Protein AF-0000000086413219 (afdb_homodimer)

Sequence (486 aa):
MPGDGTKALAKGSCAPGPVPEGLIRIYSMRFCPYSHRTRLVLRAKGIRHEIININLKNKPEWFFSKHPFGQIPVLETSQCQLIYESVIACEYLDDAYPGRKLYPCDPYERARQKMLLELFCKVPQLTKECLVALRCRRECADLKIALRQEFCNLEKILDYENTTFFGGDCISMIDYLLWPWFERLDVYGIADCVSHTPGLRLWIAAMKQDATVRALLTDKCVFQGYLSLYFRNSPSAFDYGLCMPGDGTKALAKGSCAPGPVPEGLIRIYSMRFCPYSHRTRLVLRAKGIRHEIININLKNKPEWFFSKHPFGQIPVLETSQCQLIYESVIACEYLDDAYPGRKLYPCDPYERARQKMLLELFCKVPQLTKECLVALRCRRECADLKIALRQEFCNLEKILDYENTTFFGGDCISMIDYLLWPWFERLDVYGIADCVSHTPGLRLWIAAMKQDATVRALLTDKCVFQGYLSLYFRNSPSAFDYGLC

Organism: Microcebus murinus (NCBI:txid30608)

Radius of gyration: 23.64 Å; Cα contacts (8 Å, |Δi|>4): 752; chains: 2; bounding box: 48×70×52 Å

pLDDT: mean 94.94, std 6.88, range [41.91, 98.88]

Structure (mmCIF, N/CA/C/O backbone):
data_AF-0000000086413219-model_v1
#
loop_
_entity.id
_entity.type
_entity.pdbx_description
1 polymer 'Glutathione S-transferase omega'
#
loop_
_atom_site.group_PDB
_atom_site.id
_atom_site.type_symbol
_atom_site.label_atom_id
_atom_site.label_alt_id
_atom_site.label_comp_id
_atom_site.label_asym_id
_atom_site.label_entity_id
_atom_site.label_seq_id
_atom_site.pdbx_PDB_ins_code
_atom_site.Cartn_x
_atom_site.Cartn_y
_atom_site.Cartn_z
_atom_site.occupancy
_atom_site.B_iso_or_equiv
_atom_site.auth_seq_id
_atom_site.auth_comp_id
_atom_site.auth_asym_id
_atom_site.auth_atom_id
_atom_site.pdbx_PDB_model_num
ATOM 1 N N . MET A 1 1 ? 7.273 32.312 -10 1 41.97 1 MET A N 1
ATOM 2 C CA . MET A 1 1 ? 6.781 30.969 -10.305 1 41.97 1 MET A CA 1
ATOM 3 C C . MET A 1 1 ? 5.406 30.734 -9.688 1 41.97 1 MET A C 1
ATOM 5 O O . MET A 1 1 ? 5.098 31.281 -8.625 1 41.97 1 MET A O 1
ATOM 9 N N . PRO A 1 2 ? 4.434 30.344 -10.539 1 48.28 2 PRO A N 1
ATOM 10 C CA . PRO A 1 2 ? 3.143 30.25 -9.852 1 48.28 2 PRO A CA 1
ATOM 11 C C . PRO A 1 2 ? 3.234 29.5 -8.523 1 48.28 2 PRO A C 1
ATOM 13 O O . PRO A 1 2 ? 3.945 28.5 -8.422 1 48.28 2 PRO A O 1
ATOM 16 N N . GLY A 1 3 ? 3.209 30.094 -7.434 1 58.34 3 GLY A N 1
ATOM 17 C CA . GLY A 1 3 ? 3.268 29.625 -6.059 1 58.34 3 GLY A CA 1
ATOM 18 C C . GLY A 1 3 ? 1.904 29.297 -5.48 1 58.34 3 GLY A C 1
ATOM 19 O O . GLY A 1 3 ? 0.904 29.297 -6.199 1 58.34 3 GLY A O 1
ATOM 20 N N . ASP A 1 4 ? 1.814 28.781 -4.188 1 63.59 4 ASP A N 1
ATOM 21 C CA . ASP A 1 4 ? 0.628 28.391 -3.43 1 63.59 4 ASP A CA 1
ATOM 22 C C . ASP A 1 4 ? -0.405 29.516 -3.412 1 63.59 4 ASP A C 1
ATOM 24 O O . ASP A 1 4 ? -1.555 29.297 -3.021 1 63.59 4 ASP A O 1
ATOM 28 N N . GLY A 1 5 ? -0.021 30.641 -4.043 1 73.75 5 GLY A N 1
ATOM 29 C CA . GLY A 1 5 ? -0.919 31.766 -3.8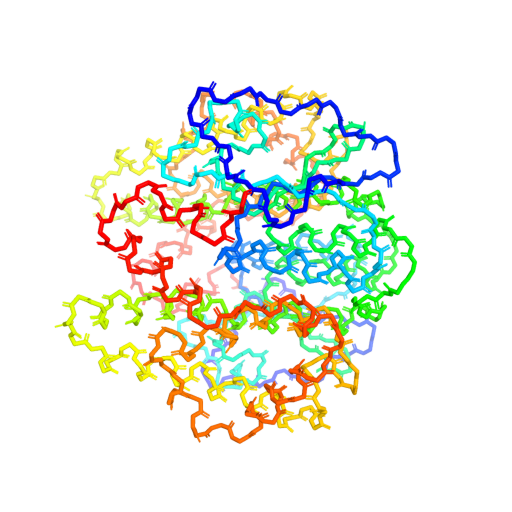91 1 73.75 5 GLY A CA 1
ATOM 30 C C . GLY A 1 5 ? -1.734 32.062 -5.137 1 73.75 5 GLY A C 1
ATOM 31 O O . GLY A 1 5 ? -2.512 33 -5.172 1 73.75 5 GLY A O 1
ATOM 32 N N . THR A 1 6 ? -1.609 31.219 -6.141 1 82.06 6 THR A N 1
ATOM 33 C CA . THR A 1 6 ? -2.34 31.438 -7.383 1 82.06 6 THR A CA 1
ATOM 34 C C . THR A 1 6 ? -3.727 30.797 -7.312 1 82.06 6 THR A C 1
ATOM 36 O O . THR A 1 6 ? -3.91 29.766 -6.676 1 82.06 6 THR A O 1
ATOM 39 N N . LYS A 1 7 ? -4.625 31.578 -8 1 89.94 7 LYS A N 1
ATOM 40 C CA . LYS A 1 7 ? -6 31.078 -8.047 1 89.94 7 LYS A CA 1
ATOM 41 C C . LYS A 1 7 ? -6.062 29.703 -8.695 1 89.94 7 LYS A C 1
ATOM 43 O O . LYS A 1 7 ? -5.238 29.359 -9.547 1 89.94 7 LYS A O 1
ATOM 48 N N . ALA A 1 8 ? -7.035 29.016 -8.32 1 93.75 8 ALA A N 1
ATOM 49 C CA . ALA A 1 8 ? -7.223 27.656 -8.812 1 93.75 8 ALA A CA 1
ATOM 50 C C . ALA A 1 8 ? -7.73 27.656 -10.258 1 93.75 8 ALA A C 1
ATOM 52 O O . ALA A 1 8 ? -8.547 28.516 -10.633 1 93.75 8 ALA A O 1
ATOM 53 N N . LEU A 1 9 ? -7.203 26.781 -11.062 1 94.94 9 LEU A N 1
ATOM 54 C CA . LEU A 1 9 ? -7.734 26.594 -12.406 1 94.94 9 LEU A CA 1
ATOM 55 C C . LEU A 1 9 ? -9.047 25.812 -12.359 1 94.94 9 LEU A C 1
ATOM 57 O O . LEU A 1 9 ? -9.18 24.859 -11.586 1 94.94 9 LEU A O 1
ATOM 61 N N . ALA A 1 10 ? -10 26.297 -13.133 1 94.81 10 ALA A N 1
ATOM 62 C CA . ALA A 1 10 ? -11.344 25.719 -13.148 1 94.81 10 ALA A CA 1
ATOM 63 C C . ALA A 1 10 ? -11.773 25.375 -14.57 1 94.81 10 ALA A C 1
ATOM 65 O O . ALA A 1 10 ? -10.984 25.469 -15.508 1 94.81 10 ALA A O 1
ATOM 66 N N . LYS A 1 11 ? -13.023 24.812 -14.617 1 95.19 11 LYS A N 1
ATOM 67 C CA . LYS A 1 11 ? -13.586 24.5 -15.922 1 95.19 11 LYS A CA 1
ATOM 68 C C . LYS A 1 11 ? -13.422 25.672 -16.891 1 95.19 11 LYS A C 1
ATOM 70 O O . LYS A 1 11 ? -13.68 26.812 -16.531 1 95.19 11 LYS A O 1
ATOM 75 N N . GLY A 1 12 ? -12.961 25.359 -18.094 1 94.94 12 GLY A N 1
ATOM 76 C CA . GLY A 1 12 ? -12.781 26.391 -19.078 1 94.94 12 GLY A CA 1
ATOM 77 C C . GLY A 1 1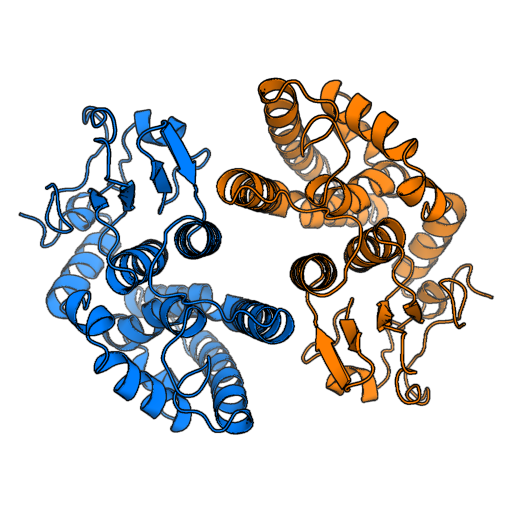2 ? -11.383 26.984 -19.078 1 94.94 12 GLY A C 1
ATOM 78 O O . GLY A 1 12 ? -10.992 27.656 -20.031 1 94.94 12 GLY A O 1
ATOM 79 N N . SER A 1 13 ? -10.578 26.797 -17.969 1 95.31 13 SER A N 1
ATOM 80 C CA . SER A 1 13 ? -9.203 27.297 -17.906 1 95.31 13 SER A CA 1
ATOM 81 C C . SER A 1 13 ? -8.32 26.594 -18.938 1 95.31 13 SER A C 1
ATOM 83 O O . SER A 1 13 ? -8.562 25.422 -19.266 1 95.31 13 SER A O 1
ATOM 85 N N . CYS A 1 14 ? -7.367 27.297 -19.391 1 95.88 14 CYS A N 1
ATOM 86 C CA . CYS A 1 14 ? -6.391 26.688 -20.281 1 95.88 14 CYS A CA 1
ATOM 87 C C . CYS A 1 14 ? -5.418 25.797 -19.516 1 95.88 14 CYS A C 1
ATOM 89 O O . CYS A 1 14 ? -5.051 26.109 -18.375 1 95.88 14 CYS A O 1
ATOM 91 N N . ALA A 1 15 ? -5.008 24.75 -20.141 1 96.38 15 ALA A N 1
ATOM 92 C CA . ALA A 1 15 ? -3.994 23.891 -19.547 1 96.38 15 ALA A CA 1
ATOM 93 C C . ALA A 1 15 ? -2.654 24.609 -19.422 1 96.38 15 ALA A C 1
ATOM 95 O O . ALA A 1 15 ? -2.287 25.391 -20.297 1 96.38 15 ALA A O 1
ATOM 96 N N . PRO A 1 16 ? -1.93 24.359 -18.328 1 95.44 16 PRO A N 1
ATOM 97 C CA . PRO A 1 16 ? -0.59 24.938 -18.234 1 95.44 16 PRO A CA 1
ATOM 98 C C . PRO A 1 16 ? 0.363 24.422 -19.312 1 95.44 16 PRO A C 1
ATOM 100 O O . PRO A 1 16 ? 0.185 23.297 -19.797 1 95.44 16 PRO A O 1
ATOM 103 N N . GLY A 1 17 ? 1.318 25.219 -19.719 1 95.62 17 GLY A N 1
ATOM 104 C CA . GLY A 1 17 ? 2.34 24.797 -20.656 1 95.62 17 GLY A CA 1
ATOM 105 C C . GLY A 1 17 ? 3.24 23.703 -20.109 1 95.62 17 GLY A C 1
ATOM 106 O O . GLY A 1 17 ? 3.031 23.219 -19 1 95.62 17 GLY A O 1
ATOM 107 N N . PRO A 1 18 ? 4.215 23.281 -20.875 1 96.56 18 PRO A N 1
ATOM 108 C CA . PRO A 1 18 ? 5.133 22.219 -20.422 1 96.56 18 PRO A CA 1
ATOM 109 C C . PRO A 1 18 ? 5.898 22.609 -19.156 1 96.56 18 PRO A C 1
ATOM 111 O O . PRO A 1 18 ? 6.148 23.797 -18.922 1 96.56 18 PRO A O 1
ATOM 114 N N . VAL A 1 19 ? 6.164 21.609 -18.328 1 97.62 19 VAL A N 1
ATOM 115 C CA . VAL A 1 19 ? 6.965 21.828 -17.125 1 97.62 19 VAL A CA 1
ATOM 116 C C . VAL A 1 19 ? 8.383 22.25 -17.516 1 97.62 19 VAL A C 1
ATOM 118 O O . VAL A 1 19 ? 9.047 21.547 -18.281 1 97.62 19 VAL A O 1
ATOM 121 N N . PRO A 1 20 ? 8.812 23.406 -17.078 1 96.12 20 PRO A N 1
ATOM 122 C CA . PRO A 1 20 ? 10.172 23.844 -17.422 1 96.12 20 PRO A CA 1
ATOM 123 C C . PRO A 1 20 ? 11.242 22.859 -16.938 1 96.12 20 PRO A C 1
ATOM 125 O O . PRO A 1 20 ? 11.047 22.188 -15.914 1 96.12 20 PRO A O 1
ATOM 128 N N . GLU A 1 21 ? 12.352 22.812 -17.672 1 95.62 21 GLU A N 1
ATOM 129 C CA . GLU A 1 21 ? 13.477 21.984 -17.25 1 95.62 21 GLU A CA 1
ATOM 130 C C . GLU A 1 21 ? 13.977 22.375 -15.875 1 95.62 21 GLU A C 1
ATOM 132 O O . GLU A 1 21 ? 14.062 23.562 -15.555 1 95.62 21 GLU A O 1
ATOM 137 N N . GLY A 1 22 ? 14.266 21.406 -15.055 1 94.5 22 GLY A N 1
ATOM 138 C CA . GLY A 1 22 ? 14.812 21.688 -13.734 1 94.5 22 GLY A CA 1
ATOM 139 C C . GLY A 1 22 ? 13.75 21.875 -12.672 1 94.5 22 GLY A C 1
ATOM 140 O O . GLY A 1 22 ? 14.055 21.984 -11.484 1 94.5 22 GLY A O 1
ATOM 141 N N . LEU A 1 23 ? 12.477 21.906 -13.094 1 96.62 23 LEU A N 1
ATOM 142 C CA . LEU A 1 23 ? 11.367 22.078 -12.164 1 96.62 23 LEU A CA 1
ATOM 143 C C . LEU A 1 23 ? 10.477 20.828 -12.164 1 96.62 23 LEU A C 1
ATOM 145 O O . LEU A 1 23 ? 10.508 20.047 -13.102 1 96.62 23 LEU A O 1
ATOM 149 N N . ILE A 1 24 ? 9.867 20.672 -11.078 1 98.25 24 ILE A N 1
ATOM 150 C CA . ILE A 1 24 ? 8.734 19.75 -11.047 1 98.25 24 ILE A CA 1
ATOM 151 C C . ILE A 1 24 ? 7.453 20.516 -10.734 1 98.25 24 ILE A C 1
ATOM 153 O O . ILE A 1 24 ? 7.484 21.531 -10.031 1 98.25 24 ILE A O 1
ATOM 157 N N . ARG A 1 25 ? 6.379 20.109 -11.398 1 98.38 25 ARG A N 1
ATOM 158 C CA . ARG A 1 25 ? 5.082 20.734 -11.156 1 98.38 25 ARG A CA 1
ATOM 159 C C . ARG A 1 25 ? 4.223 19.875 -10.234 1 98.38 25 ARG A C 1
ATOM 161 O O . ARG A 1 25 ? 4.211 18.656 -10.352 1 98.38 25 ARG A O 1
ATOM 168 N N . ILE A 1 26 ? 3.549 20.484 -9.297 1 98.56 26 ILE A N 1
ATOM 169 C CA . ILE A 1 26 ? 2.562 19.781 -8.477 1 98.56 26 ILE A CA 1
ATOM 170 C C . ILE A 1 26 ? 1.182 20.406 -8.703 1 98.56 26 ILE A C 1
ATOM 172 O O . ILE A 1 26 ? 0.995 21.609 -8.523 1 98.56 26 ILE A O 1
ATOM 176 N N . TYR A 1 27 ? 0.223 19.562 -9.273 1 98.25 27 TYR A N 1
ATOM 177 C CA . TYR A 1 27 ? -1.191 19.922 -9.203 1 98.25 27 TYR A CA 1
ATOM 178 C C . TYR A 1 27 ? -1.74 19.703 -7.801 1 98.25 27 TYR A C 1
ATOM 180 O O . TYR A 1 27 ? -1.677 18.609 -7.262 1 98.25 27 TYR A O 1
ATOM 188 N N . SER A 1 28 ? -2.258 20.734 -7.27 1 96.81 28 SER A N 1
ATOM 189 C CA . SER A 1 28 ? -2.498 20.812 -5.832 1 96.81 28 SER A CA 1
ATOM 190 C C . SER A 1 28 ? -3.787 21.562 -5.523 1 96.81 28 SER A C 1
ATOM 192 O O . SER A 1 28 ? -4.605 21.797 -6.418 1 96.81 28 SER A O 1
ATOM 194 N N . MET A 1 29 ? -4.113 21.672 -4.371 1 94.88 29 MET A N 1
ATOM 195 C CA . MET A 1 29 ? -5.117 22.516 -3.744 1 94.88 29 MET A CA 1
ATOM 196 C C . MET A 1 29 ? -4.699 22.906 -2.33 1 94.88 29 MET A C 1
ATOM 198 O O . MET A 1 29 ? -4.348 22.047 -1.524 1 94.88 29 MET A O 1
ATOM 202 N N . ARG A 1 30 ? -4.707 24.125 -2.006 1 92.25 30 ARG A N 1
ATOM 203 C CA . ARG A 1 30 ? -4.074 24.734 -0.843 1 92.25 30 ARG A CA 1
ATOM 204 C C . ARG A 1 30 ? -4.504 24.031 0.444 1 92.25 30 ARG A C 1
ATOM 206 O O . ARG A 1 30 ? -3.699 23.859 1.359 1 92.25 30 ARG A O 1
ATOM 213 N N . PHE A 1 31 ? -5.734 23.562 0.504 1 94.5 31 PHE A N 1
ATOM 214 C CA . PHE A 1 31 ? -6.285 23.109 1.775 1 94.5 31 PHE A CA 1
ATOM 215 C C . PHE A 1 31 ? -6.387 21.578 1.807 1 94.5 31 PHE A C 1
ATOM 217 O O . PHE A 1 31 ? -6.836 21 2.799 1 94.5 31 PHE A O 1
ATOM 224 N N . CYS A 1 32 ? -6.027 20.969 0.76 1 96.12 32 CYS A N 1
ATOM 225 C CA . CYS A 1 32 ? -6.078 19.516 0.69 1 96.12 32 CYS A CA 1
ATOM 226 C C . CYS A 1 32 ? -4.957 18.891 1.514 1 96.12 32 CYS A C 1
ATOM 228 O O . CYS A 1 32 ? -3.779 19.141 1.265 1 96.12 32 CYS A O 1
ATOM 230 N N . PRO A 1 33 ? -5.332 18.047 2.463 1 97.69 33 PRO A N 1
ATOM 231 C CA . PRO A 1 33 ? -4.289 17.469 3.316 1 97.69 33 PRO A CA 1
ATOM 232 C C . PRO A 1 33 ? -3.365 16.516 2.559 1 97.69 33 PRO A C 1
ATOM 234 O O . PRO A 1 33 ? -2.186 16.406 2.898 1 97.69 33 PRO A O 1
ATOM 237 N N . TYR A 1 34 ? -3.818 15.875 1.575 1 98.25 34 TYR A N 1
ATOM 238 C CA . TYR A 1 34 ? -2.996 14.961 0.791 1 98.25 34 TYR A CA 1
ATOM 239 C C . TYR A 1 34 ? -1.969 15.727 -0.037 1 98.25 34 TYR A C 1
ATOM 241 O O . TYR A 1 34 ? -0.817 15.297 -0.154 1 98.25 34 TYR A O 1
ATOM 249 N N . SER A 1 35 ? -2.373 16.844 -0.657 1 97.94 35 SER A N 1
ATOM 250 C CA . SER A 1 35 ? -1.422 17.703 -1.356 1 97.94 35 SER A CA 1
ATOM 251 C C . SER A 1 35 ? -0.413 18.312 -0.39 1 97.94 35 SER A C 1
ATOM 253 O O . SER A 1 35 ? 0.746 18.531 -0.751 1 97.94 35 SER A O 1
ATOM 255 N N . HIS A 1 36 ? -0.909 18.609 0.844 1 98.25 36 HIS A N 1
ATOM 256 C CA . HIS A 1 36 ? -0.04 19.141 1.884 1 98.25 36 HIS A CA 1
ATOM 257 C C . HIS A 1 36 ? 1.136 18.219 2.158 1 98.25 36 HIS A C 1
ATOM 259 O O . HIS A 1 36 ? 2.271 18.672 2.311 1 98.25 36 HIS A O 1
ATOM 265 N N . ARG A 1 37 ? 0.959 16.875 2.15 1 98.62 37 ARG A N 1
ATOM 266 C CA . ARG A 1 37 ? 2.033 15.898 2.262 1 98.62 37 ARG A CA 1
ATOM 267 C C . ARG A 1 37 ? 3.145 16.188 1.259 1 98.62 37 ARG A C 1
ATOM 269 O O . ARG A 1 37 ? 4.312 16.297 1.634 1 98.62 37 ARG A O 1
ATOM 276 N N . THR A 1 38 ? 2.725 16.297 0.045 1 98.75 38 THR A N 1
ATOM 277 C CA . THR A 1 38 ? 3.666 16.391 -1.063 1 98.75 38 THR A CA 1
ATOM 278 C C . THR A 1 38 ? 4.395 17.734 -1.037 1 98.75 38 THR A C 1
ATOM 280 O O . THR A 1 38 ? 5.594 17.797 -1.302 1 98.75 38 THR A O 1
ATOM 283 N N . ARG A 1 39 ? 3.691 18.797 -0.674 1 98.25 39 ARG A N 1
ATOM 284 C CA . ARG A 1 39 ? 4.324 20.109 -0.567 1 98.25 39 ARG A CA 1
ATOM 285 C C . ARG A 1 39 ? 5.355 20.141 0.555 1 98.25 39 ARG A C 1
ATOM 287 O O . ARG A 1 39 ? 6.418 20.75 0.418 1 98.25 39 ARG A O 1
ATOM 294 N N . LEU A 1 40 ? 5.027 19.438 1.659 1 98.62 40 LEU A N 1
ATOM 295 C CA . LEU A 1 40 ? 5.992 19.328 2.746 1 98.62 40 LEU A CA 1
ATOM 296 C C . LEU A 1 40 ? 7.273 18.656 2.27 1 98.62 40 LEU A C 1
ATOM 298 O O . LEU A 1 40 ? 8.375 19.141 2.525 1 98.62 40 LEU A O 1
ATOM 302 N N . VAL A 1 41 ? 7.168 17.578 1.554 1 98.75 41 VAL A N 1
ATOM 303 C CA . VAL A 1 41 ? 8.32 16.797 1.106 1 98.75 41 VAL A CA 1
ATOM 304 C C . VAL A 1 41 ? 9.125 17.594 0.085 1 98.75 41 VAL A C 1
ATOM 306 O O . VAL A 1 41 ? 10.352 17.641 0.142 1 98.75 41 VAL A O 1
ATOM 309 N N . LEU A 1 42 ? 8.422 18.297 -0.875 1 98.5 42 LEU A N 1
ATOM 310 C CA . LEU A 1 42 ? 9.094 19.141 -1.853 1 98.5 42 LEU A CA 1
ATOM 311 C C . LEU A 1 42 ? 9.945 20.203 -1.159 1 98.5 42 LEU A C 1
ATOM 313 O O . LEU A 1 42 ? 11.117 20.391 -1.507 1 98.5 42 LEU A O 1
ATOM 317 N N . ARG A 1 43 ? 9.406 20.828 -0.154 1 97.62 43 ARG A N 1
ATOM 318 C CA . ARG A 1 43 ? 10.109 21.891 0.559 1 97.62 43 ARG A CA 1
ATOM 319 C C . ARG A 1 43 ? 11.242 21.328 1.406 1 97.62 43 ARG A C 1
ATOM 321 O O . ARG A 1 43 ? 12.352 21.859 1.407 1 97.62 43 ARG A O 1
ATOM 328 N N . ALA A 1 44 ? 10.945 20.266 2.098 1 98.19 44 ALA A N 1
ATOM 329 C CA . ALA A 1 44 ? 11.945 19.656 2.973 1 98.19 44 ALA A CA 1
ATOM 330 C C . ALA A 1 44 ? 13.18 19.219 2.184 1 98.19 44 ALA A C 1
ATOM 332 O O . ALA A 1 44 ? 14.305 19.281 2.689 1 98.19 44 ALA A O 1
ATOM 333 N N . LYS A 1 45 ? 13.031 18.828 0.987 1 98.31 45 LYS A N 1
ATOM 334 C CA . LYS A 1 45 ? 14.133 18.328 0.17 1 98.31 45 LYS A CA 1
ATOM 335 C C . LYS A 1 45 ? 14.742 19.438 -0.687 1 98.31 45 LYS A C 1
ATOM 337 O O . LYS A 1 45 ? 15.742 19.219 -1.367 1 98.31 45 LYS A O 1
ATOM 342 N N . GLY A 1 46 ? 14.125 20.578 -0.663 1 97.44 46 GLY A N 1
ATOM 343 C CA . GLY A 1 46 ? 14.641 21.703 -1.428 1 97.44 46 GLY A CA 1
ATOM 344 C C . GLY A 1 46 ? 14.5 21.516 -2.928 1 97.44 46 GLY A C 1
ATOM 345 O O . GLY A 1 46 ? 15.359 21.953 -3.695 1 97.44 46 GLY A O 1
ATOM 346 N N . ILE A 1 47 ? 13.484 20.859 -3.346 1 97.94 47 ILE A N 1
ATOM 347 C CA . ILE A 1 47 ? 13.258 20.625 -4.766 1 97.94 47 ILE A CA 1
ATOM 348 C C . ILE A 1 47 ? 12.539 21.812 -5.391 1 97.94 47 ILE A C 1
ATOM 350 O O . ILE A 1 47 ? 11.477 22.219 -4.91 1 97.94 47 ILE A O 1
ATOM 354 N N . ARG A 1 48 ? 13.07 22.391 -6.414 1 96.81 48 ARG A N 1
ATOM 355 C CA . ARG A 1 48 ? 12.406 23.484 -7.121 1 96.81 48 ARG A CA 1
ATOM 356 C C . ARG A 1 48 ? 11.125 23.016 -7.797 1 96.81 48 ARG A C 1
ATOM 358 O O . ARG A 1 48 ? 11.125 22 -8.5 1 96.81 48 ARG A O 1
ATOM 365 N N . HIS A 1 49 ? 10.07 23.734 -7.523 1 97.75 49 HIS A N 1
ATOM 366 C CA . HIS A 1 49 ? 8.781 23.266 -8.031 1 97.75 49 HIS A CA 1
ATOM 367 C C . HIS A 1 49 ? 7.824 24.422 -8.273 1 97.75 49 HIS A C 1
ATOM 369 O O . HIS A 1 49 ? 8.039 25.531 -7.77 1 97.75 49 HIS A O 1
ATOM 375 N N . GLU A 1 50 ? 6.895 24.188 -9.086 1 96.62 50 GLU A N 1
ATOM 376 C CA . GLU A 1 50 ? 5.766 25.109 -9.266 1 96.62 50 GLU A CA 1
ATOM 377 C C . GLU A 1 50 ? 4.457 24.453 -8.836 1 96.62 50 GLU A C 1
ATOM 379 O O . GLU A 1 50 ? 4.293 23.234 -8.953 1 96.62 50 GLU A O 1
ATOM 384 N N . ILE A 1 51 ? 3.596 25.25 -8.328 1 96.56 51 ILE A N 1
ATOM 385 C CA . ILE A 1 51 ? 2.314 24.781 -7.812 1 96.56 51 ILE A CA 1
ATOM 386 C C . ILE A 1 51 ? 1.182 25.297 -8.703 1 96.56 51 ILE A C 1
ATOM 388 O O . ILE A 1 51 ? 1.115 26.484 -9.008 1 96.56 51 ILE A O 1
ATOM 392 N N . ILE A 1 52 ? 0.345 24.422 -9.148 1 96.38 52 ILE A N 1
ATOM 393 C CA . ILE A 1 52 ? -0.885 24.75 -9.859 1 96.38 52 ILE A CA 1
ATOM 394 C C . ILE A 1 52 ? -2.092 24.281 -9.047 1 96.38 52 ILE A C 1
ATOM 396 O O . ILE A 1 52 ? -2.289 23.078 -8.852 1 96.38 52 ILE A O 1
ATOM 400 N N . ASN A 1 53 ? -2.895 25.203 -8.625 1 95.5 53 ASN A N 1
ATOM 401 C CA . ASN A 1 53 ? -4.098 24.875 -7.871 1 95.5 53 ASN A CA 1
ATOM 402 C C . ASN A 1 53 ? -5.246 24.484 -8.789 1 95.5 53 ASN A C 1
ATOM 404 O O . ASN A 1 53 ? -5.465 25.125 -9.82 1 95.5 53 ASN A O 1
ATOM 408 N N . ILE A 1 54 ? -5.945 23.406 -8.422 1 95.75 54 ILE A N 1
ATOM 409 C CA . ILE A 1 54 ? -7.082 22.906 -9.18 1 95.75 54 ILE A CA 1
ATOM 410 C C . ILE A 1 54 ? -8.367 23.109 -8.383 1 95.75 54 ILE A C 1
ATOM 412 O O . ILE A 1 54 ? -8.406 22.828 -7.18 1 95.75 54 ILE A O 1
ATOM 416 N N . ASN A 1 55 ? -9.383 23.75 -9.016 1 94.44 55 ASN A N 1
ATOM 417 C CA . ASN A 1 55 ? -10.703 23.812 -8.406 1 94.44 55 ASN A CA 1
ATOM 418 C C . ASN A 1 55 ? -11.367 22.438 -8.359 1 94.44 55 ASN A C 1
ATOM 420 O O . ASN A 1 55 ? -11.719 21.875 -9.398 1 94.44 55 ASN A O 1
ATOM 424 N N . LEU A 1 56 ? -11.609 21.891 -7.211 1 93.56 56 LEU A N 1
ATOM 425 C CA . LEU A 1 56 ? -12.023 20.5 -7.047 1 93.56 56 LEU A CA 1
ATOM 426 C C . LEU A 1 56 ? -13.523 20.359 -7.289 1 93.56 56 LEU A C 1
ATOM 428 O O . LEU A 1 56 ? -14.023 19.25 -7.457 1 93.56 56 LEU A O 1
ATOM 432 N N . LYS A 1 57 ? -14.234 21.453 -7.242 1 92 57 LYS A N 1
ATOM 433 C CA . LYS A 1 57 ? -15.664 21.422 -7.531 1 92 57 LYS A CA 1
ATOM 434 C C . LYS A 1 57 ? -15.93 21.562 -9.031 1 92 57 LYS A C 1
ATOM 436 O O . LYS A 1 57 ? -16.844 20.938 -9.57 1 92 57 LYS A O 1
ATOM 441 N N . ASN A 1 58 ? -15.211 22.406 -9.625 1 93.19 58 ASN A N 1
ATOM 442 C CA . ASN A 1 58 ? -15.297 22.672 -11.055 1 93.19 58 ASN A CA 1
ATOM 443 C C . ASN A 1 58 ? -13.961 22.453 -11.758 1 93.19 58 ASN A C 1
ATOM 445 O O . ASN A 1 58 ? -13.383 23.391 -12.312 1 93.19 58 ASN A O 1
ATOM 449 N N . LYS A 1 59 ? -13.523 21.234 -11.82 1 95.5 59 LYS A N 1
ATOM 450 C CA . LYS A 1 59 ? -12.203 20.875 -12.32 1 95.5 59 LYS A CA 1
ATOM 451 C C . LYS A 1 59 ? -12.094 21.156 -13.812 1 95.5 59 LYS A C 1
ATOM 453 O O . LYS A 1 59 ? -13.039 20.938 -14.57 1 95.5 59 LYS A O 1
ATOM 458 N N . PRO A 1 60 ? -10.914 21.609 -14.258 1 97 60 PRO A N 1
ATOM 459 C CA . PRO A 1 60 ? -10.688 21.719 -15.703 1 97 60 PRO A CA 1
ATOM 460 C C . PRO A 1 60 ? -10.766 20.375 -16.422 1 97 60 PRO A C 1
ATOM 462 O O . PRO A 1 60 ? -10.32 19.359 -15.875 1 97 60 PRO A O 1
ATOM 465 N N . GLU A 1 61 ? -11.281 20.359 -17.641 1 96.75 61 GLU A N 1
ATOM 466 C CA . GLU A 1 61 ? -11.484 19.125 -18.406 1 96.75 61 GLU A CA 1
ATOM 467 C C . GLU A 1 61 ? -10.156 18.438 -18.672 1 96.75 61 GLU A C 1
ATOM 469 O O . GLU A 1 61 ? -10.07 17.203 -18.641 1 96.75 61 GLU A O 1
ATOM 474 N N . TRP A 1 62 ? -9.148 19.234 -18.906 1 97.12 62 TRP A N 1
ATOM 475 C CA . TRP A 1 62 ? -7.844 18.688 -19.266 1 97.12 62 TRP A CA 1
ATOM 476 C C . TRP A 1 62 ? -7.199 17.984 -18.078 1 97.12 62 TRP A C 1
ATOM 478 O O . TRP A 1 62 ? -6.262 17.203 -18.25 1 97.12 62 TRP A O 1
ATOM 488 N N . PHE A 1 63 ? -7.68 18.234 -16.859 1 97.88 63 PHE A N 1
ATOM 489 C CA . PHE A 1 63 ? -7.035 17.688 -15.672 1 97.88 63 PHE A CA 1
ATOM 490 C C . PHE A 1 63 ? -7.227 16.172 -15.602 1 97.88 63 PHE A C 1
ATOM 492 O O . PHE A 1 63 ? -6.41 15.469 -15.016 1 97.88 63 PHE A O 1
ATOM 499 N N . PHE A 1 64 ? -8.227 15.664 -16.266 1 95.69 64 PHE A N 1
ATOM 500 C CA . PHE A 1 64 ? -8.523 14.242 -16.25 1 95.69 64 PHE A CA 1
ATOM 501 C C . PHE A 1 64 ? -7.508 13.469 -17.094 1 95.69 64 PHE A C 1
ATOM 503 O O . PHE A 1 64 ? -7.422 12.242 -17 1 95.69 64 PHE A O 1
ATOM 510 N N . SER A 1 65 ? -6.727 14.141 -17.891 1 94.62 65 SER A N 1
ATOM 511 C CA . SER A 1 65 ? -5.605 13.516 -18.594 1 94.62 65 SER A CA 1
ATOM 512 C C . SER A 1 65 ? -4.391 13.398 -17.688 1 94.62 65 SER A C 1
ATOM 514 O O . SER A 1 65 ? -3.451 12.656 -17.984 1 94.62 65 SER A O 1
ATOM 516 N N . LYS A 1 66 ? -4.355 14.164 -16.531 1 96.44 66 LYS A N 1
ATOM 517 C CA . LYS A 1 66 ? -3.256 14.133 -15.578 1 96.44 66 LYS A CA 1
ATOM 518 C C . LYS A 1 66 ? -3.484 13.055 -14.516 1 96.44 66 LYS A C 1
ATOM 520 O O . LYS A 1 66 ? -2.529 12.469 -14.008 1 96.44 66 LYS A O 1
ATOM 525 N N . HIS A 1 67 ? -4.758 12.781 -14.289 1 94.38 67 HIS A N 1
ATOM 526 C CA . HIS A 1 67 ? -5.188 11.766 -13.336 1 94.38 67 HIS A CA 1
ATOM 527 C C . HIS A 1 67 ? -6.496 11.117 -13.773 1 94.38 67 HIS A C 1
ATOM 529 O O . HIS A 1 67 ? -7.469 11.812 -14.07 1 94.38 67 HIS A O 1
ATOM 535 N N . PRO A 1 68 ? -6.574 9.867 -13.719 1 88.31 68 PRO A N 1
ATOM 536 C CA . PRO A 1 68 ? -7.75 9.18 -14.258 1 88.31 68 PRO A CA 1
ATOM 537 C C . PRO A 1 68 ? -9.031 9.531 -13.508 1 88.31 68 PRO A C 1
ATOM 539 O O . PRO A 1 68 ? -10.117 9.523 -14.094 1 88.31 68 PRO A O 1
ATOM 542 N N . PHE A 1 69 ? -8.945 9.836 -12.234 1 91.06 69 PHE A N 1
ATOM 543 C CA . PHE A 1 69 ? -10.133 10.141 -11.445 1 91.06 69 PHE A CA 1
ATOM 544 C C . PHE A 1 69 ? -10.164 11.617 -11.047 1 91.06 69 PHE A C 1
ATOM 546 O O . PHE A 1 69 ? -10.992 12.031 -10.234 1 91.06 69 PHE A O 1
ATOM 553 N N . GLY A 1 70 ? -9.242 12.367 -11.5 1 95.12 70 GLY A N 1
ATOM 554 C CA . GLY A 1 70 ? -9.211 13.797 -11.242 1 95.12 70 GLY A CA 1
ATOM 555 C C . GLY A 1 70 ? -8.844 14.133 -9.805 1 95.12 70 GLY A C 1
ATOM 556 O O . GLY A 1 70 ? -9.281 15.156 -9.273 1 95.12 70 GLY A O 1
ATOM 557 N N . GLN A 1 71 ? -8.078 13.266 -9.148 1 96.75 71 GLN A N 1
ATOM 558 C CA . GLN A 1 71 ? -7.676 13.531 -7.773 1 96.75 71 GLN A CA 1
ATOM 559 C C . GLN A 1 71 ? -6.344 14.273 -7.723 1 96.75 71 GLN A C 1
ATOM 561 O O . GLN A 1 71 ? -5.617 14.32 -8.719 1 96.75 71 GLN A O 1
ATOM 566 N N . ILE A 1 72 ? -6.105 14.984 -6.621 1 97.69 72 ILE A N 1
ATOM 567 C CA . ILE A 1 72 ? -4.836 15.648 -6.336 1 97.69 72 ILE A CA 1
ATOM 568 C C . ILE A 1 72 ? -4.191 15.023 -5.102 1 97.69 72 ILE A C 1
ATOM 570 O O . ILE A 1 72 ? -4.875 14.391 -4.293 1 97.69 72 ILE A O 1
ATOM 574 N N . PRO A 1 73 ? -2.906 15.062 -4.91 1 98.44 73 PRO A N 1
ATOM 575 C CA . PRO A 1 73 ? -1.929 15.75 -5.754 1 98.44 73 PRO A CA 1
ATOM 576 C C . PRO A 1 73 ? -1.478 14.914 -6.945 1 98.44 73 PRO A C 1
ATOM 578 O O . PRO A 1 73 ? -1.61 13.688 -6.926 1 98.44 73 PRO A O 1
ATOM 581 N N . VAL A 1 74 ? -1.037 15.586 -8 1 98.75 74 VAL A N 1
ATOM 582 C CA . VAL A 1 74 ? -0.35 14.969 -9.125 1 98.75 74 VAL A CA 1
ATOM 583 C C . VAL A 1 74 ? 0.961 15.703 -9.398 1 98.75 74 VAL A C 1
ATOM 585 O O . VAL A 1 74 ? 0.986 16.938 -9.484 1 98.75 74 VAL A O 1
ATOM 588 N N . LEU A 1 75 ? 2.033 14.961 -9.43 1 98.88 75 LEU A N 1
ATOM 589 C CA . LEU A 1 75 ? 3.312 15.5 -9.875 1 98.88 75 LEU A CA 1
ATOM 590 C C . LEU A 1 75 ? 3.479 15.32 -11.383 1 98.88 75 LEU A C 1
ATOM 592 O O . LEU A 1 75 ? 3.09 14.297 -11.938 1 98.88 75 LEU A O 1
ATOM 596 N N . GLU A 1 76 ? 3.998 16.297 -11.977 1 98.75 76 GLU A N 1
ATOM 597 C CA . GLU A 1 76 ? 4.359 16.234 -13.391 1 98.75 76 GLU A CA 1
ATOM 598 C C . GLU A 1 76 ? 5.797 16.703 -13.609 1 98.75 76 GLU A C 1
ATOM 600 O O . GLU A 1 76 ? 6.168 17.812 -13.203 1 98.75 76 GLU A O 1
ATOM 605 N N . THR A 1 77 ? 6.656 15.875 -14.234 1 98.5 77 THR A N 1
ATOM 606 C CA . THR A 1 77 ? 8.047 16.219 -14.5 1 98.5 77 THR A CA 1
ATOM 607 C C . THR A 1 77 ? 8.18 16.922 -15.852 1 98.5 77 THR A C 1
ATOM 609 O O . THR A 1 77 ? 7.207 17.016 -16.609 1 98.5 77 THR A O 1
ATOM 612 N N . SER A 1 78 ? 9.422 17.422 -16.172 1 97.56 78 SER A N 1
ATOM 613 C CA . SER A 1 78 ? 9.703 18.062 -17.438 1 97.56 78 SER A CA 1
ATOM 614 C C . SER A 1 78 ? 9.641 17.078 -18.594 1 97.56 78 SER A C 1
ATOM 616 O O . SER A 1 78 ? 9.539 17.484 -19.766 1 97.56 78 SER A O 1
ATOM 618 N N . GLN A 1 79 ? 9.68 15.797 -18.328 1 96.31 79 GLN A N 1
ATOM 619 C CA . GLN A 1 79 ? 9.555 14.75 -19.344 1 96.31 79 GLN A CA 1
ATOM 620 C C . GLN A 1 79 ? 8.117 14.25 -19.453 1 96.31 79 GLN A C 1
ATOM 622 O O . GLN A 1 79 ? 7.871 13.164 -19.969 1 96.31 79 GLN A O 1
ATOM 627 N N . CYS A 1 80 ? 7.195 14.961 -18.781 1 96.12 80 CYS A N 1
ATOM 628 C CA . CYS A 1 80 ? 5.762 14.703 -18.859 1 96.12 80 CYS A CA 1
ATOM 629 C C . CYS A 1 80 ? 5.395 13.43 -18.109 1 96.12 80 CYS A C 1
ATOM 631 O O . CYS A 1 80 ? 4.41 12.766 -18.438 1 96.12 80 CYS A O 1
ATOM 633 N N . GLN A 1 81 ? 6.258 13.07 -17.203 1 97.44 81 GLN A N 1
ATOM 634 C CA . GLN A 1 81 ? 5.91 11.969 -16.312 1 97.44 81 GLN A CA 1
ATOM 635 C C . GLN A 1 81 ? 4.938 12.414 -15.234 1 97.44 81 GLN A C 1
ATOM 637 O O . GLN A 1 81 ? 5.09 13.492 -14.656 1 97.44 81 GLN A O 1
ATOM 642 N N . LEU A 1 82 ? 3.887 11.578 -15.039 1 98.31 82 LEU A N 1
ATOM 643 C CA . LEU A 1 82 ? 2.865 11.875 -14.039 1 98.31 82 LEU A CA 1
ATOM 644 C C . LEU A 1 82 ? 2.955 10.898 -12.867 1 98.31 82 LEU A C 1
ATOM 646 O O . LEU A 1 82 ? 3.059 9.688 -13.062 1 98.31 82 LEU A O 1
ATOM 650 N N . ILE A 1 83 ? 3.01 11.422 -11.633 1 98.75 83 ILE A N 1
ATOM 651 C CA . ILE A 1 83 ? 3.01 10.617 -10.414 1 98.75 83 ILE A CA 1
ATOM 652 C C . ILE A 1 83 ? 1.885 11.086 -9.492 1 98.75 83 ILE A C 1
ATOM 654 O O . ILE A 1 83 ? 1.859 12.242 -9.07 1 98.75 83 ILE A O 1
ATOM 658 N N . TYR A 1 84 ? 0.979 10.148 -9.258 1 97.62 84 TYR A N 1
ATOM 659 C CA . TYR A 1 84 ? -0.125 10.547 -8.391 1 97.62 84 TYR A CA 1
ATOM 660 C C . TYR A 1 84 ? -0.272 9.578 -7.223 1 97.62 84 TYR A C 1
ATOM 662 O O . TYR A 1 84 ? 0.429 8.57 -7.152 1 97.62 84 TYR A O 1
ATOM 670 N N . GLU A 1 85 ? -1.199 9.898 -6.277 1 96.88 85 GLU A N 1
ATOM 671 C CA . GLU A 1 85 ? -1.277 9.375 -4.918 1 96.88 85 GLU A CA 1
ATOM 672 C C . GLU A 1 85 ? -0.202 9.984 -4.023 1 96.88 85 GLU A C 1
ATOM 674 O O . GLU A 1 85 ? 0.992 9.852 -4.301 1 96.88 85 GLU A O 1
ATOM 679 N N . SER A 1 86 ? -0.587 10.672 -2.979 1 98.25 86 SER A N 1
ATOM 680 C CA . SER A 1 86 ? 0.289 11.547 -2.211 1 98.25 86 SER A CA 1
ATOM 681 C C . SER A 1 86 ? 1.474 10.781 -1.634 1 98.25 86 SER A C 1
ATOM 683 O O . SER A 1 86 ? 2.609 11.258 -1.676 1 98.25 86 SER A O 1
ATOM 685 N N . VAL A 1 87 ? 1.242 9.531 -1.148 1 98.69 87 VAL A N 1
ATOM 686 C CA . VAL A 1 87 ? 2.314 8.758 -0.533 1 98.69 87 VAL A CA 1
ATOM 687 C C . VAL A 1 87 ? 3.301 8.297 -1.604 1 98.69 87 VAL A C 1
ATOM 689 O O . VAL A 1 87 ? 4.516 8.352 -1.4 1 98.69 87 VAL A O 1
ATOM 692 N N . ILE A 1 88 ? 2.811 7.867 -2.779 1 98.69 88 ILE A N 1
ATOM 693 C CA . ILE A 1 88 ? 3.648 7.438 -3.893 1 98.69 88 ILE A CA 1
ATOM 694 C C . ILE A 1 88 ? 4.473 8.617 -4.402 1 98.69 88 ILE A C 1
ATOM 696 O O . ILE A 1 88 ? 5.672 8.484 -4.656 1 98.69 88 ILE A O 1
ATOM 700 N N . ALA A 1 89 ? 3.814 9.781 -4.527 1 98.81 89 ALA A N 1
ATOM 701 C CA . ALA A 1 89 ? 4.496 11 -4.973 1 98.81 89 ALA A CA 1
ATOM 702 C C . ALA A 1 89 ? 5.645 11.352 -4.035 1 98.81 89 ALA A C 1
ATOM 704 O O . ALA A 1 89 ? 6.746 11.68 -4.488 1 98.81 89 ALA A O 1
ATOM 705 N N . CYS A 1 90 ? 5.418 11.25 -2.734 1 98.88 90 CYS A N 1
ATOM 706 C CA . CYS A 1 90 ? 6.441 11.586 -1.751 1 98.88 90 CYS A CA 1
ATOM 707 C C . CYS A 1 90 ? 7.605 10.609 -1.813 1 98.88 90 CYS A C 1
ATOM 709 O O . CYS A 1 90 ? 8.766 11.008 -1.73 1 98.88 90 CYS A O 1
ATOM 711 N N . GLU A 1 91 ? 7.27 9.367 -1.955 1 98.5 91 GLU A N 1
ATOM 712 C CA . GLU A 1 91 ? 8.32 8.359 -2.08 1 98.5 91 GLU A CA 1
ATOM 713 C C . GLU A 1 91 ? 9.141 8.578 -3.35 1 98.5 91 GLU A C 1
ATOM 715 O O . GLU A 1 91 ? 10.367 8.484 -3.322 1 98.5 91 GLU A O 1
ATOM 720 N N . TYR A 1 92 ? 8.516 8.898 -4.496 1 98.75 92 TYR A N 1
ATOM 721 C CA . TYR A 1 92 ? 9.195 9.195 -5.754 1 98.75 92 TYR A CA 1
ATOM 722 C C . TYR A 1 92 ? 10.156 10.359 -5.59 1 98.75 92 TYR A C 1
ATOM 724 O O . TYR A 1 92 ? 11.312 10.281 -6.02 1 98.75 92 TYR A O 1
ATOM 732 N N . LEU A 1 93 ? 9.695 11.406 -4.949 1 98.81 93 LEU A N 1
ATOM 733 C CA . LEU A 1 93 ? 10.531 12.586 -4.738 1 98.81 93 LEU A CA 1
ATOM 734 C C . LEU A 1 93 ? 11.781 12.234 -3.941 1 98.81 93 LEU A C 1
ATOM 736 O O . LEU A 1 93 ? 12.875 12.68 -4.27 1 98.81 93 LEU A O 1
ATOM 740 N N . ASP A 1 94 ? 11.539 11.43 -2.902 1 98.5 94 ASP A N 1
ATOM 741 C CA . ASP A 1 94 ? 12.656 11.055 -2.043 1 98.5 94 ASP A CA 1
ATOM 742 C C . ASP A 1 94 ? 13.656 10.188 -2.797 1 98.5 94 ASP A C 1
ATOM 744 O O . ASP A 1 94 ? 14.867 10.336 -2.625 1 98.5 94 ASP A O 1
ATOM 748 N N . ASP A 1 95 ? 13.195 9.305 -3.633 1 97.19 95 ASP A N 1
ATOM 749 C CA . ASP A 1 95 ? 14.039 8.344 -4.34 1 97.19 95 ASP A CA 1
ATOM 750 C C . ASP A 1 95 ? 14.703 8.992 -5.551 1 97.19 95 ASP A C 1
ATOM 752 O O . ASP A 1 95 ? 15.875 8.719 -5.844 1 97.19 95 ASP A O 1
ATOM 756 N N . ALA A 1 96 ? 14.062 9.875 -6.258 1 97.56 96 ALA A N 1
ATOM 757 C CA . ALA A 1 96 ? 14.492 10.344 -7.57 1 97.56 96 ALA A CA 1
ATOM 758 C C . ALA A 1 96 ? 15.375 11.586 -7.449 1 97.56 96 ALA A C 1
ATOM 760 O O . ALA A 1 96 ? 16.203 11.852 -8.32 1 97.56 96 ALA A O 1
ATOM 761 N N . TYR A 1 97 ? 15.195 12.328 -6.438 1 97.75 97 TYR A N 1
ATOM 762 C CA . TYR A 1 97 ? 15.922 13.586 -6.332 1 97.75 97 TYR A CA 1
ATOM 763 C C . TYR A 1 97 ? 17.016 13.492 -5.285 1 97.75 97 TYR A C 1
ATOM 765 O O . TYR A 1 97 ? 16.844 12.852 -4.246 1 97.75 97 TYR A O 1
ATOM 773 N N . PRO A 1 98 ? 18.094 14.086 -5.531 1 95.75 98 PRO A N 1
ATOM 774 C CA . PRO A 1 98 ? 19.219 14.07 -4.586 1 95.75 98 PRO A CA 1
ATOM 775 C C . PRO A 1 98 ? 18.969 14.93 -3.354 1 95.75 98 PRO A C 1
ATOM 777 O O . PRO A 1 98 ? 17.875 15.484 -3.193 1 95.75 98 PRO A O 1
ATOM 780 N N . GLY A 1 99 ? 19.891 14.961 -2.488 1 94.5 99 GLY A N 1
ATOM 781 C CA . GLY A 1 99 ? 19.766 15.75 -1.275 1 94.5 99 GLY A CA 1
ATOM 782 C C . GLY A 1 99 ? 19.359 14.938 -0.065 1 94.5 99 GLY A C 1
ATOM 783 O O . GLY A 1 99 ? 19.656 13.742 0.019 1 94.5 99 GLY A O 1
ATOM 784 N N . ARG A 1 100 ? 18.75 15.617 0.798 1 94 100 ARG A N 1
ATOM 785 C CA . ARG A 1 100 ? 18.328 15.031 2.066 1 94 100 ARG A CA 1
ATOM 786 C C . ARG A 1 100 ? 17.406 13.836 1.84 1 94 100 ARG A C 1
ATOM 788 O O . ARG A 1 100 ? 16.422 13.938 1.108 1 94 100 ARG A O 1
ATOM 795 N N . LYS A 1 101 ? 17.75 12.695 2.404 1 96.69 101 LYS A N 1
ATOM 796 C CA . LYS A 1 101 ? 16.875 11.531 2.371 1 96.69 101 LYS A CA 1
ATOM 797 C C . LYS A 1 101 ? 15.922 11.531 3.562 1 96.69 101 LYS A C 1
ATOM 799 O O . LYS A 1 101 ? 16.359 11.625 4.711 1 96.69 101 LYS A O 1
ATOM 804 N N . LEU A 1 102 ? 14.672 11.438 3.258 1 98.31 102 LEU A N 1
ATOM 805 C CA . LEU A 1 102 ? 13.664 11.469 4.309 1 98.31 102 LEU A CA 1
ATOM 806 C C . LEU A 1 102 ? 13.312 10.062 4.766 1 98.31 102 LEU A C 1
ATOM 808 O O . LEU A 1 102 ? 13.016 9.836 5.945 1 98.31 102 LEU A O 1
ATOM 812 N N . TYR A 1 103 ? 13.258 9.109 3.863 1 97.69 103 TYR A N 1
ATOM 813 C CA . TYR A 1 103 ? 13.133 7.711 4.266 1 97.69 103 TYR A CA 1
ATOM 814 C C . TYR A 1 103 ? 14.461 7.164 4.777 1 97.69 103 TYR A C 1
ATOM 816 O O . TYR A 1 103 ? 15.523 7.5 4.246 1 97.69 103 TYR A O 1
ATOM 824 N N . PRO A 1 104 ? 14.367 6.312 5.816 1 95.81 104 PRO A N 1
ATOM 825 C CA . PRO A 1 104 ? 15.594 5.648 6.25 1 95.81 104 PRO A CA 1
ATOM 826 C C . PRO A 1 104 ? 16.156 4.707 5.191 1 95.81 104 PRO A C 1
ATOM 828 O O . PRO A 1 104 ? 15.406 4.148 4.387 1 95.81 104 PRO A O 1
ATOM 831 N N . CYS A 1 105 ? 17.469 4.516 5.195 1 93.12 105 CYS A N 1
ATOM 832 C CA . CYS A 1 105 ? 18.141 3.617 4.266 1 93.12 105 CYS A CA 1
ATOM 833 C C . CYS A 1 105 ? 17.922 2.16 4.652 1 93.12 105 CYS A C 1
ATOM 835 O O . CYS A 1 105 ? 17.891 1.282 3.789 1 93.12 105 CYS A O 1
ATOM 837 N N . ASP A 1 106 ? 17.781 1.93 5.965 1 96.25 106 ASP A N 1
ATOM 838 C CA . ASP A 1 106 ? 17.531 0.574 6.445 1 96.25 106 ASP A CA 1
ATOM 839 C C . ASP A 1 106 ? 16.172 0.073 6.004 1 96.25 106 ASP A C 1
ATOM 841 O O . ASP A 1 106 ? 15.141 0.689 6.312 1 96.25 106 ASP A O 1
ATOM 845 N N . PRO A 1 107 ? 16.172 -1.048 5.27 1 97.31 107 PRO A N 1
ATOM 846 C CA . PRO A 1 107 ? 14.898 -1.549 4.738 1 97.31 107 PRO A CA 1
ATOM 847 C C . PRO A 1 107 ? 13.867 -1.816 5.832 1 97.31 107 PRO A C 1
ATOM 849 O O . PRO A 1 107 ? 12.664 -1.614 5.613 1 97.31 107 PRO A O 1
ATOM 852 N N . TYR A 1 108 ? 14.336 -2.291 6.938 1 97.81 108 TYR A N 1
ATOM 853 C CA . TYR A 1 108 ? 13.391 -2.576 8.008 1 97.81 108 TYR A CA 1
ATOM 854 C C . TYR A 1 108 ? 12.797 -1.29 8.57 1 97.81 108 TYR A C 1
ATOM 856 O O . TYR A 1 108 ? 11.594 -1.215 8.82 1 97.81 108 TYR A O 1
ATOM 864 N N . GLU A 1 109 ? 13.633 -0.295 8.82 1 96.62 109 GLU A N 1
ATOM 865 C CA . GLU A 1 109 ? 13.141 0.982 9.32 1 96.62 109 GLU A CA 1
ATOM 866 C C . GLU A 1 109 ? 12.18 1.631 8.336 1 96.62 109 GLU A C 1
ATOM 868 O O . GLU A 1 109 ? 11.195 2.258 8.734 1 96.62 109 GLU A O 1
ATOM 873 N N . ARG A 1 110 ? 12.477 1.494 7.059 1 97.62 110 ARG A N 1
ATOM 874 C CA . ARG A 1 110 ? 11.57 1.982 6.023 1 97.62 110 ARG A CA 1
ATOM 875 C C . ARG A 1 110 ? 10.227 1.258 6.078 1 97.62 110 ARG A C 1
ATOM 877 O O . ARG A 1 110 ? 9.172 1.889 6.012 1 97.62 110 ARG A O 1
ATOM 884 N N . ALA A 1 111 ? 10.211 -0.043 6.25 1 98.19 111 ALA A N 1
ATOM 885 C CA . ALA A 1 111 ? 9 -0.844 6.375 1 98.19 111 ALA A CA 1
ATOM 886 C C . ALA A 1 111 ? 8.203 -0.444 7.617 1 98.19 111 ALA A C 1
ATOM 888 O O . ALA A 1 111 ? 6.973 -0.385 7.578 1 98.19 111 ALA A O 1
ATOM 889 N N . ARG A 1 112 ? 8.93 -0.172 8.672 1 96.81 112 ARG A N 1
ATOM 890 C CA . ARG A 1 112 ? 8.281 0.23 9.914 1 96.81 112 ARG A CA 1
ATOM 891 C C . ARG A 1 112 ? 7.492 1.524 9.727 1 96.81 112 ARG A C 1
ATOM 893 O O . ARG A 1 112 ? 6.371 1.653 10.227 1 96.81 112 ARG A O 1
ATOM 900 N N . GLN A 1 113 ? 8.055 2.436 9.016 1 97.75 113 GLN A N 1
ATOM 901 C CA . GLN A 1 113 ? 7.355 3.688 8.758 1 97.75 113 GLN A CA 1
ATOM 902 C C . GLN A 1 113 ? 6.117 3.457 7.891 1 97.75 113 GLN A C 1
ATOM 904 O O . GLN A 1 113 ? 5.066 4.051 8.133 1 97.75 113 GLN A O 1
ATOM 909 N N . LYS A 1 114 ? 6.234 2.609 6.938 1 98.12 114 LYS A N 1
ATOM 910 C CA . LYS A 1 114 ? 5.094 2.311 6.074 1 98.12 114 LYS A CA 1
ATOM 911 C C . LYS A 1 114 ? 3.994 1.588 6.848 1 98.12 114 LYS A C 1
ATOM 913 O O . LYS A 1 114 ? 2.807 1.836 6.625 1 98.12 114 LYS A O 1
ATOM 918 N N . MET A 1 115 ? 4.371 0.675 7.773 1 97.62 115 MET A N 1
ATOM 919 C CA . MET A 1 115 ? 3.396 0.005 8.625 1 97.62 115 MET A CA 1
ATOM 920 C C . MET A 1 115 ? 2.688 1.006 9.531 1 97.62 115 MET A C 1
ATOM 922 O O . MET A 1 115 ? 1.479 0.907 9.75 1 97.62 115 MET A O 1
ATOM 926 N N . LEU A 1 116 ? 3.434 1.939 10.055 1 97.19 116 LEU A N 1
ATOM 927 C CA . LEU A 1 116 ? 2.842 2.988 10.883 1 97.19 116 LEU A CA 1
ATOM 928 C C . LEU A 1 116 ? 1.821 3.795 10.086 1 97.19 116 LEU A C 1
ATOM 930 O O . LEU A 1 116 ? 0.747 4.121 10.594 1 97.19 116 LEU A O 1
ATOM 934 N N . LEU A 1 117 ? 2.156 4.094 8.82 1 98.12 117 LEU A N 1
ATOM 935 C CA . LEU A 1 117 ? 1.226 4.812 7.953 1 98.12 117 LEU A CA 1
ATOM 936 C C . LEU A 1 117 ? -0.056 4.012 7.75 1 98.12 117 LEU A C 1
ATOM 938 O O . LEU A 1 117 ? -1.15 4.578 7.727 1 98.12 117 LEU A O 1
ATOM 942 N N . GLU A 1 118 ? 0.072 2.725 7.602 1 96.31 118 GLU A N 1
ATOM 943 C CA . GLU A 1 118 ? -1.098 1.861 7.469 1 96.31 118 GLU A CA 1
ATOM 944 C C . GLU A 1 118 ? -1.974 1.922 8.719 1 96.31 118 GLU A C 1
ATOM 946 O O . GLU A 1 118 ? -3.203 1.911 8.617 1 96.31 118 GLU A O 1
ATOM 951 N N . LEU A 1 119 ? -1.352 1.92 9.906 1 94.25 119 LEU A N 1
ATOM 952 C CA . LEU A 1 119 ? -2.092 2.029 11.156 1 94.25 119 LEU A CA 1
ATOM 953 C C . LEU A 1 119 ? -2.838 3.357 11.234 1 94.25 119 LEU A C 1
ATOM 955 O O . LEU A 1 119 ? -3.9 3.441 11.852 1 94.25 119 LEU A O 1
ATOM 959 N N . PHE A 1 120 ? -2.318 4.348 10.57 1 97.31 120 PHE A N 1
ATOM 960 C CA . PHE A 1 120 ? -2.852 5.703 10.57 1 97.31 120 PHE A CA 1
ATOM 961 C C . PHE A 1 120 ? -4.02 5.824 9.602 1 97.31 120 PHE A C 1
ATOM 963 O O . PHE A 1 120 ? -4.707 6.848 9.57 1 97.31 120 PHE A O 1
ATOM 970 N N . CYS A 1 121 ? -4.418 4.832 8.883 1 96.06 121 CYS A N 1
ATOM 971 C CA . CYS A 1 121 ? -5.246 4.91 7.684 1 96.06 121 CYS A CA 1
ATOM 972 C C . CYS A 1 121 ? -6.664 5.352 8.023 1 96.06 121 CYS A C 1
ATOM 974 O O . CYS A 1 121 ? -7.359 5.922 7.184 1 96.06 121 CYS A O 1
ATOM 976 N N . LYS A 1 122 ? -7.156 5.223 9.273 1 96.69 122 LYS A N 1
ATOM 977 C CA . LYS A 1 122 ? -8.531 5.562 9.648 1 96.69 122 LYS A CA 1
ATOM 978 C C . LYS A 1 122 ? -8.648 7.035 10.023 1 96.69 122 LYS A C 1
ATOM 980 O O . LYS A 1 122 ? -9.742 7.598 10.008 1 96.69 122 LYS A O 1
ATOM 985 N N . VAL A 1 123 ? -7.539 7.625 10.344 1 98.25 123 VAL A N 1
ATOM 986 C CA . VAL A 1 123 ? -7.539 8.961 10.922 1 98.25 123 VAL A CA 1
ATOM 987 C C . VAL A 1 123 ? -8.062 9.969 9.898 1 98.25 123 VAL A C 1
ATOM 989 O O . VAL A 1 123 ? -8.914 10.805 10.219 1 98.25 123 VAL A O 1
ATOM 992 N N . PRO A 1 124 ? -7.645 9.883 8.656 1 98.44 124 PRO A N 1
ATOM 993 C CA . PRO A 1 124 ? -8.141 10.852 7.676 1 98.44 124 PRO A CA 1
ATOM 994 C C . PRO A 1 124 ? -9.664 10.82 7.539 1 98.44 124 PRO A C 1
ATOM 996 O O . PRO A 1 124 ? -10.305 11.875 7.582 1 98.44 124 PRO A O 1
ATOM 999 N N . GLN A 1 125 ? -10.25 9.703 7.453 1 98 125 GLN A N 1
ATOM 1000 C CA . GLN A 1 125 ? -11.695 9.594 7.312 1 98 125 GLN A CA 1
ATOM 1001 C C . GLN A 1 125 ? -12.406 10.031 8.586 1 98 125 GLN A C 1
ATOM 1003 O O . GLN A 1 125 ? -13.414 10.742 8.531 1 98 125 GLN A O 1
ATOM 1008 N N . LEU A 1 126 ? -11.883 9.586 9.742 1 98.44 126 LEU A N 1
ATOM 1009 C CA . LEU A 1 126 ? -12.492 9.914 11.023 1 98.44 126 LEU A CA 1
ATOM 1010 C C . LEU A 1 126 ? -12.484 11.422 11.258 1 98.44 126 LEU A C 1
ATOM 1012 O O . LEU A 1 126 ? -13.484 11.992 11.719 1 98.44 126 LEU A O 1
ATOM 1016 N N . THR A 1 127 ? -11.375 12.086 10.945 1 98.38 127 THR A N 1
ATOM 1017 C CA . THR A 1 127 ? -11.289 13.531 11.133 1 98.38 127 THR A CA 1
ATOM 1018 C C . THR A 1 127 ? -12.273 14.25 10.211 1 98.38 127 THR A C 1
ATOM 1020 O O . THR A 1 127 ? -12.938 15.203 10.625 1 98.38 127 THR A O 1
ATOM 1023 N N . LYS A 1 128 ? -12.383 13.805 8.992 1 97.31 128 LYS A N 1
ATOM 1024 C CA . LYS A 1 128 ? -13.312 14.398 8.039 1 97.31 128 LYS A CA 1
ATOM 1025 C C . LYS A 1 128 ? -14.758 14.219 8.5 1 97.31 128 LYS A C 1
ATOM 1027 O O . LYS A 1 128 ? -15.555 15.164 8.445 1 97.31 128 LYS A O 1
ATOM 1032 N N . GLU A 1 129 ? -15.062 13.039 8.969 1 97.94 129 GLU A N 1
ATOM 1033 C CA . GLU A 1 129 ? -16.422 12.75 9.43 1 97.94 129 GLU A CA 1
ATOM 1034 C C . GLU A 1 129 ? -16.766 13.594 10.656 1 97.94 129 GLU A C 1
ATOM 1036 O O . GLU A 1 129 ? -17.906 14.062 10.789 1 97.94 129 GLU A O 1
ATOM 1041 N N . CYS A 1 130 ? -15.82 13.75 11.539 1 98 130 CYS A N 1
ATOM 1042 C CA . CYS A 1 130 ? -16.031 14.617 12.695 1 98 130 CYS A CA 1
ATOM 1043 C C . CYS A 1 130 ? -16.312 16.047 12.258 1 98 130 CYS A C 1
ATOM 1045 O O . CYS A 1 130 ? -17.25 16.688 12.75 1 98 130 CYS A O 1
ATOM 1047 N N . LEU A 1 131 ? -15.508 16.516 11.305 1 97.5 131 LEU A N 1
ATOM 1048 C CA . LEU A 1 131 ? -15.688 17.875 10.773 1 97.5 131 LEU A CA 1
ATOM 1049 C C . LEU A 1 131 ? -17.078 18.047 10.195 1 97.5 131 LEU A C 1
ATOM 1051 O O . LEU A 1 131 ? -17.781 19.016 10.531 1 97.5 131 LEU A O 1
ATOM 1055 N N . VAL A 1 132 ? -17.484 17.125 9.367 1 97.19 132 VAL A N 1
ATOM 1056 C CA . VAL A 1 132 ? -18.797 17.188 8.719 1 97.19 132 VAL A CA 1
ATOM 1057 C C . VAL A 1 132 ? -19.906 17.125 9.773 1 97.19 132 VAL A C 1
ATOM 1059 O O . VAL A 1 132 ? -20.859 17.906 9.719 1 97.19 132 VAL A O 1
ATOM 1062 N N . ALA A 1 133 ? -19.703 16.203 10.711 1 97.38 133 ALA A N 1
ATOM 1063 C CA . ALA A 1 133 ? -20.703 16.062 11.773 1 97.38 133 ALA A CA 1
ATOM 1064 C C . ALA A 1 133 ? -20.844 17.359 12.57 1 97.38 133 ALA A C 1
ATOM 1066 O O . ALA A 1 133 ? -21.953 17.828 12.828 1 97.38 133 ALA A O 1
ATOM 1067 N N . LEU A 1 134 ? -19.766 17.969 12.922 1 95.56 134 LEU A N 1
ATOM 1068 C CA . LEU A 1 134 ? -19.766 19.188 13.711 1 95.56 134 LEU A CA 1
ATOM 1069 C C . LEU A 1 134 ? -20.375 20.344 12.922 1 95.56 134 LEU A C 1
ATOM 1071 O O . LEU A 1 134 ? -21.172 21.125 13.461 1 95.56 134 LEU A O 1
ATOM 1075 N N . ARG A 1 135 ? -20.062 20.438 11.695 1 93.81 135 ARG A N 1
ATOM 1076 C CA . ARG A 1 135 ? -20.562 21.516 10.852 1 93.81 135 ARG A CA 1
ATOM 1077 C C . ARG A 1 135 ? -22.062 21.375 10.609 1 93.81 135 ARG A C 1
ATOM 1079 O O . ARG A 1 135 ? -22.781 22.359 10.516 1 93.81 135 ARG A O 1
ATOM 1086 N N . CYS A 1 136 ? -22.438 20.172 10.531 1 93.75 136 CYS A N 1
ATOM 1087 C CA . CYS A 1 136 ? -23.859 19.922 10.297 1 93.75 136 CYS A CA 1
ATOM 1088 C C . CYS A 1 136 ? -24.609 19.766 11.609 1 93.75 136 CYS A C 1
ATOM 1090 O O . CYS A 1 136 ? -25.781 19.344 11.617 1 93.75 136 CYS A O 1
ATOM 1092 N N . ARG A 1 137 ? -24.031 19.953 12.711 1 92.75 137 ARG A N 1
ATOM 1093 C CA . ARG A 1 137 ? -24.625 19.891 14.047 1 92.75 137 ARG A CA 1
ATOM 1094 C C . ARG A 1 137 ? -25.203 18.516 14.32 1 92.75 137 ARG A C 1
ATOM 1096 O O . ARG A 1 137 ? -26.312 18.391 14.844 1 92.75 137 ARG A O 1
ATOM 1103 N N . ARG A 1 138 ? -24.484 17.547 13.922 1 93.38 138 ARG A N 1
ATOM 1104 C CA . ARG A 1 138 ? -24.844 16.156 14.188 1 93.38 138 ARG A CA 1
ATOM 1105 C C . ARG A 1 138 ? -24.016 15.586 15.336 1 93.38 138 ARG A C 1
ATOM 1107 O O . ARG A 1 138 ? -23 16.156 15.727 1 93.38 138 ARG A O 1
ATOM 1114 N N . GLU A 1 139 ? -24.578 14.547 15.898 1 92.81 139 GLU A N 1
ATOM 1115 C CA . GLU A 1 139 ? -23.859 13.867 16.969 1 92.81 139 GLU A CA 1
ATOM 1116 C C . GLU A 1 139 ? -22.531 13.289 16.469 1 92.81 139 GLU A C 1
ATOM 1118 O O . GLU A 1 139 ? -22.484 12.648 15.422 1 92.81 139 GLU A O 1
ATOM 1123 N N . CYS A 1 140 ? -21.453 13.617 17.281 1 94.56 140 CYS A N 1
ATOM 1124 C CA . CYS A 1 140 ? -20.141 13.172 16.844 1 94.56 140 CYS A CA 1
ATOM 1125 C C . CYS A 1 140 ? -19.391 12.445 17.953 1 94.56 140 CYS A C 1
ATOM 1127 O O . CYS A 1 140 ? -18.203 12.188 17.844 1 94.56 140 CYS A O 1
ATOM 1129 N N . ALA A 1 141 ? -20.094 12.078 18.938 1 95.75 141 ALA A N 1
ATOM 1130 C CA . ALA A 1 141 ? -19.469 11.453 20.109 1 95.75 141 ALA A CA 1
ATOM 1131 C C .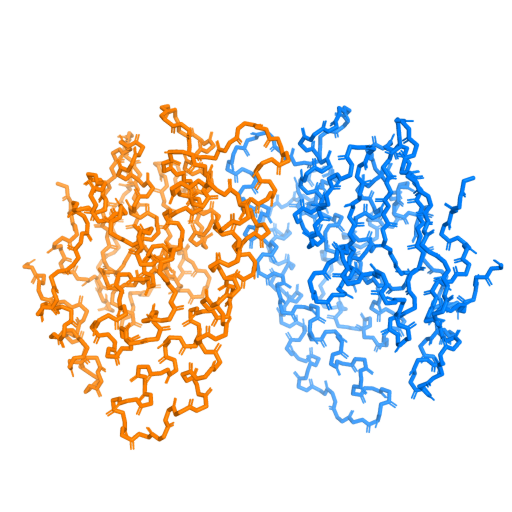 ALA A 1 141 ? -18.797 10.133 19.734 1 95.75 141 ALA A C 1
ATOM 1133 O O . ALA A 1 141 ? -17.656 9.883 20.109 1 95.75 141 ALA A O 1
ATOM 1134 N N . ASP A 1 142 ? -19.484 9.266 19.031 1 97.5 142 ASP A N 1
ATOM 1135 C CA . ASP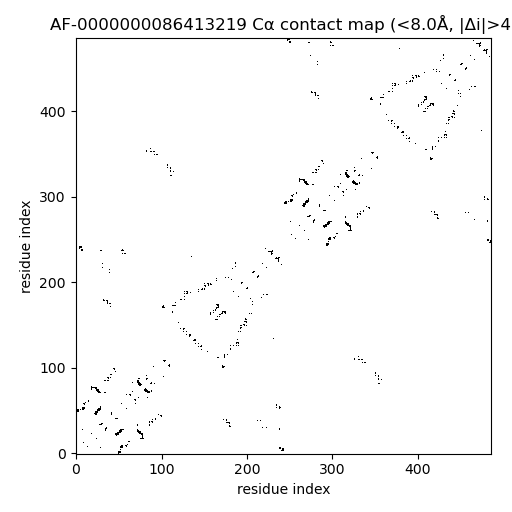 A 1 142 ? -18.938 7.977 18.625 1 97.5 142 ASP A CA 1
ATOM 1136 C C . ASP A 1 142 ? -17.734 8.148 17.719 1 97.5 142 ASP A C 1
ATOM 1138 O O . ASP A 1 142 ? -16.766 7.391 17.797 1 97.5 142 ASP A O 1
ATOM 1142 N N . LEU A 1 143 ? -17.797 9.109 16.844 1 97.88 143 LEU A N 1
ATOM 1143 C CA . LEU A 1 143 ? -16.688 9.414 15.945 1 97.88 143 LEU A CA 1
ATOM 1144 C C . LEU A 1 143 ? -15.461 9.875 16.734 1 97.88 143 LEU A C 1
ATOM 1146 O O . LEU A 1 143 ? -14.344 9.43 16.469 1 97.88 143 LEU A O 1
ATOM 1150 N N . LYS A 1 144 ? -15.711 10.695 17.688 1 97.62 144 LYS A N 1
ATOM 1151 C CA . LYS A 1 144 ? -14.617 11.195 18.5 1 97.62 144 LYS A CA 1
ATOM 1152 C C . LYS A 1 144 ? -13.992 10.078 19.344 1 97.62 144 LYS A C 1
ATOM 1154 O O . LYS A 1 144 ? -12.781 10.047 19.531 1 97.62 144 LYS A O 1
ATOM 1159 N N . ILE A 1 145 ? -14.836 9.234 19.828 1 98 145 ILE A N 1
ATOM 1160 C CA . ILE A 1 145 ? -14.344 8.094 20.594 1 98 145 ILE A CA 1
ATOM 1161 C C . ILE A 1 145 ? -13.43 7.242 19.719 1 98 145 ILE A C 1
ATOM 1163 O O . ILE A 1 145 ? -12.328 6.867 20.141 1 98 145 ILE A O 1
ATOM 1167 N N . ALA A 1 146 ? -13.859 6.988 18.516 1 98 146 ALA A N 1
ATOM 1168 C CA . ALA A 1 146 ? -13.055 6.215 17.578 1 98 146 ALA A CA 1
ATOM 1169 C C . ALA A 1 146 ? -11.75 6.93 17.25 1 98 146 ALA A C 1
ATOM 1171 O O . ALA A 1 146 ? -10.688 6.305 17.203 1 98 146 ALA A O 1
ATOM 1172 N N . LEU A 1 147 ? -11.82 8.195 17.078 1 98.44 147 LEU A N 1
ATOM 1173 C CA . LEU A 1 147 ? -10.641 9 16.766 1 98.44 147 LEU A CA 1
ATOM 1174 C C . LEU A 1 147 ? -9.656 9.008 17.922 1 98.44 147 LEU A C 1
ATOM 1176 O O . LEU A 1 147 ? -8.453 8.852 17.734 1 98.44 147 LEU A O 1
ATOM 1180 N N . ARG A 1 148 ? -10.109 9.156 19.141 1 98.31 148 ARG A N 1
ATOM 1181 C CA . ARG A 1 148 ? -9.273 9.133 20.328 1 98.31 148 ARG A CA 1
ATOM 1182 C C . ARG A 1 148 ? -8.547 7.801 20.469 1 98.31 148 ARG A C 1
ATOM 1184 O O . ARG A 1 148 ? -7.391 7.758 20.891 1 98.31 148 ARG A O 1
ATOM 1191 N N . GLN A 1 149 ? -9.266 6.766 20.125 1 97.44 149 GLN A N 1
ATOM 1192 C CA . GLN A 1 149 ? -8.641 5.449 20.172 1 97.44 149 GLN A CA 1
ATOM 1193 C C . GLN A 1 149 ? -7.469 5.359 19.188 1 97.44 149 GLN A C 1
ATOM 1195 O O . GLN A 1 149 ? -6.418 4.812 19.531 1 97.44 149 GLN A O 1
ATOM 1200 N N . GLU A 1 150 ? -7.668 5.883 17.984 1 97.62 150 GLU A N 1
ATOM 1201 C CA . GLU A 1 150 ? -6.586 5.906 17 1 97.62 150 GLU A CA 1
ATOM 1202 C C . GLU A 1 150 ? -5.395 6.715 17.5 1 97.62 150 GLU A C 1
ATOM 1204 O O . GLU A 1 150 ? -4.246 6.312 17.328 1 97.62 150 GLU A O 1
ATOM 1209 N N . PHE A 1 151 ? -5.617 7.82 18.109 1 98.19 151 PHE A N 1
ATOM 1210 C CA . PHE A 1 151 ? -4.547 8.656 18.641 1 98.19 151 PHE A CA 1
ATOM 1211 C C . PHE A 1 151 ? -3.84 7.957 19.797 1 98.19 151 PHE A C 1
ATOM 1213 O O . PHE A 1 151 ? -2.623 8.078 19.953 1 98.19 151 PHE A O 1
ATOM 1220 N N . CYS A 1 152 ? -4.621 7.207 20.578 1 97.19 152 CYS A N 1
ATOM 1221 C CA . CYS A 1 152 ? -4.02 6.418 21.656 1 97.19 152 CYS A CA 1
ATOM 1222 C C . CYS A 1 152 ? -3.059 5.379 21.094 1 97.19 152 CYS A C 1
ATOM 1224 O O . CYS A 1 152 ? -1.993 5.137 21.656 1 97.19 152 CYS A O 1
ATOM 1226 N N . ASN A 1 153 ? -3.434 4.777 20.031 1 95.12 153 ASN A N 1
ATOM 1227 C CA . ASN A 1 153 ? -2.555 3.818 19.359 1 95.12 153 ASN A CA 1
ATOM 1228 C C . ASN A 1 153 ? -1.251 4.469 18.922 1 95.12 153 ASN A C 1
ATOM 1230 O O . ASN A 1 153 ? -0.175 3.891 19.078 1 95.12 153 ASN A O 1
ATOM 1234 N N . LEU A 1 154 ? -1.329 5.637 18.359 1 96.69 154 LEU A N 1
ATOM 1235 C CA . LEU A 1 154 ? -0.143 6.363 17.922 1 96.69 154 LEU A CA 1
ATOM 1236 C C . LEU A 1 154 ? 0.732 6.742 19.109 1 96.69 154 LEU A C 1
ATOM 1238 O O . LEU A 1 154 ? 1.961 6.68 19.016 1 96.69 154 LEU A O 1
ATOM 1242 N N . GLU A 1 155 ? 0.057 7.188 20.203 1 96.19 155 GLU A N 1
ATOM 1243 C CA . GLU A 1 155 ? 0.77 7.523 21.422 1 96.19 155 GLU A CA 1
ATOM 1244 C C . GLU A 1 155 ? 1.605 6.344 21.922 1 96.19 155 GLU A C 1
ATOM 1246 O O . GLU A 1 155 ? 2.756 6.52 22.328 1 96.19 155 GLU A O 1
ATOM 1251 N N . LYS A 1 156 ? 1.068 5.129 21.844 1 94.12 156 LYS A N 1
ATOM 1252 C CA . LYS A 1 156 ? 1.767 3.918 22.266 1 94.12 156 LYS A CA 1
ATOM 1253 C C . LYS A 1 156 ? 3.014 3.676 21.422 1 94.12 156 LYS A C 1
ATOM 1255 O O . LYS A 1 156 ? 4.047 3.248 21.938 1 94.12 156 LYS A O 1
ATOM 1260 N N . ILE A 1 157 ? 2.912 3.982 20.188 1 93.25 157 ILE A N 1
ATOM 1261 C CA . ILE A 1 157 ? 4.043 3.801 19.297 1 93.25 157 ILE A CA 1
ATOM 1262 C C . ILE A 1 157 ? 5.152 4.789 19.641 1 93.25 157 ILE A C 1
ATOM 1264 O O . ILE A 1 157 ? 6.324 4.41 19.719 1 93.25 157 ILE A O 1
ATOM 1268 N N . LEU A 1 158 ? 4.832 6.004 19.844 1 93.75 158 LEU A N 1
ATOM 1269 C CA . LEU A 1 158 ? 5.805 7.023 20.234 1 93.75 158 LEU A CA 1
ATOM 1270 C C . LEU A 1 158 ? 6.484 6.652 21.547 1 93.75 158 LEU A C 1
ATOM 1272 O O . LEU A 1 158 ? 7.703 6.801 21.672 1 93.75 158 LEU A O 1
ATOM 1276 N N . ASP A 1 159 ? 5.691 6.176 22.438 1 92.44 159 ASP A N 1
ATOM 1277 C CA . ASP A 1 159 ? 6.203 5.801 23.75 1 92.44 159 ASP A CA 1
ATOM 1278 C C . ASP A 1 159 ? 7.168 4.621 23.641 1 92.44 159 ASP A C 1
ATOM 1280 O O . ASP A 1 159 ? 8.211 4.609 24.297 1 92.44 159 ASP A O 1
ATOM 1284 N N . TYR A 1 160 ? 6.828 3.711 22.859 1 89.69 160 TYR A N 1
ATOM 1285 C CA . TYR A 1 160 ? 7.641 2.512 22.688 1 89.69 160 TYR A CA 1
ATOM 1286 C C . TYR A 1 160 ? 8.992 2.854 22.078 1 89.69 160 TYR A C 1
ATOM 1288 O O . TYR A 1 160 ? 10.023 2.32 22.5 1 89.69 160 TYR A O 1
ATOM 1296 N N . GLU A 1 161 ? 8.992 3.705 21.109 1 89.25 161 GLU A N 1
ATOM 1297 C CA . GLU A 1 161 ? 10.219 4.078 20.438 1 89.25 161 GLU A CA 1
ATOM 1298 C C . GLU A 1 161 ? 11.062 5.023 21.281 1 89.25 161 GLU A C 1
ATOM 1300 O O . GLU A 1 161 ? 12.281 5.102 21.109 1 89.25 161 GLU A O 1
ATOM 1305 N N . ASN A 1 162 ? 10.461 5.727 22.203 1 91.81 162 ASN A N 1
ATOM 1306 C CA . ASN A 1 162 ? 11.117 6.695 23.062 1 91.81 162 ASN A CA 1
ATOM 1307 C C . ASN A 1 162 ? 11.922 7.715 22.266 1 91.81 162 ASN A C 1
ATOM 1309 O O . ASN A 1 162 ? 13.109 7.922 22.531 1 91.81 162 ASN A O 1
ATOM 1313 N N . THR A 1 163 ? 11.383 8.211 21.188 1 91.5 163 THR A N 1
ATOM 1314 C CA . THR A 1 163 ? 11.969 9.227 20.328 1 91.5 163 THR A CA 1
ATOM 1315 C C . THR A 1 163 ? 11.023 10.422 20.172 1 91.5 163 THR A C 1
ATOM 1317 O O . THR A 1 163 ? 9.844 10.328 20.5 1 91.5 163 THR A O 1
ATOM 1320 N N . THR A 1 164 ? 11.57 11.516 19.766 1 92.81 164 THR A N 1
ATOM 1321 C CA . THR A 1 164 ? 10.789 12.734 19.609 1 92.81 164 THR A CA 1
ATOM 1322 C C . THR A 1 164 ? 9.828 12.617 18.422 1 92.81 164 THR A C 1
ATOM 1324 O O . THR A 1 164 ? 8.68 13.062 18.5 1 92.81 164 THR A O 1
ATOM 1327 N N . PHE A 1 165 ? 10.367 12.086 17.391 1 97.62 165 PHE A N 1
ATOM 1328 C CA . PHE A 1 165 ? 9.57 11.961 16.172 1 97.62 165 PHE A CA 1
ATOM 1329 C C . PHE A 1 165 ? 9.234 10.5 15.891 1 97.62 165 PHE A C 1
ATOM 1331 O O . PHE A 1 165 ? 9.859 9.594 16.453 1 97.62 165 PHE A O 1
ATOM 1338 N N . PHE A 1 166 ? 8.188 10.266 15.062 1 97.12 166 PHE A N 1
ATOM 1339 C CA . PHE A 1 166 ? 7.773 8.906 14.711 1 97.12 166 PHE A CA 1
ATOM 1340 C C . PHE A 1 166 ? 8.898 8.172 13.992 1 97.12 166 PHE A C 1
ATOM 1342 O O . PHE A 1 166 ? 9.023 6.949 14.117 1 97.12 166 PHE A O 1
ATOM 1349 N N . GLY A 1 167 ? 9.711 8.914 13.195 1 93.38 167 GLY A N 1
ATOM 1350 C CA . GLY A 1 167 ? 10.812 8.297 12.469 1 93.38 167 GLY A CA 1
ATOM 1351 C C . GLY A 1 167 ? 12.086 8.203 13.297 1 93.38 167 GLY A C 1
ATOM 1352 O O . GLY A 1 167 ? 13.117 7.746 12.797 1 93.38 167 GLY A O 1
ATOM 1353 N N . GLY A 1 168 ? 12.117 8.664 14.555 1 93.75 168 GLY A N 1
ATOM 1354 C CA . GLY A 1 168 ? 13.305 8.648 15.391 1 93.75 168 GLY A CA 1
ATOM 1355 C C . GLY A 1 168 ? 13.594 9.992 16.047 1 93.75 168 GLY A C 1
ATOM 1356 O O . GLY A 1 168 ? 12.672 10.68 16.484 1 93.75 168 GLY A O 1
ATOM 1357 N N . ASP A 1 169 ? 14.914 10.258 16.109 1 92.44 169 ASP A N 1
ATOM 1358 C CA . ASP A 1 169 ? 15.336 11.469 16.797 1 92.44 169 ASP A CA 1
ATOM 1359 C C . ASP A 1 169 ? 15.219 12.695 15.891 1 92.44 169 ASP A C 1
ATOM 1361 O O . ASP A 1 169 ? 15.211 13.828 16.375 1 92.44 169 ASP A O 1
ATOM 1365 N N . CYS A 1 170 ? 15.125 12.43 14.68 1 94.56 170 CYS A N 1
ATOM 1366 C CA . CYS A 1 170 ? 14.977 13.516 13.711 1 94.56 170 CYS A CA 1
ATOM 1367 C C . CYS A 1 170 ? 13.727 13.305 12.852 1 94.56 170 CYS A C 1
ATOM 1369 O O . CYS A 1 170 ? 13.266 12.18 12.688 1 94.56 170 CYS A O 1
ATOM 1371 N N . ILE A 1 171 ? 13.281 14.398 12.359 1 96.69 171 ILE A N 1
ATOM 1372 C CA . ILE A 1 171 ? 12.109 14.383 11.492 1 96.69 171 ILE A CA 1
ATOM 1373 C C . ILE A 1 171 ? 12.391 13.547 10.25 1 96.69 171 ILE A C 1
ATOM 1375 O O . ILE A 1 171 ? 13.492 13.609 9.68 1 96.69 171 ILE A O 1
ATOM 1379 N N . SER A 1 172 ? 11.438 12.773 9.875 1 97.31 172 SER A N 1
ATOM 1380 C CA . SER A 1 172 ? 11.57 11.906 8.711 1 97.31 172 SER A CA 1
ATOM 1381 C C . SER A 1 172 ? 10.305 11.914 7.867 1 97.31 172 SER A C 1
ATOM 1383 O O . SER A 1 172 ? 9.406 12.734 8.086 1 97.31 172 SER A O 1
ATOM 1385 N N . MET A 1 173 ? 10.188 11.047 6.844 1 98.69 173 MET A N 1
ATOM 1386 C CA . MET A 1 173 ? 9.078 10.984 5.895 1 98.69 173 MET A CA 1
ATOM 1387 C C . MET A 1 173 ? 7.758 10.781 6.621 1 98.69 173 MET A C 1
ATOM 1389 O O . MET A 1 173 ? 6.785 11.492 6.363 1 98.69 173 MET A O 1
ATOM 1393 N N . ILE A 1 174 ? 7.77 9.828 7.574 1 98.75 174 ILE A N 1
ATOM 1394 C CA . ILE A 1 174 ? 6.523 9.445 8.234 1 98.75 174 ILE A CA 1
ATOM 1395 C C . ILE A 1 174 ? 5.961 10.641 9 1 98.75 174 ILE A C 1
ATOM 1397 O O . ILE A 1 174 ? 4.742 10.828 9.062 1 98.75 174 ILE A O 1
ATOM 1401 N N . ASP A 1 175 ? 6.789 11.484 9.555 1 98.81 175 ASP A N 1
ATOM 1402 C CA . ASP A 1 175 ? 6.328 12.664 10.273 1 98.81 175 ASP A CA 1
ATOM 1403 C C . ASP A 1 175 ? 5.59 13.625 9.344 1 98.81 175 ASP A C 1
ATOM 1405 O O . ASP A 1 175 ? 4.527 14.141 9.695 1 98.81 175 ASP A O 1
ATOM 1409 N N . TYR A 1 176 ? 6.145 13.812 8.148 1 98.81 176 TYR A N 1
ATOM 1410 C CA . TYR A 1 176 ? 5.516 14.703 7.176 1 98.81 176 TYR A CA 1
ATOM 1411 C C . TYR A 1 176 ? 4.227 14.094 6.637 1 98.81 176 TYR A C 1
ATOM 1413 O O . TYR A 1 176 ? 3.271 14.812 6.336 1 98.81 176 TYR A O 1
ATOM 1421 N N . LEU A 1 177 ? 4.16 12.789 6.543 1 98.81 177 LEU A N 1
ATOM 1422 C CA . LEU A 1 177 ? 2.984 12.125 5.996 1 98.81 177 LEU A CA 1
ATOM 1423 C C . LEU A 1 177 ? 1.817 12.188 6.973 1 98.81 177 LEU A C 1
ATOM 1425 O O . LEU A 1 177 ? 0.655 12.18 6.562 1 98.81 177 LEU A O 1
ATOM 1429 N N . LEU A 1 178 ? 2.068 12.328 8.266 1 98.75 178 LEU A N 1
ATOM 1430 C CA . LEU A 1 178 ? 1.02 12.352 9.281 1 98.75 178 LEU A CA 1
ATOM 1431 C C . LEU A 1 178 ? 0.592 13.781 9.594 1 98.75 178 LEU A C 1
ATOM 1433 O O . LEU A 1 178 ? -0.573 14.031 9.914 1 98.75 178 LEU A O 1
ATOM 1437 N N . TRP A 1 179 ? 1.434 14.703 9.398 1 98.75 179 TRP A N 1
ATOM 1438 C CA . TRP A 1 179 ? 1.355 16.047 9.961 1 98.75 179 TRP A CA 1
ATOM 1439 C C . TRP A 1 179 ? 0.091 16.766 9.492 1 98.75 179 TRP A C 1
ATOM 1441 O O . TRP A 1 179 ? -0.604 17.391 10.289 1 98.75 179 TRP A O 1
ATOM 1451 N N . PRO A 1 180 ? -0.312 16.641 8.227 1 98.69 180 PRO A N 1
ATOM 1452 C CA . PRO A 1 180 ? -1.411 17.469 7.738 1 98.69 180 PRO A CA 1
ATOM 1453 C C . PRO A 1 180 ? -2.682 17.328 8.57 1 98.69 180 PRO A C 1
ATOM 1455 O O . PRO A 1 180 ? -3.398 18.297 8.789 1 98.69 180 PRO A O 1
ATOM 1458 N N . TRP A 1 181 ? -2.93 16.156 9.094 1 98.62 181 TRP A N 1
ATOM 1459 C CA . TRP A 1 181 ? -4.164 15.914 9.836 1 98.62 181 TRP A CA 1
ATOM 1460 C C . TRP A 1 181 ? -4.07 16.469 11.25 1 98.62 181 TRP A C 1
ATOM 1462 O O . TRP A 1 181 ? -5.082 16.875 11.836 1 98.62 181 TRP A O 1
ATOM 1472 N N . PHE A 1 182 ? -2.875 16.516 11.758 1 98.44 182 PHE A N 1
ATOM 1473 C CA . PHE A 1 182 ? -2.699 17.078 13.094 1 98.44 182 PHE A CA 1
ATOM 1474 C C . PHE A 1 182 ? -2.736 18.594 13.055 1 98.44 182 PHE A C 1
ATOM 1476 O O . PHE A 1 182 ? -3.217 19.234 13.992 1 98.44 182 PHE A O 1
ATOM 1483 N N . GLU A 1 183 ? -2.258 19.125 11.969 1 97.69 183 GLU A N 1
ATOM 1484 C CA . GLU A 1 183 ? -2.361 20.562 11.789 1 97.69 183 GLU A CA 1
ATOM 1485 C C . GLU A 1 183 ? -3.818 21.016 11.781 1 97.69 183 GLU A C 1
ATOM 1487 O O . GLU A 1 183 ? -4.133 22.125 12.227 1 97.69 183 GLU A O 1
ATOM 1492 N N . ARG A 1 184 ? -4.711 20.156 11.344 1 97.38 184 ARG A N 1
ATOM 1493 C CA . ARG A 1 184 ? -6.09 20.547 11.062 1 97.38 184 ARG A CA 1
ATOM 1494 C C . ARG A 1 184 ? -6.988 20.281 12.266 1 97.38 184 ARG A C 1
ATOM 1496 O O . ARG A 1 184 ? -8.172 20.641 12.25 1 97.38 184 ARG A O 1
ATOM 1503 N N . LEU A 1 185 ? -6.488 19.688 13.305 1 97.69 185 LEU A N 1
ATOM 1504 C CA . LEU A 1 185 ? -7.316 19.312 14.445 1 97.69 185 LEU A CA 1
ATOM 1505 C C . LEU A 1 185 ? -8.039 20.531 15.016 1 97.69 185 LEU A C 1
ATOM 1507 O O . LEU A 1 185 ? -9.242 20.469 15.297 1 97.69 185 LEU A O 1
ATOM 1511 N N . ASP A 1 186 ? -7.375 21.625 15.117 1 96.12 186 ASP A N 1
ATOM 1512 C CA . ASP A 1 186 ? -7.965 22.812 15.719 1 96.12 186 ASP A CA 1
ATOM 1513 C C . ASP A 1 186 ? -9.047 23.406 14.82 1 96.12 186 ASP A C 1
ATOM 1515 O O . ASP A 1 186 ? -10.172 23.641 15.266 1 96.12 186 ASP A O 1
ATOM 1519 N N . VAL A 1 187 ? -8.734 23.578 13.562 1 96.56 187 VAL A N 1
ATOM 1520 C CA . VAL A 1 187 ? -9.664 24.219 12.633 1 96.56 187 VAL A CA 1
ATOM 1521 C C . VAL A 1 187 ? -10.867 23.312 12.398 1 96.56 187 VAL A C 1
ATOM 1523 O O . VAL A 1 187 ? -11.977 23.797 12.133 1 96.56 187 VAL A O 1
ATOM 1526 N N . TYR A 1 188 ? -10.664 21.984 12.523 1 97.06 188 TYR A N 1
ATOM 1527 C CA . TYR A 1 188 ? -11.766 21.047 12.398 1 97.06 188 TYR A CA 1
ATOM 1528 C C . TYR A 1 188 ? -12.609 21.016 13.664 1 97.06 188 TYR A C 1
ATOM 1530 O O . TYR A 1 188 ? -13.695 20.422 13.688 1 97.06 188 TYR A O 1
ATOM 1538 N N . GLY A 1 189 ? -12.164 21.625 14.766 1 95.69 189 GLY A N 1
ATOM 1539 C CA . GLY A 1 189 ? -12.891 21.656 16.031 1 95.69 189 GLY A CA 1
ATOM 1540 C C . GLY A 1 189 ? -12.727 20.375 16.844 1 95.69 189 GLY A C 1
ATOM 1541 O O . GLY A 1 189 ? -13.594 20.031 17.641 1 95.69 189 GLY A O 1
ATOM 1542 N N . ILE A 1 190 ? -11.617 19.625 16.609 1 97.81 190 ILE A N 1
ATOM 1543 C CA . ILE A 1 190 ? -11.469 18.328 17.281 1 97.81 190 ILE A CA 1
ATOM 1544 C C . ILE A 1 190 ? -10.102 18.266 17.953 1 97.81 190 ILE A C 1
ATOM 1546 O O . ILE A 1 190 ? -9.531 17.172 18.094 1 97.81 190 ILE A O 1
ATOM 1550 N N . ALA A 1 191 ? -9.531 19.328 18.344 1 97.12 191 ALA A N 1
ATOM 1551 C CA . ALA A 1 191 ? -8.242 19.391 19.031 1 97.12 191 ALA A CA 1
ATOM 1552 C C . ALA A 1 191 ? -8.297 18.641 20.359 1 97.12 191 ALA A C 1
ATOM 1554 O O . ALA A 1 191 ? -7.277 18.125 20.828 1 97.12 191 ALA A O 1
ATOM 1555 N N . ASP A 1 192 ? -9.406 18.609 20.906 1 97.19 192 ASP A N 1
ATOM 1556 C CA . ASP A 1 192 ? -9.57 17.953 22.203 1 97.19 192 ASP A CA 1
ATOM 1557 C C . ASP A 1 192 ? -9.336 16.438 22.094 1 97.19 192 ASP A C 1
ATOM 1559 O O . ASP A 1 192 ? -9.133 15.766 23.094 1 97.19 192 ASP A O 1
ATOM 1563 N N . CYS A 1 193 ? -9.367 15.898 20.906 1 98.06 193 CYS A N 1
ATOM 1564 C CA . CYS A 1 193 ? -9.219 14.461 20.703 1 98.06 193 CYS A CA 1
ATOM 1565 C C . CYS A 1 193 ? -7.805 14.008 21.031 1 98.06 193 CYS A C 1
ATOM 1567 O O . CYS A 1 193 ? -7.562 12.812 21.203 1 98.06 193 CYS A O 1
ATOM 1569 N N . VAL A 1 194 ? -6.828 14.938 21.109 1 98 194 VAL A N 1
ATOM 1570 C CA . VAL A 1 194 ? -5.461 14.555 21.438 1 98 194 VAL A CA 1
ATOM 1571 C C . VAL A 1 194 ? -5.156 14.922 22.891 1 98 194 VAL A C 1
ATOM 1573 O O . VAL A 1 194 ? -4.031 14.727 23.359 1 98 194 VAL A O 1
ATOM 1576 N N . SER A 1 195 ? -6.094 15.406 23.641 1 96.81 195 SER A N 1
ATOM 1577 C CA . SER A 1 195 ? -5.863 15.922 24.984 1 96.81 195 SER A CA 1
ATOM 1578 C C . SER A 1 195 ? -5.336 14.836 25.906 1 96.81 195 SER A C 1
ATOM 1580 O O . SER A 1 195 ? -4.594 15.125 26.859 1 96.81 195 SER A O 1
ATOM 1582 N N . HIS A 1 196 ? -5.59 13.578 25.625 1 95.56 196 HIS A N 1
ATOM 1583 C CA . HIS A 1 196 ? -5.211 12.477 26.5 1 95.56 196 HIS A CA 1
ATOM 1584 C C . HIS A 1 196 ? -3.936 11.797 26.016 1 95.56 196 HIS A C 1
ATOM 1586 O O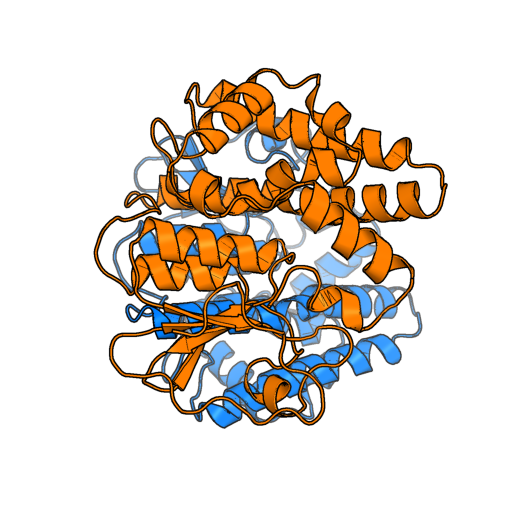 . HIS A 1 196 ? -3.588 10.711 26.484 1 95.56 196 HIS A O 1
ATOM 1592 N N . THR A 1 197 ? -3.299 12.391 25.078 1 97.81 197 THR A N 1
ATOM 1593 C CA . THR A 1 197 ? -2.088 11.82 24.5 1 97.81 197 THR A CA 1
ATOM 1594 C C . THR A 1 197 ? -0.92 12.797 24.609 1 97.81 197 THR A C 1
ATOM 1596 O O . THR A 1 197 ? -0.574 13.477 23.656 1 97.81 197 THR A O 1
ATOM 1599 N N . PRO A 1 198 ? -0.271 12.844 25.797 1 96.81 198 PRO A N 1
ATOM 1600 C CA . PRO A 1 198 ? 0.805 13.812 26.031 1 96.81 198 PRO A CA 1
ATOM 1601 C C . PRO A 1 198 ? 1.969 13.641 25.062 1 96.81 198 PRO A C 1
ATOM 1603 O O . PRO A 1 198 ? 2.576 14.625 24.625 1 96.81 198 PRO A O 1
ATOM 1606 N N . GLY A 1 199 ? 2.328 12.352 24.719 1 96.5 199 GLY A N 1
ATOM 1607 C CA . GLY A 1 199 ? 3.395 12.117 23.766 1 96.5 199 GLY A CA 1
ATOM 1608 C C . GLY A 1 199 ? 3.094 12.68 22.391 1 96.5 199 GLY A C 1
ATOM 1609 O O . GLY A 1 199 ? 3.961 13.289 21.75 1 96.5 199 GLY A O 1
ATOM 1610 N N . LEU A 1 200 ? 1.884 12.477 21.969 1 97.25 200 LEU A N 1
ATOM 1611 C CA . LEU A 1 200 ? 1.458 13.008 20.672 1 97.25 200 LEU A CA 1
ATOM 1612 C C . LEU A 1 200 ? 1.463 14.531 20.688 1 97.25 200 LEU A C 1
ATOM 1614 O O . LEU A 1 200 ? 1.84 15.164 19.688 1 97.25 200 LEU A O 1
ATOM 1618 N N . ARG A 1 201 ? 1.049 15.109 21.812 1 97.62 201 ARG A N 1
ATOM 1619 C CA . ARG A 1 201 ? 1.052 16.562 21.922 1 97.62 201 ARG A CA 1
ATOM 1620 C C . ARG A 1 201 ? 2.473 17.109 21.875 1 97.62 201 ARG A C 1
ATOM 1622 O O . ARG A 1 201 ? 2.713 18.172 21.297 1 97.62 201 ARG A O 1
ATOM 1629 N N . LEU A 1 202 ? 3.367 16.422 22.453 1 97.44 202 LEU A N 1
ATOM 1630 C CA . LEU A 1 202 ? 4.77 16.812 22.375 1 97.44 202 LEU A CA 1
ATOM 1631 C C . LEU A 1 202 ? 5.289 16.719 20.953 1 97.44 202 LEU A C 1
ATOM 1633 O O . LEU A 1 202 ? 6.035 17.578 20.484 1 97.44 202 LEU A O 1
ATOM 1637 N N . TRP A 1 203 ? 4.93 15.625 20.281 1 98.25 203 TRP A N 1
ATOM 1638 C CA . TRP A 1 203 ? 5.297 15.469 18.891 1 98.25 203 TRP A CA 1
ATOM 1639 C C . TRP A 1 203 ? 4.738 16.609 18.047 1 98.25 203 TRP A C 1
ATOM 1641 O O . TRP A 1 203 ? 5.453 17.188 17.219 1 98.25 203 TRP A O 1
ATOM 1651 N N . ILE A 1 204 ? 3.467 16.984 18.281 1 98.19 204 ILE A N 1
ATOM 1652 C CA . ILE A 1 204 ? 2.824 18.078 17.562 1 98.19 204 ILE A CA 1
ATOM 1653 C C . ILE A 1 204 ? 3.602 19.375 17.781 1 98.19 204 ILE A C 1
ATOM 1655 O O . ILE A 1 204 ? 3.877 20.109 16.844 1 98.19 204 ILE A O 1
ATOM 1659 N N . ALA A 1 205 ? 3.955 19.625 19.016 1 97.56 205 ALA A N 1
ATOM 1660 C CA . ALA A 1 205 ? 4.715 20.828 19.344 1 97.56 205 ALA A CA 1
ATOM 1661 C C . ALA A 1 205 ? 6.078 20.828 18.656 1 97.56 205 ALA A C 1
ATOM 1663 O O . ALA A 1 205 ? 6.527 21.859 18.156 1 97.56 205 ALA A O 1
ATOM 1664 N N . ALA A 1 206 ? 6.723 19.703 18.641 1 98.06 206 ALA A N 1
ATOM 1665 C CA . ALA A 1 206 ? 8.023 19.562 17.984 1 98.06 206 ALA A CA 1
ATOM 1666 C C . ALA A 1 206 ? 7.91 19.797 16.484 1 98.06 206 ALA A C 1
ATOM 1668 O O . ALA A 1 206 ? 8.758 20.453 15.883 1 98.06 206 ALA A O 1
ATOM 1669 N N . MET A 1 207 ? 6.891 19.203 15.891 1 98.44 207 MET A N 1
ATOM 1670 C CA . MET A 1 207 ? 6.66 19.375 14.461 1 98.44 207 MET A CA 1
ATOM 1671 C C . MET A 1 207 ? 6.473 20.844 14.109 1 98.44 207 MET A C 1
ATOM 1673 O O . MET A 1 207 ? 6.992 21.328 13.094 1 98.44 207 MET A O 1
ATOM 1677 N N . LYS A 1 208 ? 5.77 21.578 14.93 1 97.44 208 LYS A N 1
ATOM 1678 C CA . LYS A 1 208 ? 5.492 22.984 14.688 1 97.44 208 LYS A CA 1
ATOM 1679 C C . LYS A 1 208 ? 6.777 23.812 14.695 1 97.44 208 LYS A C 1
ATOM 1681 O O . LYS A 1 208 ? 6.805 24.938 14.195 1 97.44 208 LYS A O 1
ATOM 1686 N N . GLN A 1 209 ? 7.812 23.234 15.219 1 97.19 209 GLN A N 1
ATOM 1687 C CA . GLN A 1 209 ? 9.086 23.938 15.273 1 97.19 209 GLN A CA 1
ATOM 1688 C C . GLN A 1 209 ? 9.922 23.672 14.023 1 97.19 209 GLN A C 1
ATOM 1690 O O . GLN A 1 209 ? 10.93 24.359 13.789 1 97.19 209 GLN A O 1
ATOM 1695 N N . ASP A 1 210 ? 9.602 22.719 13.305 1 97.25 210 ASP A N 1
ATOM 1696 C CA . ASP A 1 210 ? 10.32 22.406 12.07 1 97.25 210 ASP A CA 1
ATOM 1697 C C . ASP A 1 210 ? 10.172 23.516 11.039 1 97.25 210 ASP A C 1
ATOM 1699 O O . ASP A 1 210 ? 9.07 24.031 10.82 1 97.25 210 ASP A O 1
ATOM 1703 N N . ALA A 1 211 ? 11.234 23.906 10.383 1 97.31 211 ALA A N 1
ATOM 1704 C CA . ALA A 1 211 ? 11.25 25.016 9.453 1 97.31 211 ALA A CA 1
ATOM 1705 C C . ALA A 1 211 ? 10.312 24.766 8.273 1 97.31 211 ALA A C 1
ATOM 1707 O O . ALA A 1 211 ? 9.625 25.688 7.812 1 97.31 211 ALA A O 1
ATOM 1708 N N . THR A 1 212 ? 10.273 23.562 7.762 1 97.88 212 THR A N 1
ATOM 1709 C CA . THR A 1 212 ? 9.406 23.219 6.645 1 97.88 212 THR A CA 1
ATOM 1710 C C . THR A 1 212 ? 7.938 23.312 7.043 1 97.88 212 THR A C 1
ATOM 1712 O O . THR A 1 212 ? 7.129 23.906 6.316 1 97.88 212 THR A O 1
ATOM 1715 N N . VAL A 1 213 ? 7.59 22.766 8.211 1 98.19 213 VAL A N 1
ATOM 1716 C CA . VAL A 1 213 ? 6.223 22.797 8.719 1 98.19 213 VAL A CA 1
ATOM 1717 C C . VAL A 1 213 ? 5.781 24.25 8.93 1 98.19 213 VAL A C 1
ATOM 1719 O O . VAL A 1 213 ? 4.703 24.641 8.484 1 98.19 213 VAL A O 1
ATOM 1722 N N . ARG A 1 214 ? 6.598 25.047 9.461 1 97.12 214 ARG A N 1
ATOM 1723 C CA . ARG A 1 214 ? 6.277 26.438 9.719 1 97.12 214 ARG A CA 1
ATOM 1724 C C . ARG A 1 214 ? 6.035 27.203 8.414 1 97.12 214 ARG A C 1
ATOM 1726 O O . ARG A 1 214 ? 5.105 28 8.32 1 97.12 214 ARG A O 1
ATOM 1733 N N . ALA A 1 215 ? 6.824 26.875 7.484 1 95.56 215 ALA A N 1
ATOM 1734 C CA . ALA A 1 215 ? 6.754 27.578 6.211 1 95.56 215 ALA A CA 1
ATOM 1735 C C . ALA A 1 215 ? 5.449 27.281 5.48 1 95.56 215 ALA A C 1
ATOM 1737 O O . ALA A 1 215 ? 4.977 28.078 4.672 1 95.56 215 ALA A O 1
ATOM 1738 N N . LEU A 1 216 ? 4.824 26.109 5.789 1 95.62 216 LEU A N 1
ATOM 1739 C CA . LEU A 1 216 ? 3.65 25.688 5.035 1 95.62 216 LEU A CA 1
ATOM 1740 C C . LEU A 1 216 ? 2.41 25.688 5.922 1 95.62 216 LEU A C 1
ATOM 1742 O O . LEU A 1 216 ? 1.368 25.141 5.539 1 95.62 216 LEU A O 1
ATOM 1746 N N . LEU A 1 217 ? 2.543 26.25 7.074 1 94.69 217 LEU A N 1
ATOM 1747 C CA . LEU A 1 217 ? 1.389 26.328 7.961 1 94.69 217 LEU A CA 1
ATOM 1748 C C . LEU A 1 217 ? 0.299 27.203 7.348 1 94.69 217 LEU A C 1
ATOM 1750 O O . LEU A 1 217 ? 0.585 28.281 6.812 1 94.69 217 LEU A O 1
ATOM 1754 N N . THR A 1 218 ? -0.881 26.703 7.332 1 91.5 218 THR A N 1
ATOM 1755 C CA . THR A 1 218 ? -2.014 27.5 6.871 1 91.5 218 THR A CA 1
ATOM 1756 C C . THR A 1 218 ? -2.598 28.328 8.016 1 91.5 218 THR A C 1
ATOM 1758 O O . THR A 1 218 ? -2.865 27.797 9.094 1 91.5 218 THR A O 1
ATOM 1761 N N . ASP A 1 219 ? -2.803 29.531 7.773 1 91.44 219 ASP A N 1
ATOM 1762 C CA . ASP A 1 219 ? -3.434 30.391 8.766 1 91.44 219 ASP A CA 1
ATOM 1763 C C . ASP A 1 219 ? -4.82 29.875 9.141 1 91.44 219 ASP A C 1
ATOM 1765 O O . ASP A 1 219 ? -5.613 29.516 8.266 1 91.44 219 ASP A O 1
ATOM 1769 N N . LYS A 1 220 ? -4.996 29.844 10.375 1 92 220 LYS A N 1
ATOM 1770 C CA . LYS A 1 220 ? -6.246 29.281 10.875 1 92 220 LYS A CA 1
ATOM 1771 C C . LYS A 1 220 ? -7.449 30.031 10.312 1 92 220 LYS A C 1
ATOM 1773 O O . LYS A 1 220 ? -8.445 29.422 9.922 1 92 220 LYS A O 1
ATOM 1778 N N . CYS A 1 221 ? -7.43 31.312 10.297 1 92.31 221 CYS A N 1
ATOM 1779 C CA . CYS A 1 221 ? -8.539 32.125 9.812 1 92.31 221 CYS A CA 1
ATOM 1780 C C . CYS A 1 221 ? -8.797 31.875 8.336 1 92.31 221 CYS A C 1
ATOM 1782 O O . CYS A 1 221 ? -9.945 31.797 7.902 1 92.31 221 CYS A O 1
ATOM 1784 N N . VAL A 1 222 ? -7.715 31.812 7.633 1 92.38 222 VAL A N 1
ATOM 1785 C CA . VAL A 1 222 ? -7.836 31.531 6.207 1 92.38 222 VAL A CA 1
ATOM 1786 C C . VAL A 1 222 ? -8.484 30.156 6.004 1 92.38 222 VAL A C 1
ATOM 1788 O O . VAL A 1 222 ? -9.375 30.016 5.168 1 92.38 222 VAL A O 1
ATOM 1791 N N . PHE A 1 223 ? -8.07 29.203 6.805 1 94.88 223 PHE A N 1
ATOM 1792 C CA . PHE A 1 223 ? -8.625 27.859 6.711 1 94.88 223 PHE A CA 1
ATOM 1793 C C . PHE A 1 223 ? -10.109 27.859 7.07 1 94.88 223 PHE A C 1
ATOM 1795 O O . PHE A 1 223 ? -10.914 27.219 6.395 1 94.88 223 PHE A O 1
ATOM 1802 N N . GLN A 1 224 ? -10.469 28.609 8.055 1 94.5 224 GLN A N 1
ATOM 1803 C CA . GLN A 1 224 ? -11.867 28.719 8.461 1 94.5 224 GLN A CA 1
ATOM 1804 C C . GLN A 1 224 ? -12.711 29.375 7.367 1 94.5 224 GLN A C 1
ATOM 1806 O O . GLN A 1 224 ? -13.859 28.984 7.152 1 94.5 224 GLN A O 1
ATOM 1811 N N . GLY A 1 225 ? -12.125 30.328 6.758 1 93.5 225 GLY A N 1
ATOM 1812 C CA . GLY A 1 225 ? -12.812 30.953 5.633 1 93.5 225 GLY A CA 1
ATOM 1813 C C . GLY A 1 225 ? -13.094 29.984 4.5 1 93.5 225 GLY A C 1
ATOM 1814 O O . GLY A 1 225 ? -14.211 29.953 3.973 1 93.5 225 GLY A O 1
ATOM 1815 N N . TYR A 1 226 ? -12.172 29.234 4.113 1 94.88 226 TYR A N 1
ATOM 1816 C CA . TYR A 1 226 ? -12.359 28.188 3.117 1 94.88 226 TYR A CA 1
ATOM 1817 C C . TYR A 1 226 ? -13.484 27.25 3.52 1 94.88 226 TYR A C 1
ATOM 1819 O O . TYR A 1 226 ? -14.391 26.984 2.725 1 94.88 226 TYR A O 1
ATOM 1827 N N . LEU A 1 227 ? -13.406 26.75 4.809 1 95.31 227 LEU A N 1
ATOM 1828 C CA . LEU A 1 227 ? -14.406 25.781 5.281 1 95.31 227 LEU A CA 1
ATOM 1829 C C . LEU A 1 227 ? -15.805 26.391 5.223 1 95.31 227 LEU A C 1
ATOM 1831 O O . LEU A 1 227 ? -16.766 25.703 4.863 1 95.31 227 LEU A O 1
ATOM 1835 N N . SER A 1 228 ? -15.906 27.656 5.57 1 94.56 228 SER A N 1
ATOM 1836 C CA . SER A 1 228 ? -17.203 28.328 5.539 1 94.56 228 SER A CA 1
ATOM 1837 C C . SER A 1 228 ? -17.781 28.344 4.129 1 94.56 228 SER A C 1
ATOM 1839 O O . SER A 1 228 ? -18.953 28.031 3.936 1 94.56 228 SER A O 1
ATOM 1841 N N . LEU A 1 229 ? -16.953 28.609 3.17 1 94.12 229 LEU A N 1
ATOM 1842 C CA . LEU A 1 229 ? -17.391 28.656 1.782 1 94.12 229 LEU A CA 1
ATOM 1843 C C . LEU A 1 229 ? -17.641 27.25 1.243 1 94.12 229 LEU A C 1
ATOM 1845 O O . LEU A 1 229 ? -18.594 27.031 0.495 1 94.12 229 LEU A O 1
ATOM 1849 N N . TYR A 1 230 ? -16.797 26.359 1.628 1 93.5 230 TYR A N 1
ATOM 1850 C CA . TYR A 1 230 ? -16.891 24.969 1.186 1 93.5 230 TYR A CA 1
ATOM 1851 C C . TYR A 1 230 ? -18.234 24.359 1.59 1 93.5 230 TYR A C 1
ATOM 1853 O O . TYR A 1 230 ? -18.906 23.734 0.77 1 93.5 230 TYR A O 1
ATOM 1861 N N . PHE A 1 231 ? -18.656 24.609 2.785 1 94 231 PHE A N 1
ATOM 1862 C CA . PHE A 1 231 ? -19.875 24 3.291 1 94 231 PHE A CA 1
ATOM 1863 C C . PHE A 1 231 ? -21.109 24.734 2.758 1 94 231 PHE A C 1
ATOM 1865 O O . PHE A 1 231 ? -22.234 24.234 2.852 1 94 231 PHE A O 1
ATOM 1872 N N . ARG A 1 232 ? -20.906 25.828 2.166 1 92.62 232 ARG A N 1
ATOM 1873 C CA . ARG A 1 232 ? -21.984 26.516 1.473 1 92.62 232 ARG A CA 1
ATOM 1874 C C . ARG A 1 232 ? -22 26.172 -0.011 1 92.62 232 ARG A C 1
ATOM 1876 O O . ARG A 1 232 ? -22.734 26.781 -0.794 1 92.62 232 ARG A O 1
ATOM 1883 N N . ASN A 1 233 ? -21.078 25.266 -0.31 1 90.56 233 ASN A N 1
ATOM 1884 C CA . ASN A 1 233 ? -20.953 24.766 -1.679 1 90.56 233 ASN A CA 1
ATOM 1885 C C . ASN A 1 233 ? -20.594 25.891 -2.646 1 90.56 233 ASN A C 1
ATOM 1887 O O . ASN A 1 233 ? -21.109 25.938 -3.768 1 90.56 233 ASN A O 1
ATOM 1891 N N . SER A 1 234 ? -19.812 26.781 -2.158 1 88.38 234 SER A N 1
ATOM 1892 C CA . SER A 1 234 ? -19.359 27.891 -2.992 1 88.38 234 SER A CA 1
ATOM 1893 C C . SER A 1 234 ? -18.141 27.484 -3.822 1 88.38 234 SER A C 1
ATOM 1895 O O . SER A 1 234 ? -17.141 27.016 -3.277 1 88.38 234 SER A O 1
ATOM 1897 N N . PRO A 1 235 ? -18.156 27.688 -5.109 1 81 235 PRO A N 1
ATOM 1898 C CA . PRO A 1 235 ? -16.984 27.391 -5.938 1 81 235 PRO A CA 1
ATOM 1899 C C . PRO A 1 235 ? -15.797 28.281 -5.609 1 81 235 PRO A C 1
ATOM 1901 O O . PRO A 1 235 ? -14.656 27.953 -5.961 1 81 235 PRO A O 1
ATOM 1904 N N . SER A 1 236 ? -16.094 29.359 -4.969 1 85.94 236 SER A N 1
ATOM 1905 C CA . SER A 1 236 ? -15.039 30.312 -4.637 1 85.94 236 SER A CA 1
ATOM 1906 C C . SER A 1 236 ? -14.227 29.844 -3.432 1 85.94 236 SER A C 1
ATOM 1908 O O . SER A 1 236 ? -13.211 30.453 -3.09 1 85.94 236 SER A O 1
ATOM 1910 N N . ALA A 1 237 ? -14.641 28.781 -2.869 1 90.5 237 ALA A N 1
ATOM 1911 C CA . ALA A 1 237 ? -13.953 28.266 -1.695 1 90.5 237 ALA A CA 1
ATOM 1912 C C . ALA A 1 237 ? -12.492 27.938 -2.016 1 90.5 237 ALA A C 1
ATOM 1914 O O . ALA A 1 237 ? -11.602 28.219 -1.213 1 90.5 237 ALA A O 1
ATOM 1915 N N . PHE A 1 238 ? -12.305 27.484 -3.188 1 88.62 238 PHE A N 1
ATOM 1916 C CA . PHE A 1 238 ? -10.992 26.969 -3.543 1 88.62 238 PHE A CA 1
ATOM 1917 C C . PHE A 1 238 ? -10.039 28.094 -3.916 1 88.62 238 PHE A C 1
ATOM 1919 O O . PHE A 1 238 ? -8.844 27.875 -4.109 1 88.62 238 PHE A O 1
ATOM 1926 N N . ASP A 1 239 ? -10.531 29.297 -3.963 1 86.31 239 ASP A N 1
ATOM 1927 C CA . ASP A 1 239 ? -9.703 30.484 -4.211 1 86.31 239 ASP A CA 1
ATOM 1928 C C . ASP A 1 239 ? -9.578 31.344 -2.953 1 86.31 239 ASP A C 1
ATOM 1930 O O . ASP A 1 239 ? -9 32.438 -2.992 1 86.31 239 ASP A O 1
ATOM 1934 N N . TYR A 1 240 ? -10.164 30.781 -1.908 1 86.56 240 TYR A N 1
ATOM 1935 C CA . TYR A 1 240 ? -10.164 31.578 -0.693 1 86.56 240 TYR A CA 1
ATOM 1936 C C . TYR A 1 240 ? -8.734 31.859 -0.233 1 86.56 240 TYR A C 1
ATOM 1938 O O . TYR A 1 240 ? -7.938 30.938 -0.064 1 86.56 240 TYR A O 1
ATOM 1946 N N . GLY A 1 241 ? -8.398 33.094 -0.1 1 79.81 241 GLY A N 1
ATOM 1947 C CA . GLY A 1 241 ? -7.09 33.5 0.371 1 79.81 241 GLY A CA 1
ATOM 1948 C C . GLY A 1 241 ? -6.055 33.562 -0.733 1 79.81 241 GLY A C 1
ATOM 1949 O O . GLY A 1 241 ? -4.887 33.875 -0.478 1 79.81 241 GLY A O 1
ATOM 1950 N N . LEU A 1 242 ? -6.512 33.156 -1.855 1 75.44 242 LEU A N 1
ATOM 1951 C CA . LEU A 1 242 ? -5.582 33.219 -2.979 1 75.44 242 LEU A CA 1
ATOM 1952 C C . LEU A 1 242 ? -5.742 34.531 -3.752 1 75.44 242 LEU A C 1
ATOM 1954 O O . LEU A 1 242 ? -6.836 35.094 -3.791 1 75.44 242 LEU A O 1
ATOM 1958 N N . CYS A 1 243 ? -4.555 35.25 -4.117 1 66.19 243 CYS A N 1
ATOM 1959 C CA . CYS A 1 243 ? -4.582 36.5 -4.844 1 66.19 243 CYS A CA 1
ATOM 1960 C C . CYS A 1 243 ? -4.465 36.281 -6.344 1 66.19 243 CYS A C 1
ATOM 1962 O O . CYS A 1 243 ? -3.848 35.312 -6.781 1 66.19 243 CYS A O 1
ATOM 1964 N N . MET B 1 1 ? 11.234 -28.328 6.918 1 41.91 1 MET B N 1
ATOM 1965 C CA . MET B 1 1 ? 10.828 -27 7.391 1 41.91 1 MET B CA 1
ATOM 1966 C C . MET B 1 1 ? 9.312 -26.828 7.285 1 41.91 1 MET B C 1
ATOM 1968 O O . MET B 1 1 ? 8.68 -27.406 6.391 1 41.91 1 MET B O 1
ATOM 1972 N N . PRO B 1 2 ? 8.688 -26.5 8.414 1 48.03 2 PRO B N 1
ATOM 1973 C CA . PRO B 1 2 ? 7.234 -26.484 8.211 1 48.03 2 PRO B CA 1
ATOM 1974 C C . PRO B 1 2 ? 6.832 -25.734 6.938 1 48.03 2 PRO B C 1
ATOM 1976 O O . PRO B 1 2 ? 7.422 -24.719 6.605 1 48.03 2 PRO B O 1
ATOM 1979 N N . GLY B 1 3 ? 6.41 -26.359 5.945 1 57.78 3 GLY B N 1
ATOM 1980 C CA . GLY B 1 3 ? 5.961 -25.891 4.641 1 57.78 3 GLY B CA 1
ATOM 1981 C C . GLY B 1 3 ? 4.469 -25.609 4.59 1 57.78 3 GLY B C 1
ATOM 1982 O O . GLY B 1 3 ? 3.795 -25.625 5.621 1 57.78 3 GLY B O 1
ATOM 1983 N N . ASP B 1 4 ? 3.936 -25.109 3.42 1 63.28 4 ASP B N 1
ATOM 1984 C CA . ASP B 1 4 ? 2.549 -24.766 3.141 1 63.28 4 ASP B CA 1
ATOM 1985 C C . ASP B 1 4 ? 1.607 -25.906 3.48 1 63.28 4 ASP B C 1
ATOM 1987 O O . ASP B 1 4 ? 0.389 -25.734 3.541 1 63.28 4 ASP B O 1
ATOM 1991 N N . GLY B 1 5 ? 2.236 -27.047 3.924 1 72.25 5 GLY B N 1
ATOM 1992 C CA . GLY B 1 5 ? 1.374 -28.203 4.09 1 72.25 5 GLY B CA 1
ATOM 1993 C C . GLY B 1 5 ? 1.056 -28.516 5.539 1 72.25 5 GLY B C 1
ATOM 1994 O O . GLY B 1 5 ? 0.386 -29.5 5.84 1 72.25 5 GLY B O 1
ATOM 1995 N N . THR B 1 6 ? 1.496 -27.641 6.453 1 81.88 6 THR B N 1
ATOM 1996 C CA . THR B 1 6 ? 1.254 -27.875 7.871 1 81.88 6 THR B CA 1
ATOM 1997 C C . THR B 1 6 ? -0.085 -27.281 8.297 1 81.88 6 THR B C 1
ATOM 1999 O O . THR B 1 6 ? -0.506 -26.234 7.777 1 81.88 6 THR B O 1
ATOM 2002 N N . LYS B 1 7 ? -0.676 -28.062 9.219 1 89.75 7 LYS B N 1
ATOM 2003 C CA . LYS B 1 7 ? -1.955 -27.609 9.758 1 89.75 7 LYS B CA 1
ATOM 2004 C C . LYS B 1 7 ? -1.825 -26.234 10.391 1 89.75 7 LYS B C 1
ATOM 2006 O O . LYS B 1 7 ? -0.76 -25.875 10.898 1 89.75 7 LYS B O 1
ATOM 2011 N N . ALA B 1 8 ? -2.869 -25.578 10.375 1 93.69 8 ALA B N 1
ATOM 2012 C CA . ALA B 1 8 ? -2.904 -24.234 10.922 1 93.69 8 ALA B CA 1
ATOM 2013 C C . ALA B 1 8 ? -2.867 -24.25 12.445 1 93.69 8 ALA B C 1
ATOM 2015 O O . ALA B 1 8 ? -3.473 -25.125 13.07 1 93.69 8 ALA B O 1
ATOM 2016 N N . LEU B 1 9 ? -2.094 -23.344 13.078 1 94.88 9 LEU B N 1
ATOM 2017 C CA . LEU B 1 9 ? -2.125 -23.156 14.523 1 94.88 9 LEU B CA 1
ATOM 2018 C C . LEU B 1 9 ? -3.393 -22.422 14.945 1 94.88 9 LEU B C 1
ATOM 2020 O O . LEU B 1 9 ? -3.836 -21.484 14.266 1 94.88 9 LEU B O 1
ATOM 2024 N N . ALA B 1 10 ? -4.012 -22.938 15.977 1 94.81 10 ALA B N 1
ATOM 2025 C CA . ALA B 1 10 ? -5.277 -22.406 16.469 1 94.81 10 ALA B CA 1
ATOM 2026 C C . ALA B 1 10 ? -5.195 -22.062 17.953 1 94.81 10 ALA B C 1
ATOM 2028 O O . ALA B 1 10 ? -4.117 -22.141 18.547 1 94.81 10 ALA B O 1
ATOM 2029 N N . LYS B 1 11 ? -6.383 -21.547 18.438 1 95.06 11 LYS B N 1
ATOM 2030 C CA . LYS B 1 11 ? -6.457 -21.25 19.875 1 95.06 11 LYS B CA 1
ATOM 2031 C C . LYS B 1 11 ? -5.926 -22.422 20.703 1 95.06 11 LYS B C 1
ATOM 2033 O O . LYS B 1 11 ? -6.254 -23.578 20.438 1 95.06 11 LYS B O 1
ATOM 2038 N N . GLY B 1 12 ? -5.062 -22.078 21.656 1 94.88 12 GLY B N 1
ATOM 2039 C CA . GLY B 1 12 ? -4.504 -23.109 22.516 1 94.88 12 GLY B CA 1
ATOM 2040 C C . GLY B 1 12 ? -3.186 -23.656 22 1 94.88 12 GLY B C 1
ATOM 2041 O O . GLY B 1 12 ? -2.453 -24.312 22.75 1 94.88 12 GLY B O 1
ATOM 2042 N N . SER B 1 13 ? -2.834 -23.469 20.672 1 95.31 13 SER B N 1
ATOM 2043 C CA . SER B 1 13 ? -1.555 -23.906 20.125 1 95.31 13 SER B CA 1
ATOM 2044 C C . SER B 1 13 ? -0.39 -23.188 20.781 1 95.31 13 SER B C 1
ATOM 2046 O O . SER B 1 13 ? -0.53 -22.031 21.203 1 95.31 13 SER B O 1
ATOM 2048 N N . CYS B 1 14 ? 0.707 -23.812 20.875 1 95.88 14 CYS B N 1
ATOM 2049 C CA . CYS B 1 14 ? 1.926 -23.188 21.375 1 95.88 14 CYS B CA 1
ATOM 2050 C C . CYS B 1 14 ? 2.535 -22.266 20.312 1 95.88 14 CYS B C 1
ATOM 2052 O O . CYS B 1 14 ? 2.482 -22.562 19.125 1 95.88 14 CYS B O 1
ATOM 2054 N N . ALA B 1 15 ? 3.072 -21.25 20.75 1 96.38 15 ALA B N 1
ATOM 2055 C CA . ALA B 1 15 ? 3.789 -20.344 19.844 1 96.38 15 ALA B CA 1
ATOM 2056 C C . ALA B 1 15 ? 5.02 -21.031 19.266 1 96.38 15 ALA B C 1
ATOM 2058 O O . ALA B 1 15 ? 5.699 -21.797 19.953 1 96.38 15 ALA B O 1
ATOM 2059 N N . PRO B 1 16 ? 5.352 -20.734 17.984 1 95.31 16 PRO B N 1
ATOM 2060 C CA . PRO B 1 16 ? 6.586 -21.281 17.422 1 95.31 16 PRO B CA 1
ATOM 2061 C C . PRO B 1 16 ? 7.84 -20.734 18.094 1 95.31 16 PRO B C 1
ATOM 2063 O O . PRO B 1 16 ? 7.82 -19.609 18.625 1 95.31 16 PRO B O 1
ATOM 2066 N N . GLY B 1 17 ? 8.898 -21.484 18.125 1 95.56 17 GLY B N 1
ATOM 2067 C CA . GLY B 1 17 ? 10.172 -21.031 18.641 1 95.56 17 GLY B CA 1
ATOM 2068 C C . GLY B 1 17 ? 10.789 -19.906 17.828 1 95.56 17 GLY B C 1
ATOM 2069 O O . GLY B 1 17 ? 10.18 -19.438 16.859 1 95.56 17 GLY B O 1
ATOM 2070 N N . PRO B 1 18 ? 11.969 -19.438 18.203 1 96.44 18 PRO B N 1
ATOM 2071 C CA . PRO B 1 18 ? 12.641 -18.359 17.469 1 96.44 18 PRO B CA 1
ATOM 2072 C C . PRO B 1 18 ? 12.914 -18.719 16.016 1 96.44 18 PRO B C 1
ATOM 2074 O O . PRO B 1 18 ? 13.102 -19.906 15.695 1 96.44 18 PRO B O 1
ATOM 2077 N N . VAL B 1 19 ? 12.828 -17.766 15.141 1 97.62 19 VAL B N 1
ATOM 2078 C CA . VAL B 1 19 ? 13.164 -17.969 13.734 1 97.62 19 VAL B CA 1
ATOM 2079 C C . VAL B 1 19 ? 14.641 -18.344 13.602 1 97.62 19 VAL B C 1
ATOM 2081 O O . VAL B 1 19 ? 15.516 -17.625 14.078 1 97.62 19 VAL B O 1
ATOM 2084 N N . PRO B 1 20 ? 14.938 -19.406 13.047 1 96 20 PRO B N 1
ATOM 2085 C CA . PRO B 1 20 ? 16.344 -19.797 12.883 1 96 20 PRO B CA 1
ATOM 2086 C C . PRO B 1 20 ? 17.141 -18.797 12.055 1 96 20 PRO B C 1
ATOM 2088 O O . PRO B 1 20 ? 16.578 -18.141 11.164 1 96 20 PRO B O 1
ATOM 2091 N N . GLU B 1 21 ? 18.406 -18.766 12.328 1 95.5 21 GLU B N 1
ATOM 2092 C CA . GLU B 1 21 ? 19.281 -17.906 11.555 1 95.5 21 GLU B CA 1
ATOM 2093 C C . GLU B 1 21 ? 19.281 -18.297 10.078 1 95.5 21 GLU B C 1
ATOM 2095 O O . GLU B 1 21 ? 19.281 -19.484 9.742 1 95.5 21 GLU B O 1
ATOM 2100 N N . GLY B 1 22 ? 19.234 -17.312 9.242 1 94.38 22 GLY B N 1
ATOM 2101 C CA . GLY B 1 22 ? 19.281 -17.578 7.816 1 94.38 22 GLY B CA 1
ATOM 2102 C C . GLY B 1 22 ? 17.922 -17.812 7.195 1 94.38 22 GLY B C 1
ATOM 2103 O O . GLY B 1 22 ? 17.797 -17.906 5.973 1 94.38 22 GLY B O 1
ATOM 2104 N N . LEU B 1 23 ? 16.891 -17.859 7.996 1 96.62 23 LEU B N 1
ATOM 2105 C CA . LEU B 1 23 ? 15.531 -18.062 7.516 1 96.62 23 LEU B CA 1
ATOM 2106 C C . LEU B 1 23 ? 14.656 -16.844 7.844 1 96.62 23 LEU B C 1
ATOM 2108 O O . LEU B 1 23 ? 15 -16.047 8.719 1 96.62 23 LEU B O 1
ATOM 2112 N N . ILE B 1 24 ? 13.703 -16.703 7.082 1 98.25 24 ILE B N 1
ATOM 2113 C CA . ILE B 1 24 ? 12.609 -15.828 7.461 1 98.25 24 ILE B CA 1
ATOM 2114 C C . ILE B 1 24 ? 11.32 -16.641 7.617 1 98.25 24 ILE B C 1
ATOM 2116 O O . ILE B 1 24 ? 11.133 -17.656 6.945 1 98.25 24 ILE B O 1
ATOM 2120 N N . ARG B 1 25 ? 10.531 -16.266 8.594 1 98.38 25 ARG B N 1
ATOM 2121 C CA . ARG B 1 25 ? 9.25 -16.922 8.82 1 98.38 25 ARG B CA 1
ATOM 2122 C C . ARG B 1 25 ? 8.102 -16.094 8.266 1 98.38 25 ARG B C 1
ATOM 2124 O O . ARG B 1 25 ? 8.102 -14.859 8.383 1 98.38 25 ARG B O 1
ATOM 2131 N N . ILE B 1 26 ? 7.148 -16.734 7.625 1 98.62 26 ILE B N 1
ATOM 2132 C CA . ILE B 1 26 ? 5.918 -16.062 7.219 1 98.62 26 ILE B CA 1
ATOM 2133 C C . ILE B 1 26 ? 4.723 -16.719 7.918 1 98.62 26 ILE B C 1
ATOM 2135 O O . ILE B 1 26 ? 4.516 -17.922 7.809 1 98.62 26 ILE B O 1
ATOM 2139 N N . TYR B 1 27 ? 4.008 -15.898 8.789 1 98.25 27 TYR B N 1
ATOM 2140 C CA . TYR B 1 27 ? 2.672 -16.297 9.227 1 98.25 27 TYR B CA 1
ATOM 2141 C C . TYR B 1 27 ? 1.655 -16.109 8.109 1 98.25 27 TYR B C 1
ATOM 2143 O O . TYR B 1 27 ? 1.494 -15 7.59 1 98.25 27 TYR B O 1
ATOM 2151 N N . SER B 1 28 ? 1.002 -17.156 7.801 1 96.88 28 SER B N 1
ATOM 2152 C CA . SER B 1 28 ? 0.268 -17.234 6.539 1 96.88 28 SER B CA 1
ATOM 2153 C C . SER B 1 28 ? -1.027 -18.016 6.703 1 96.88 28 SER B C 1
ATOM 2155 O O . SER B 1 28 ? -1.443 -18.312 7.828 1 96.88 28 SER B O 1
ATOM 2157 N N . MET B 1 29 ? -1.742 -18.141 5.734 1 94.88 29 MET B N 1
ATOM 2158 C CA . MET B 1 29 ? -2.879 -19.031 5.5 1 94.88 29 MET B CA 1
ATOM 2159 C C . MET B 1 29 ? -2.975 -19.406 4.031 1 94.88 29 MET B C 1
ATOM 2161 O O . MET B 1 29 ? -2.975 -18.547 3.154 1 94.88 29 MET B O 1
ATOM 2165 N N . ARG B 1 30 ? -3.068 -20.625 3.736 1 92.25 30 ARG B N 1
ATOM 2166 C CA . ARG B 1 30 ? -2.865 -21.234 2.424 1 92.25 30 ARG B CA 1
ATOM 2167 C C . ARG B 1 30 ? -3.742 -20.562 1.371 1 92.25 30 ARG B C 1
ATOM 2169 O O . ARG B 1 30 ? -3.318 -20.375 0.228 1 92.25 30 ARG B O 1
ATOM 2176 N N . PHE B 1 31 ? -4.93 -20.109 1.741 1 94.56 31 PHE B N 1
ATOM 2177 C CA . PHE B 1 31 ? -5.902 -19.688 0.747 1 94.56 31 PHE B CA 1
ATOM 2178 C C . PHE B 1 31 ? -6.051 -18.172 0.756 1 94.56 31 PHE B C 1
ATOM 2180 O O . PHE B 1 31 ? -6.836 -17.609 -0.017 1 94.56 31 PHE B O 1
ATOM 2187 N N . CYS B 1 32 ? -5.348 -17.516 1.636 1 96.19 32 CYS B N 1
ATOM 2188 C CA . CYS B 1 32 ? -5.414 -16.062 1.726 1 96.19 32 CYS B CA 1
ATOM 2189 C C . CYS B 1 32 ? -4.676 -15.406 0.561 1 96.19 32 CYS B C 1
ATOM 2191 O O . CYS B 1 32 ? -3.48 -15.633 0.371 1 96.19 32 CYS B O 1
ATOM 2193 N N . PRO B 1 33 ? -5.371 -14.586 -0.219 1 97.75 33 PRO B N 1
ATOM 2194 C CA . PRO B 1 33 ? -4.723 -13.977 -1.382 1 97.75 33 PRO B CA 1
ATOM 2195 C C . PRO B 1 33 ? -3.615 -13 -0.994 1 97.75 33 PRO B C 1
ATOM 2197 O O . PRO B 1 33 ? -2.641 -12.836 -1.733 1 97.75 33 PRO B O 1
ATOM 2200 N N . TYR B 1 34 ? -3.709 -12.367 0.125 1 98.31 34 TYR B N 1
ATOM 2201 C CA . TYR B 1 34 ? -2.689 -11.422 0.579 1 98.31 34 TYR B CA 1
ATOM 2202 C C . TYR B 1 34 ? -1.416 -12.156 0.986 1 98.31 34 TYR B C 1
ATOM 2204 O O . TYR B 1 34 ? -0.309 -11.695 0.697 1 98.31 34 TYR B O 1
ATOM 2212 N N . SER B 1 35 ? -1.528 -13.258 1.671 1 97.94 35 SER B N 1
ATOM 2213 C CA . SER B 1 35 ? -0.37 -14.086 1.987 1 97.94 35 SER B CA 1
ATOM 2214 C C . SER B 1 35 ? 0.248 -14.68 0.724 1 97.94 35 SER B C 1
ATOM 2216 O O . SER B 1 35 ? 1.464 -14.867 0.653 1 97.94 35 SER B O 1
ATOM 2218 N N . HIS B 1 36 ? -0.647 -15 -0.253 1 98.31 36 HIS B N 1
ATOM 2219 C CA . HIS B 1 36 ? -0.187 -15.523 -1.535 1 98.31 36 HIS B CA 1
ATOM 2220 C C . HIS B 1 36 ? 0.792 -14.562 -2.201 1 98.31 36 HIS B C 1
ATOM 2222 O O . HIS B 1 36 ? 1.813 -14.984 -2.746 1 98.31 36 HIS B O 1
ATOM 2228 N N . ARG B 1 37 ? 0.593 -13.219 -2.127 1 98.69 37 ARG B N 1
ATOM 2229 C CA . ARG B 1 37 ? 1.531 -12.203 -2.602 1 98.69 37 ARG B CA 1
ATOM 2230 C C . ARG B 1 37 ? 2.932 -12.461 -2.055 1 98.69 37 ARG B C 1
ATOM 2232 O O . ARG B 1 37 ? 3.896 -12.539 -2.818 1 98.69 37 ARG B O 1
ATOM 2239 N N . THR B 1 38 ? 2.979 -12.602 -0.754 1 98.81 38 THR B N 1
ATOM 2240 C CA . THR B 1 38 ? 4.254 -12.672 -0.049 1 98.81 38 THR B CA 1
ATOM 2241 C C . THR B 1 38 ? 4.957 -14 -0.337 1 98.81 38 THR B C 1
ATOM 2243 O O . THR B 1 38 ? 6.18 -14.031 -0.5 1 98.81 38 THR B O 1
ATOM 2246 N N . ARG B 1 39 ? 4.215 -15.047 -0.478 1 98.31 39 ARG B N 1
ATOM 2247 C CA . ARG B 1 39 ? 4.805 -16.344 -0.807 1 98.31 39 ARG B CA 1
ATOM 2248 C C . ARG B 1 39 ? 5.375 -16.344 -2.221 1 98.31 39 ARG B C 1
ATOM 2250 O O . ARG B 1 39 ? 6.43 -16.922 -2.471 1 98.31 39 ARG B O 1
ATOM 2257 N N . LEU B 1 40 ? 4.637 -15.688 -3.092 1 98.62 40 LEU B N 1
ATOM 2258 C CA . LEU B 1 40 ? 5.152 -15.547 -4.449 1 98.62 40 LEU B CA 1
ATOM 2259 C C . LEU B 1 40 ? 6.496 -14.836 -4.449 1 98.62 40 LEU B C 1
ATOM 2261 O O . LEU B 1 40 ? 7.449 -15.297 -5.082 1 98.62 40 LEU B O 1
ATOM 2265 N N . VAL B 1 41 ? 6.625 -13.75 -3.785 1 98.75 41 VAL B N 1
ATOM 2266 C CA . VAL B 1 41 ? 7.84 -12.938 -3.764 1 98.75 41 VAL B CA 1
ATOM 2267 C C . VAL B 1 41 ? 8.969 -13.719 -3.098 1 98.75 41 VAL B C 1
ATOM 2269 O O . VAL B 1 41 ? 10.102 -13.711 -3.584 1 98.75 41 VAL B O 1
ATOM 2272 N N . LEU B 1 42 ? 8.68 -14.422 -1.932 1 98.5 42 LEU B N 1
ATOM 2273 C CA . LEU B 1 42 ? 9.68 -15.25 -1.259 1 98.5 42 LEU B CA 1
ATOM 2274 C C . LEU B 1 42 ? 10.266 -16.281 -2.215 1 98.5 42 LEU B C 1
ATOM 2276 O O . LEU B 1 42 ? 11.484 -16.438 -2.305 1 98.5 42 LEU B O 1
ATOM 2280 N N . ARG B 1 43 ? 9.414 -16.938 -2.975 1 97.69 43 ARG B N 1
ATOM 2281 C CA . ARG B 1 43 ? 9.852 -17.969 -3.895 1 97.69 43 ARG B CA 1
ATOM 2282 C C . ARG B 1 43 ? 10.594 -17.375 -5.086 1 97.69 43 ARG B C 1
ATOM 2284 O O . ARG B 1 43 ? 11.648 -17.875 -5.48 1 97.69 43 ARG B O 1
ATOM 2291 N N . ALA B 1 44 ? 10.039 -16.328 -5.633 1 98.19 44 ALA B N 1
ATOM 2292 C CA . ALA B 1 44 ? 10.648 -15.695 -6.801 1 98.19 44 ALA B CA 1
ATOM 2293 C C . ALA B 1 44 ? 12.062 -15.227 -6.496 1 98.19 44 ALA B C 1
ATOM 2295 O O . ALA B 1 44 ? 12.938 -15.258 -7.371 1 98.19 44 ALA B O 1
ATOM 2296 N N . LYS B 1 45 ? 12.359 -14.836 -5.312 1 98.31 45 LYS B N 1
ATOM 2297 C CA . LYS B 1 45 ? 13.664 -14.289 -4.934 1 98.31 45 LYS B CA 1
ATOM 2298 C C . LYS B 1 45 ? 14.562 -15.383 -4.355 1 98.31 45 LYS B C 1
ATOM 2300 O O . LYS B 1 45 ? 15.734 -15.133 -4.074 1 98.31 45 LYS B O 1
ATOM 2305 N N . GLY B 1 46 ? 13.992 -16.547 -4.156 1 97.44 46 GLY B N 1
ATOM 2306 C CA . GLY B 1 46 ? 14.773 -17.641 -3.631 1 97.44 46 GLY B CA 1
ATOM 2307 C C . GLY B 1 46 ? 15.164 -17.469 -2.176 1 97.44 46 GLY B C 1
ATOM 2308 O O . GLY B 1 46 ? 16.25 -17.875 -1.766 1 97.44 46 GLY B O 1
ATOM 2309 N N . ILE B 1 47 ? 14.375 -16.828 -1.447 1 97.94 47 ILE B N 1
ATOM 2310 C CA . ILE B 1 47 ? 14.656 -16.594 -0.036 1 97.94 47 ILE B CA 1
ATOM 2311 C C . ILE B 1 47 ? 14.234 -17.797 0.79 1 97.94 47 ILE B C 1
ATOM 2313 O O . ILE B 1 47 ? 13.086 -18.25 0.709 1 97.94 47 ILE B O 1
ATOM 2317 N N . ARG B 1 48 ? 15.094 -18.359 1.579 1 96.88 48 ARG B N 1
ATOM 2318 C CA . ARG B 1 48 ? 14.758 -19.469 2.467 1 96.88 48 ARG B CA 1
ATOM 2319 C C . ARG B 1 48 ? 13.781 -19.031 3.553 1 96.88 48 ARG B C 1
ATOM 2321 O O . ARG B 1 48 ? 14 -18.016 4.215 1 96.88 48 ARG B O 1
ATOM 2328 N N . HIS B 1 49 ? 12.719 -19.812 3.65 1 97.81 49 HIS B N 1
ATOM 2329 C CA . HIS B 1 49 ? 11.68 -19.359 4.574 1 97.81 49 HIS B CA 1
ATOM 2330 C C . HIS B 1 49 ? 10.906 -20.547 5.137 1 97.81 49 HIS B C 1
ATOM 2332 O O . HIS B 1 49 ? 10.961 -21.656 4.582 1 97.81 49 HIS B O 1
ATOM 2338 N N . GLU B 1 50 ? 10.336 -20.344 6.238 1 96.69 50 GLU B N 1
ATOM 2339 C CA . GLU B 1 50 ? 9.367 -21.281 6.801 1 96.69 50 GLU B CA 1
ATOM 2340 C C . GLU B 1 50 ? 7.969 -20.656 6.855 1 96.69 50 GLU B C 1
ATOM 2342 O O . GLU B 1 50 ? 7.824 -19.453 7.023 1 96.69 50 GLU B O 1
ATOM 2347 N N . ILE B 1 51 ? 6.926 -21.5 6.711 1 96.31 51 ILE B N 1
ATOM 2348 C CA . ILE B 1 51 ? 5.531 -21.062 6.688 1 96.31 51 ILE B CA 1
ATOM 2349 C C . ILE B 1 51 ? 4.805 -21.609 7.914 1 96.31 51 ILE B C 1
AT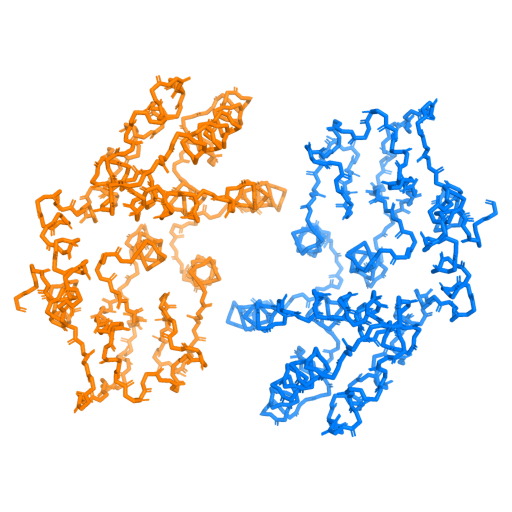OM 2351 O O . ILE B 1 51 ? 4.883 -22.797 8.219 1 96.31 51 ILE B O 1
ATOM 2355 N N . ILE B 1 52 ? 4.266 -20.719 8.562 1 95.94 52 ILE B N 1
ATOM 2356 C CA . ILE B 1 52 ? 3.377 -21.078 9.656 1 95.94 52 ILE B CA 1
ATOM 2357 C C . ILE B 1 52 ? 1.948 -20.656 9.328 1 95.94 52 ILE B C 1
ATOM 2359 O O . ILE B 1 52 ? 1.659 -19.453 9.242 1 95.94 52 ILE B O 1
ATOM 2363 N N . ASN B 1 53 ? 0.96 -21.688 9.25 1 95.44 53 ASN B N 1
ATOM 2364 C CA . ASN B 1 53 ? -0.441 -21.375 8.977 1 95.44 53 ASN B CA 1
ATOM 2365 C C . ASN B 1 53 ? -1.198 -21.016 10.25 1 95.44 53 ASN B C 1
ATOM 2367 O O . ASN B 1 53 ? -1.008 -21.656 11.289 1 95.44 53 ASN B O 1
ATOM 2371 N N . ILE B 1 54 ? -1.952 -19.922 10.164 1 95.56 54 ILE B N 1
ATOM 2372 C CA . ILE B 1 54 ? -2.764 -19.453 11.281 1 95.56 54 ILE B CA 1
ATOM 2373 C C . ILE B 1 54 ? -4.242 -19.688 10.984 1 95.56 54 ILE B C 1
ATOM 2375 O O . ILE B 1 54 ? -4.715 -19.406 9.883 1 95.56 54 ILE B O 1
ATOM 2379 N N . ASN B 1 55 ? -4.992 -20.359 11.883 1 94.25 55 ASN B N 1
ATOM 2380 C CA . ASN B 1 55 ? -6.441 -20.469 11.789 1 94.25 55 ASN B CA 1
ATOM 2381 C C . ASN B 1 55 ? -7.117 -19.109 11.992 1 94.25 55 ASN B C 1
ATOM 2383 O O . ASN B 1 55 ? -7.098 -18.562 13.102 1 94.25 55 ASN B O 1
ATOM 2387 N N . LEU B 1 56 ? -7.742 -18.609 11.047 1 93.44 56 LEU B N 1
ATOM 2388 C CA . LEU B 1 56 ? -8.234 -17.234 11.055 1 93.44 56 LEU B CA 1
ATOM 2389 C C . LEU B 1 56 ? -9.555 -17.125 11.812 1 93.44 56 LEU B C 1
ATOM 2391 O O . LEU B 1 56 ? -9.992 -16.031 12.156 1 93.44 56 LEU B O 1
ATOM 2395 N N . LYS B 1 57 ? -10.219 -18.234 12.016 1 91.94 57 LYS B N 1
ATOM 2396 C CA . LYS B 1 57 ? -11.453 -18.25 12.797 1 91.94 57 LYS B CA 1
ATOM 2397 C C . LYS B 1 57 ? -11.164 -18.422 14.281 1 91.94 57 LYS B C 1
ATOM 2399 O O . LYS B 1 57 ? -11.867 -17.859 15.125 1 91.94 57 LYS B O 1
ATOM 2404 N N . ASN B 1 58 ? -10.234 -19.203 14.578 1 93.12 58 ASN B N 1
ATOM 2405 C CA . ASN B 1 58 ? -9.805 -19.5 15.938 1 93.12 58 ASN B CA 1
ATOM 2406 C C . ASN B 1 58 ? -8.312 -19.234 16.125 1 93.12 58 ASN B C 1
ATOM 2408 O O . ASN B 1 58 ? -7.555 -20.141 16.453 1 93.12 58 ASN B O 1
ATOM 2412 N N . LYS B 1 59 ? -7.91 -18 16.047 1 95.12 59 LYS B N 1
ATOM 2413 C CA . LYS B 1 59 ? -6.508 -17.594 16.062 1 95.12 59 LYS B CA 1
ATOM 2414 C C . LYS B 1 59 ? -5.863 -17.875 17.406 1 95.12 59 LYS B C 1
ATOM 2416 O O . LYS B 1 59 ? -6.496 -17.703 18.453 1 95.12 59 LYS B O 1
ATOM 2421 N N . PRO B 1 60 ? -4.582 -18.266 17.406 1 97 60 PRO B N 1
ATOM 2422 C CA . PRO B 1 60 ? -3.855 -18.359 18.672 1 97 60 PRO B CA 1
ATOM 2423 C C . PRO B 1 60 ? -3.719 -17.016 19.375 1 97 60 PRO B C 1
ATOM 2425 O O . PRO B 1 60 ? -3.52 -15.992 18.719 1 97 60 PRO B O 1
ATOM 2428 N N . GLU B 1 61 ? -3.781 -17.031 20.703 1 96.75 61 GLU B N 1
ATOM 2429 C CA . GLU B 1 61 ? -3.734 -15.805 21.484 1 96.75 61 GLU B CA 1
ATOM 2430 C C . GLU B 1 61 ? -2.416 -15.062 21.281 1 96.75 61 GLU B C 1
ATOM 2432 O O . GLU B 1 61 ? -2.391 -13.836 21.219 1 96.75 61 GLU B O 1
ATOM 2437 N N . TRP B 1 62 ? -1.348 -15.828 21.141 1 97.12 62 TRP B N 1
ATOM 2438 C CA . TRP B 1 62 ? -0.016 -15.242 21.016 1 97.12 62 TRP B CA 1
ATOM 2439 C C . TRP B 1 62 ? 0.143 -14.523 19.688 1 97.12 62 TRP B C 1
ATOM 2441 O O . TRP B 1 62 ? 1.057 -13.711 19.516 1 97.12 62 TRP B O 1
ATOM 2451 N N . PHE B 1 63 ? -0.747 -14.789 18.703 1 97.94 63 PHE B N 1
ATOM 2452 C CA . PHE B 1 63 ? -0.581 -14.227 17.375 1 97.94 63 PHE B CA 1
ATOM 2453 C C . PHE B 1 63 ? -0.827 -12.719 17.391 1 97.94 63 PHE B C 1
ATOM 2455 O O . PHE B 1 63 ? -0.293 -11.992 16.547 1 97.94 63 PHE B O 1
ATOM 2462 N N . PHE B 1 64 ? -1.542 -12.211 18.375 1 95.75 64 PHE B N 1
ATOM 2463 C CA . PHE B 1 64 ? -1.859 -10.789 18.484 1 95.75 64 PHE B CA 1
ATOM 2464 C C . PHE B 1 64 ? -0.634 -9.992 18.922 1 95.75 64 PHE B C 1
ATOM 2466 O O . PHE B 1 64 ? -0.617 -8.766 18.812 1 95.75 64 PHE B O 1
ATOM 2473 N N . SER B 1 65 ? 0.429 -10.641 19.375 1 94.81 65 SER B N 1
ATOM 2474 C CA . SER B 1 65 ? 1.709 -9.984 19.641 1 94.81 65 SER B CA 1
ATOM 2475 C C . SER B 1 65 ? 2.521 -9.836 18.359 1 94.81 65 SER B C 1
ATOM 2477 O O . SER B 1 65 ? 3.492 -9.078 18.312 1 94.81 65 SER B O 1
ATOM 2479 N N . LYS B 1 66 ? 2.152 -10.617 17.266 1 96.56 66 LYS B N 1
ATOM 2480 C CA . LYS B 1 66 ? 2.836 -10.555 15.969 1 96.56 66 LYS B CA 1
ATOM 2481 C C . LYS B 1 66 ? 2.219 -9.492 15.07 1 96.56 66 LYS B C 1
ATOM 2483 O O . LYS B 1 66 ? 2.914 -8.883 14.25 1 96.56 66 LYS B O 1
ATOM 2488 N N . HIS B 1 67 ? 0.938 -9.273 15.312 1 94.5 67 HIS B N 1
ATOM 2489 C CA . HIS B 1 67 ? 0.172 -8.266 14.594 1 94.5 67 HIS B CA 1
ATOM 2490 C C . HIS B 1 67 ? -0.916 -7.66 15.469 1 94.5 67 HIS B C 1
ATOM 2492 O O . HIS B 1 67 ? -1.705 -8.383 16.078 1 94.5 67 HIS B O 1
ATOM 2498 N N . PRO B 1 68 ? -1.047 -6.363 15.453 1 88.5 68 PRO B N 1
ATOM 2499 C CA . PRO B 1 68 ? -1.977 -5.715 16.375 1 88.5 68 PRO B CA 1
ATOM 2500 C C . PRO B 1 68 ? -3.432 -6.105 16.125 1 88.5 68 PRO B C 1
ATOM 2502 O O . PRO B 1 68 ? -4.238 -6.133 17.062 1 88.5 68 PRO B O 1
ATOM 2505 N N . PHE B 1 69 ? -3.797 -6.438 14.875 1 91.19 69 PHE B N 1
ATOM 2506 C CA . PHE B 1 69 ? -5.18 -6.773 14.555 1 91.19 69 PHE B CA 1
ATOM 2507 C C . PHE B 1 69 ? -5.309 -8.242 14.18 1 91.19 69 PHE B C 1
ATOM 2509 O O . PHE B 1 69 ? -6.359 -8.68 13.711 1 91.19 69 PHE B O 1
ATOM 2516 N N . GLY B 1 70 ? -4.254 -8.953 14.305 1 95.25 70 GLY B N 1
ATOM 2517 C CA . GLY B 1 70 ? -4.277 -10.383 14.031 1 95.25 70 GLY B CA 1
ATOM 2518 C C . GLY B 1 70 ? -4.438 -10.711 12.555 1 95.25 70 GLY B C 1
ATOM 2519 O O . GLY B 1 70 ? -5.004 -11.75 12.203 1 95.25 70 GLY B O 1
ATOM 2520 N N . GLN B 1 71 ? -3.984 -9.859 11.688 1 96.81 71 GLN B N 1
ATOM 2521 C CA . GLN B 1 71 ? -4.086 -10.109 10.258 1 96.81 71 GLN B CA 1
ATOM 2522 C C . GLN B 1 71 ? -2.84 -10.82 9.734 1 96.81 71 GLN B C 1
ATOM 2524 O O . GLN B 1 71 ? -1.81 -10.859 10.406 1 96.81 71 GLN B O 1
ATOM 2529 N N . ILE B 1 72 ? -2.965 -11.484 8.594 1 97.69 72 ILE B N 1
ATOM 2530 C CA . ILE B 1 72 ? -1.862 -12.109 7.875 1 97.69 72 ILE B CA 1
ATOM 2531 C C . ILE B 1 72 ? -1.718 -11.477 6.492 1 97.69 72 ILE B C 1
ATOM 2533 O O . ILE B 1 72 ? -2.66 -10.867 5.98 1 97.69 72 ILE B O 1
ATOM 2537 N N . PRO B 1 73 ? -0.583 -11.5 5.859 1 98.44 73 PRO B N 1
ATOM 2538 C CA . PRO B 1 73 ? 0.649 -12.156 6.297 1 98.44 73 PRO B CA 1
ATOM 2539 C C . PRO B 1 73 ? 1.466 -11.297 7.262 1 98.44 73 PRO B C 1
ATOM 2541 O O . PRO B 1 73 ? 1.292 -10.078 7.305 1 98.44 73 PRO B O 1
ATOM 2544 N N . VAL B 1 74 ? 2.283 -11.945 8.102 1 98.75 74 VAL B N 1
ATOM 2545 C CA . VAL B 1 74 ? 3.309 -11.305 8.914 1 98.75 74 VAL B CA 1
ATOM 2546 C C . VAL B 1 74 ? 4.648 -12 8.703 1 98.75 74 VAL B C 1
ATOM 2548 O O . VAL B 1 74 ? 4.734 -13.234 8.766 1 98.75 74 VAL B O 1
ATOM 2551 N N . LEU B 1 75 ? 5.641 -11.234 8.32 1 98.88 75 LEU B N 1
ATOM 2552 C CA . LEU B 1 75 ? 7.012 -11.742 8.289 1 98.88 75 LEU B CA 1
ATOM 2553 C C . LEU B 1 75 ? 7.688 -11.562 9.641 1 98.88 75 LEU B C 1
ATOM 2555 O O . LEU B 1 75 ? 7.488 -10.539 10.312 1 98.88 75 LEU B O 1
ATOM 2559 N N . GLU B 1 76 ? 8.43 -12.508 10.016 1 98.75 76 GLU B N 1
ATOM 2560 C CA . GLU B 1 76 ? 9.266 -12.422 11.211 1 98.75 76 GLU B CA 1
ATOM 2561 C C . GLU B 1 76 ? 10.703 -12.852 10.914 1 98.75 76 GLU B C 1
ATOM 2563 O O . GLU B 1 76 ? 10.938 -13.945 10.398 1 98.75 76 GLU B O 1
ATOM 2568 N N . THR B 1 77 ? 11.68 -12.016 11.18 1 98.5 77 THR B N 1
ATOM 2569 C CA . THR B 1 77 ? 13.086 -12.32 10.945 1 98.5 77 THR B CA 1
ATOM 2570 C C . THR B 1 77 ? 13.703 -13.023 12.148 1 98.5 77 THR B C 1
ATOM 2572 O O . THR B 1 77 ? 13.062 -13.141 13.195 1 98.5 77 THR B O 1
ATOM 2575 N N . SER B 1 78 ? 15.016 -13.43 12 1 97.44 78 SER B N 1
ATOM 2576 C CA . SER B 1 78 ? 15.734 -14.078 13.086 1 97.44 78 SER B CA 1
ATOM 2577 C C . SER B 1 78 ? 16.062 -13.086 14.203 1 97.44 78 SER B C 1
ATOM 2579 O O . SER B 1 78 ? 16.391 -13.484 15.32 1 97.44 78 SER B O 1
ATOM 2581 N N . GLN B 1 79 ? 15.961 -11.812 13.969 1 96.38 79 GLN B N 1
ATOM 2582 C CA . GLN B 1 79 ? 16.172 -10.773 14.969 1 96.38 79 GLN B CA 1
ATOM 2583 C C . GLN B 1 79 ? 14.852 -10.32 15.578 1 96.38 79 GLN B C 1
ATOM 2585 O O . GLN B 1 79 ? 14.773 -9.234 16.172 1 96.38 79 GLN B O 1
ATOM 2590 N N . CYS B 1 80 ? 13.773 -11.055 15.25 1 96.12 80 CYS B N 1
ATOM 2591 C CA . CYS B 1 80 ? 12.453 -10.836 15.828 1 96.12 80 CYS B CA 1
ATOM 2592 C C . CYS B 1 80 ? 11.805 -9.578 15.266 1 96.12 80 CYS B C 1
ATOM 2594 O O . CYS B 1 80 ? 10.969 -8.953 15.922 1 96.12 80 CYS B O 1
ATOM 2596 N N . GLN B 1 81 ? 12.289 -9.188 14.148 1 97.5 81 GLN B N 1
ATOM 2597 C CA . GLN B 1 81 ? 11.625 -8.094 13.445 1 97.5 81 GLN B CA 1
ATOM 2598 C C . GLN B 1 81 ? 10.344 -8.578 12.766 1 97.5 81 GLN B C 1
ATOM 2600 O O . GLN B 1 81 ? 10.312 -9.656 12.18 1 97.5 81 GLN B O 1
ATOM 2605 N N . LEU B 1 82 ? 9.242 -7.789 12.945 1 98.31 82 LEU B N 1
ATOM 2606 C CA . LEU B 1 82 ? 7.945 -8.117 12.367 1 98.31 82 LEU B CA 1
ATOM 2607 C C . LEU B 1 82 ? 7.59 -7.145 11.242 1 98.31 82 LEU B C 1
ATOM 2609 O O . LEU B 1 82 ? 7.73 -5.93 11.398 1 98.31 82 LEU B O 1
ATOM 2613 N N . ILE B 1 83 ? 7.227 -7.645 10.094 1 98.75 83 ILE B N 1
ATOM 2614 C CA . ILE B 1 83 ? 6.777 -6.844 8.961 1 98.75 83 ILE B CA 1
ATOM 2615 C C . ILE B 1 83 ? 5.414 -7.34 8.484 1 98.75 83 ILE B C 1
ATOM 2617 O O . ILE B 1 83 ? 5.27 -8.5 8.102 1 98.75 83 ILE B O 1
ATOM 2621 N N . TYR B 1 84 ? 4.461 -6.457 8.578 1 97.62 84 TYR B N 1
ATOM 2622 C CA . TYR B 1 84 ? 3.133 -6.883 8.148 1 97.62 84 TYR B CA 1
ATOM 2623 C C . TYR B 1 84 ? 2.557 -5.918 7.121 1 97.62 84 TYR B C 1
ATOM 2625 O O . TYR B 1 84 ? 3.156 -4.879 6.828 1 97.62 84 TYR B O 1
ATOM 2633 N N . GLU B 1 85 ? 1.348 -6.242 6.574 1 96.75 85 GLU B N 1
ATOM 2634 C CA . GLU B 1 85 ? 0.783 -5.73 5.332 1 96.75 85 GLU B CA 1
ATOM 2635 C C . GLU B 1 85 ? 1.49 -6.324 4.117 1 96.75 85 GLU B C 1
ATOM 2637 O O . GLU B 1 85 ? 2.703 -6.168 3.959 1 96.75 85 GLU B O 1
ATOM 2642 N N . SER B 1 86 ? 0.795 -7.031 3.258 1 98.25 86 SER B N 1
ATOM 2643 C CA . SER B 1 86 ? 1.373 -7.887 2.227 1 98.25 86 SER B CA 1
ATOM 2644 C C . SER B 1 86 ? 2.258 -7.086 1.276 1 98.25 86 SER B C 1
ATOM 2646 O O . SER B 1 86 ? 3.354 -7.527 0.921 1 98.25 86 SER B O 1
ATOM 2648 N N . VAL B 1 87 ? 1.829 -5.863 0.909 1 98.69 87 VAL B N 1
ATOM 2649 C CA . VAL B 1 87 ? 2.588 -5.059 -0.045 1 98.69 87 VAL B CA 1
ATOM 2650 C C . VAL B 1 87 ? 3.877 -4.566 0.606 1 98.69 87 VAL B C 1
ATOM 2652 O O . VAL B 1 87 ? 4.941 -4.578 -0.018 1 98.69 87 VAL B O 1
ATOM 2655 N N . ILE B 1 88 ? 3.816 -4.137 1.907 1 98.69 88 ILE B N 1
ATOM 2656 C CA . ILE B 1 88 ? 4.98 -3.682 2.662 1 98.69 88 ILE B CA 1
ATOM 2657 C C . ILE B 1 88 ? 5.961 -4.836 2.842 1 98.69 88 ILE B C 1
ATOM 2659 O O . ILE B 1 88 ? 7.168 -4.664 2.664 1 98.69 88 ILE B O 1
ATOM 2663 N N . ALA B 1 89 ? 5.43 -6.008 3.146 1 98.81 89 ALA B N 1
ATOM 2664 C CA . ALA B 1 89 ? 6.258 -7.195 3.316 1 98.81 89 ALA B CA 1
ATOM 2665 C C . ALA B 1 89 ? 7.016 -7.527 2.033 1 98.81 89 ALA B C 1
ATOM 2667 O O . ALA B 1 89 ? 8.211 -7.816 2.068 1 98.81 89 ALA B O 1
ATOM 2668 N N . CYS B 1 90 ? 6.348 -7.426 0.938 1 98.88 90 CYS B N 1
ATOM 2669 C CA . CYS B 1 90 ? 6.965 -7.738 -0.347 1 98.88 90 CYS B CA 1
ATOM 2670 C C . CYS B 1 90 ? 8.047 -6.727 -0.696 1 98.88 90 CYS B C 1
ATOM 2672 O O . CYS B 1 90 ? 9.109 -7.098 -1.191 1 98.88 90 CYS B O 1
ATOM 2674 N N . GLU B 1 91 ? 7.73 -5.543 -0.488 1 98.5 91 GLU B N 1
ATOM 2675 C CA . GLU B 1 91 ? 8.727 -4.5 -0.729 1 98.5 91 GLU B CA 1
ATOM 2676 C C . GLU B 1 91 ? 9.953 -4.691 0.166 1 98.5 91 GLU B C 1
ATOM 2678 O O . GLU B 1 91 ? 11.086 -4.559 -0.291 1 98.5 91 GLU B O 1
ATOM 2683 N N . TYR B 1 92 ? 9.789 -4.965 1.495 1 98.75 92 TYR B N 1
ATOM 2684 C CA . TYR B 1 92 ? 10.875 -5.238 2.426 1 98.75 92 TYR B CA 1
ATOM 2685 C C . TYR B 1 92 ? 11.758 -6.379 1.922 1 98.75 92 TYR B C 1
ATOM 2687 O O . TYR B 1 92 ? 12.984 -6.27 1.919 1 98.75 92 TYR B O 1
ATOM 2695 N N . LEU B 1 93 ? 11.117 -7.508 1.453 1 98.81 93 LEU B N 1
ATOM 2696 C CA . LEU B 1 93 ? 11.867 -8.656 0.96 1 98.81 93 LEU B CA 1
ATOM 2697 C C . LEU B 1 93 ? 12.742 -8.273 -0.226 1 98.81 93 LEU B C 1
ATOM 2699 O O . LEU B 1 93 ? 13.906 -8.68 -0.305 1 98.81 93 LEU B O 1
ATOM 2703 N N . ASP B 1 94 ? 12.125 -7.438 -1.085 1 98.5 94 ASP B N 1
ATOM 2704 C CA . ASP B 1 94 ? 12.859 -7.035 -2.281 1 98.5 94 ASP B CA 1
ATOM 2705 C C . ASP B 1 94 ? 14.039 -6.133 -1.926 1 98.5 94 ASP B C 1
ATOM 2707 O O . ASP B 1 94 ? 15.117 -6.246 -2.516 1 98.5 94 ASP B O 1
ATOM 2711 N N . ASP B 1 95 ? 13.867 -5.27 -0.976 1 97.19 95 ASP B N 1
ATOM 2712 C CA . ASP 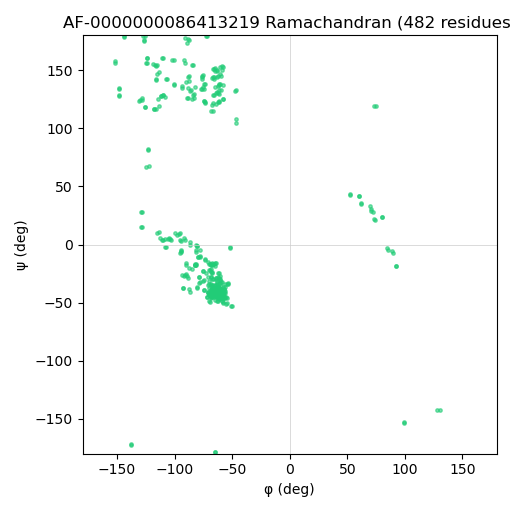B 1 95 ? 14.875 -4.289 -0.603 1 97.19 95 ASP B CA 1
ATOM 2713 C C . ASP B 1 95 ? 15.945 -4.91 0.289 1 97.19 95 ASP B C 1
ATOM 2715 O O . ASP B 1 95 ? 17.125 -4.598 0.159 1 97.19 95 ASP B O 1
ATOM 2719 N N . ALA B 1 96 ? 15.633 -5.805 1.199 1 97.56 96 ALA B N 1
ATOM 2720 C CA . ALA B 1 96 ? 16.516 -6.258 2.273 1 97.56 96 ALA B CA 1
ATOM 2721 C C . ALA B 1 96 ? 17.328 -7.473 1.838 1 97.56 96 ALA B C 1
ATOM 2723 O O . ALA B 1 96 ? 18.422 -7.715 2.359 1 97.56 96 ALA B O 1
ATOM 2724 N N . TYR B 1 97 ? 16.812 -8.25 0.901 1 97.75 97 TYR B N 1
ATOM 2725 C CA . TYR B 1 97 ? 17.5 -9.484 0.54 1 97.75 97 TYR B CA 1
ATOM 2726 C C . TYR B 1 97 ? 18.156 -9.367 -0.83 1 97.75 97 TYR B C 1
ATOM 2728 O O . TYR B 1 97 ? 17.609 -8.742 -1.738 1 97.75 97 TYR B O 1
ATOM 2736 N N . PRO B 1 98 ? 19.25 -9.914 -0.955 1 95.75 98 PRO B N 1
ATOM 2737 C CA . PRO B 1 98 ? 19.969 -9.867 -2.234 1 95.75 98 PRO B CA 1
ATOM 2738 C C . PRO B 1 98 ? 19.312 -10.742 -3.301 1 95.75 98 PRO B C 1
ATOM 2740 O O . PRO B 1 98 ? 18.25 -11.32 -3.064 1 95.75 98 PRO B O 1
ATOM 2743 N N . GLY B 1 99 ? 19.875 -10.742 -4.449 1 94.44 99 GLY B N 1
ATOM 2744 C CA . GLY B 1 99 ? 19.359 -11.547 -5.543 1 94.44 99 GLY B CA 1
ATOM 2745 C C . GLY B 1 99 ? 18.516 -10.75 -6.523 1 94.44 99 GLY B C 1
ATOM 2746 O O . GLY B 1 99 ? 18.734 -9.547 -6.703 1 94.44 99 GLY B O 1
ATOM 2747 N N . ARG B 1 100 ? 17.672 -11.469 -7.105 1 94 100 ARG B N 1
ATOM 2748 C CA . ARG B 1 100 ? 16.812 -10.898 -8.141 1 94 100 ARG B CA 1
ATOM 2749 C C . ARG B 1 100 ? 16 -9.727 -7.598 1 94 100 ARG B C 1
ATOM 2751 O O . ARG B 1 100 ? 15.328 -9.852 -6.57 1 94 100 ARG B O 1
ATOM 2758 N N . LYS B 1 101 ? 16.094 -8.57 -8.25 1 96.69 101 LYS B N 1
ATOM 2759 C CA . LYS B 1 101 ? 15.25 -7.43 -7.902 1 96.69 101 LYS B CA 1
ATOM 2760 C C . LYS B 1 101 ? 13.938 -7.453 -8.688 1 96.69 101 LYS B C 1
ATOM 2762 O O . LYS B 1 101 ? 13.945 -7.539 -9.914 1 96.69 101 LYS B O 1
ATOM 2767 N N . LEU B 1 102 ? 12.883 -7.395 -7.938 1 98.31 102 LEU B N 1
ATOM 2768 C CA . LEU B 1 102 ? 11.562 -7.457 -8.57 1 98.31 102 LEU B CA 1
ATOM 2769 C C . LEU B 1 102 ? 11.039 -6.059 -8.867 1 98.31 102 LEU B C 1
ATOM 2771 O O . LEU B 1 102 ? 10.336 -5.852 -9.859 1 98.31 102 LEU B O 1
ATOM 2775 N N . TYR B 1 103 ? 11.281 -5.109 -8.023 1 97.69 103 TYR B N 1
ATOM 2776 C CA . TYR B 1 103 ? 10.984 -3.721 -8.344 1 97.69 103 TYR B CA 1
ATOM 2777 C C . TYR B 1 103 ? 12.023 -3.141 -9.289 1 97.69 103 TYR B C 1
ATOM 2779 O O . TYR B 1 103 ? 13.219 -3.441 -9.164 1 97.69 103 TYR B O 1
ATOM 2787 N N . PRO B 1 104 ? 11.57 -2.285 -10.195 1 95.75 104 PRO B N 1
ATOM 2788 C CA . PRO B 1 104 ? 12.555 -1.589 -11.023 1 95.75 104 PRO B CA 1
ATOM 2789 C C . PRO B 1 104 ? 13.422 -0.623 -10.227 1 95.75 104 PRO B C 1
ATOM 2791 O O . PRO B 1 104 ? 12.977 -0.077 -9.211 1 95.75 104 PRO B O 1
ATOM 2794 N N . CYS B 1 105 ? 14.641 -0.416 -10.703 1 93.19 105 CYS B N 1
ATOM 2795 C CA . CYS B 1 105 ? 15.57 0.504 -10.062 1 93.19 105 CYS B CA 1
ATOM 2796 C C . CYS B 1 105 ? 15.188 1.953 -10.336 1 93.19 105 CYS B C 1
ATOM 2798 O O . CYS B 1 105 ? 15.445 2.836 -9.516 1 93.19 105 CYS B O 1
ATOM 2800 N N . ASP B 1 106 ? 14.578 2.186 -11.523 1 96.19 106 ASP B N 1
ATOM 2801 C CA . ASP B 1 106 ? 14.148 3.529 -11.883 1 96.19 106 ASP B CA 1
ATOM 2802 C C . ASP B 1 106 ? 13 4 -10.992 1 96.19 106 ASP B C 1
ATOM 2804 O O . ASP B 1 106 ? 11.953 3.354 -10.922 1 96.19 106 ASP B O 1
ATOM 2808 N N . PRO B 1 107 ? 13.242 5.113 -10.273 1 97.38 107 PRO B N 1
ATOM 2809 C CA . PRO B 1 107 ? 12.227 5.582 -9.328 1 97.38 107 PRO B CA 1
ATOM 2810 C C . PRO B 1 107 ? 10.875 5.816 -9.984 1 97.38 107 PRO B C 1
ATOM 2812 O O . PRO B 1 107 ? 9.828 5.582 -9.359 1 97.38 107 PRO B O 1
ATOM 2815 N N . TYR B 1 108 ? 10.891 6.316 -11.219 1 97.81 108 TYR B N 1
ATOM 2816 C CA . TYR B 1 108 ? 9.617 6.574 -11.883 1 97.81 108 TYR B CA 1
ATOM 2817 C C . TYR B 1 108 ? 8.906 5.266 -12.203 1 97.81 108 TYR B C 1
ATOM 2819 O O . TYR B 1 108 ? 7.688 5.156 -12.008 1 97.81 108 TYR B O 1
ATOM 2827 N N . GLU B 1 109 ? 9.633 4.262 -12.719 1 96.56 109 GLU B N 1
ATOM 2828 C CA . GLU B 1 109 ? 9.031 2.967 -13.023 1 96.56 109 GLU B CA 1
ATOM 2829 C C . GLU B 1 109 ? 8.5 2.299 -11.758 1 96.56 109 GLU B C 1
ATOM 2831 O O . GLU B 1 109 ? 7.453 1.643 -11.789 1 96.56 109 GLU B O 1
ATOM 2836 N N . ARG B 1 110 ? 9.211 2.479 -10.68 1 97.62 110 ARG B N 1
ATOM 2837 C CA . ARG B 1 110 ? 8.742 1.974 -9.391 1 97.62 110 ARG B CA 1
ATOM 2838 C C . ARG B 1 110 ? 7.445 2.66 -8.977 1 97.62 110 ARG B C 1
ATOM 2840 O O . ARG B 1 110 ? 6.5 1.999 -8.539 1 97.62 110 ARG B O 1
ATOM 2847 N N . ALA B 1 111 ? 7.348 3.912 -9.117 1 98.19 111 ALA B N 1
ATOM 2848 C CA . ALA B 1 111 ? 6.145 4.676 -8.797 1 98.19 111 ALA B CA 1
ATOM 2849 C C . ALA B 1 111 ? 4.973 4.246 -9.68 1 98.19 111 ALA B C 1
ATOM 2851 O O . ALA B 1 111 ? 3.838 4.152 -9.211 1 98.19 111 ALA B O 1
ATOM 2852 N N . ARG B 1 112 ? 5.277 4.035 -10.938 1 96.81 112 ARG B N 1
ATOM 2853 C CA . ARG B 1 112 ? 4.238 3.605 -11.867 1 96.81 112 ARG B CA 1
ATOM 2854 C C . ARG B 1 112 ? 3.605 2.293 -11.414 1 96.81 112 ARG B C 1
ATOM 2856 O O . ARG B 1 112 ? 2.387 2.131 -11.484 1 96.81 112 ARG B O 1
ATOM 2863 N N . GLN B 1 113 ? 4.41 1.387 -10.969 1 97.69 113 GLN B N 1
ATOM 2864 C CA . GLN B 1 113 ? 3.883 0.118 -10.477 1 97.69 113 GLN B CA 1
ATOM 2865 C C . GLN B 1 113 ? 3.023 0.321 -9.234 1 97.69 113 GLN B C 1
ATOM 2867 O O . GLN B 1 113 ? 1.972 -0.305 -9.094 1 97.69 113 GLN B O 1
ATOM 2872 N N . LYS B 1 114 ? 3.461 1.175 -8.359 1 98.12 114 LYS B N 1
ATOM 2873 C CA . LYS B 1 114 ? 2.691 1.448 -7.145 1 98.12 114 LYS B CA 1
ATOM 2874 C C . LYS B 1 114 ? 1.373 2.141 -7.477 1 98.12 114 LYS B C 1
ATOM 2876 O O . LYS B 1 114 ? 0.347 1.863 -6.852 1 98.12 114 LYS B O 1
ATOM 2881 N N . MET B 1 115 ? 1.345 3.057 -8.477 1 97.56 115 MET B N 1
ATOM 2882 C CA . MET B 1 115 ? 0.111 3.697 -8.93 1 97.56 115 MET B CA 1
ATOM 2883 C C . MET B 1 115 ? -0.843 2.672 -9.539 1 97.56 115 MET B C 1
ATOM 2885 O O . MET B 1 115 ? -2.053 2.734 -9.312 1 97.56 115 MET B O 1
ATOM 2889 N N . LEU B 1 116 ? -0.272 1.75 -10.289 1 97.19 116 LEU B N 1
ATOM 2890 C CA . LEU B 1 116 ? -1.096 0.688 -10.859 1 97.19 116 LEU B CA 1
ATOM 2891 C C . LEU B 1 116 ? -1.75 -0.14 -9.758 1 97.19 116 LEU B C 1
ATOM 2893 O O . LEU B 1 116 ? -2.93 -0.488 -9.852 1 97.19 116 LEU B O 1
ATOM 2897 N N . LEU B 1 117 ? -0.998 -0.467 -8.703 1 98.12 117 LEU B N 1
ATOM 2898 C CA . LEU B 1 117 ? -1.548 -1.211 -7.574 1 98.12 117 LEU B CA 1
ATOM 2899 C C . LEU B 1 117 ? -2.699 -0.447 -6.926 1 98.12 117 LEU B C 1
ATOM 2901 O O . LEU B 1 117 ? -3.697 -1.046 -6.523 1 98.12 117 LEU B O 1
ATOM 2905 N N . GLU B 1 118 ? -2.539 0.899 -6.812 1 96.31 118 GLU B N 1
ATOM 2906 C CA . GLU B 1 118 ? -3.607 1.733 -6.27 1 96.31 118 GLU B CA 1
ATOM 2907 C C . GLU B 1 118 ? -4.867 1.645 -7.129 1 96.31 118 GLU B C 1
ATOM 2909 O O . GLU B 1 118 ? -5.98 1.627 -6.605 1 96.31 118 GLU B O 1
ATOM 2914 N N . LEU B 1 119 ? -4.738 1.626 -8.438 1 94.12 119 LEU B N 1
ATOM 2915 C CA . LEU B 1 119 ? -5.871 1.493 -9.352 1 94.12 119 LEU B CA 1
ATOM 2916 C C . LEU B 1 119 ? -6.559 0.144 -9.164 1 94.12 119 LEU B C 1
ATOM 2918 O O . LEU B 1 119 ? -7.766 0.026 -9.383 1 94.12 119 LEU B O 1
ATOM 2922 N N . PHE B 1 120 ? -5.797 -0.8 -8.75 1 97.25 120 PHE B N 1
ATOM 2923 C CA . PHE B 1 120 ? -6.258 -2.172 -8.562 1 97.25 120 PHE B CA 1
ATOM 2924 C C . PHE B 1 120 ? -7 -2.318 -7.242 1 97.25 120 PHE B C 1
ATOM 2926 O O . PHE B 1 120 ? -7.598 -3.361 -6.969 1 97.25 120 PHE B O 1
ATOM 2933 N N . CYS B 1 121 ? -7.156 -1.387 -6.43 1 96.06 121 CYS B N 1
ATOM 2934 C CA . CYS B 1 121 ? -7.508 -1.477 -5.016 1 96.06 121 CYS B CA 1
ATOM 2935 C C . CYS B 1 121 ? -8.938 -1.967 -4.84 1 96.06 121 CYS B C 1
ATOM 2937 O O . CYS B 1 121 ? -9.281 -2.545 -3.809 1 96.06 121 CYS B O 1
ATOM 2939 N N . LYS B 1 122 ? -9.844 -1.814 -5.836 1 96.81 122 LYS B N 1
ATOM 2940 C CA . LYS B 1 122 ? -11.25 -2.197 -5.699 1 96.81 122 LYS B CA 1
ATOM 2941 C C . LYS B 1 122 ? -11.445 -3.678 -6.012 1 96.81 122 LYS B C 1
ATOM 2943 O O . LYS B 1 122 ? -12.453 -4.273 -5.613 1 96.81 122 LYS B O 1
ATOM 2948 N N . VAL B 1 123 ? -10.523 -4.258 -6.719 1 98.25 123 VAL B N 1
ATOM 2949 C CA . VAL B 1 123 ? -10.688 -5.602 -7.27 1 98.25 123 VAL B CA 1
ATOM 2950 C C . VAL B 1 123 ? -10.789 -6.617 -6.133 1 98.25 123 VAL B C 1
ATOM 2952 O O . VAL B 1 123 ? -11.672 -7.477 -6.137 1 98.25 123 VAL B O 1
ATOM 2955 N N . PRO B 1 124 ? -9.953 -6.535 -5.109 1 98.44 124 PRO B N 1
ATOM 2956 C CA . PRO B 1 124 ? -10.055 -7.516 -4.023 1 98.44 124 PRO B CA 1
ATOM 2957 C C . PRO B 1 124 ? -11.43 -7.527 -3.363 1 98.44 124 PRO B C 1
ATOM 2959 O O . PRO B 1 124 ? -12.023 -8.594 -3.186 1 98.44 124 PRO B O 1
ATOM 2962 N N . GLN B 1 125 ? -11.977 -6.395 -3.049 1 98 125 GLN B N 1
ATOM 2963 C CA . GLN B 1 125 ? -13.281 -6.332 -2.406 1 98 125 GLN B CA 1
ATOM 2964 C C . GLN B 1 125 ? -14.383 -6.793 -3.355 1 98 125 GLN B C 1
ATOM 2966 O O . GLN B 1 125 ? -15.289 -7.531 -2.957 1 98 125 GLN B O 1
ATOM 2971 N N . LEU B 1 126 ? -14.32 -6.348 -4.633 1 98.5 126 LEU B N 1
ATOM 2972 C CA . LEU B 1 126 ? -15.336 -6.703 -5.617 1 98.5 126 LEU B CA 1
ATOM 2973 C C . LEU B 1 126 ? -15.375 -8.211 -5.848 1 98.5 126 LEU B C 1
ATOM 2975 O O . LEU B 1 126 ? -16.453 -8.805 -5.926 1 98.5 126 LEU B O 1
ATOM 2979 N N . THR B 1 127 ? -14.211 -8.844 -5.969 1 98.38 127 THR B N 1
ATOM 2980 C CA . THR B 1 127 ? -14.164 -10.289 -6.18 1 98.38 127 THR B CA 1
ATOM 2981 C C . THR B 1 127 ? -14.734 -11.031 -4.977 1 98.38 127 THR B C 1
ATOM 2983 O O . THR B 1 127 ? -15.477 -12 -5.137 1 98.38 127 THR B O 1
ATOM 2986 N N . LYS B 1 128 ? -14.406 -10.609 -3.768 1 97.31 128 LYS B N 1
ATOM 2987 C CA . LYS B 1 128 ? -14.93 -11.227 -2.551 1 97.31 128 LYS B CA 1
ATOM 2988 C C . LYS B 1 128 ? -16.453 -11.086 -2.477 1 97.31 128 LYS B C 1
ATOM 2990 O O . LYS B 1 128 ? -17.141 -12.047 -2.145 1 97.31 128 LYS B O 1
ATOM 2995 N N . GLU B 1 129 ? -16.953 -9.867 -2.809 1 97.94 129 GLU B N 1
ATOM 2996 C CA . GLU B 1 129 ? -18.391 -9.625 -2.758 1 97.94 129 GLU B CA 1
ATOM 2997 C C . GLU B 1 129 ? -19.125 -10.484 -3.783 1 97.94 129 GLU B C 1
ATOM 2999 O O . GLU B 1 129 ? -20.219 -10.992 -3.508 1 97.94 129 GLU B O 1
ATOM 3004 N N . CYS B 1 130 ? -18.547 -10.656 -4.969 1 98 130 CYS B N 1
ATOM 3005 C CA . CYS B 1 130 ? -19.125 -11.531 -5.977 1 98 130 CYS B CA 1
ATOM 3006 C C . CYS B 1 130 ? -19.188 -12.969 -5.473 1 98 130 CYS B C 1
ATOM 3008 O O . CYS B 1 130 ? -20.219 -13.633 -5.609 1 98 130 CYS B O 1
ATOM 3010 N N . LEU B 1 131 ? -18.094 -13.438 -4.863 1 97.5 131 LEU B N 1
ATOM 3011 C CA . LEU B 1 131 ? -18.031 -14.789 -4.316 1 97.5 131 LEU B CA 1
ATOM 3012 C C . LEU B 1 131 ? -19.141 -15.008 -3.285 1 97.5 131 LEU B C 1
ATOM 3014 O O . LEU B 1 131 ? -19.875 -15.992 -3.354 1 97.5 131 LEU B O 1
ATOM 3018 N N . VAL B 1 132 ? -19.25 -14.078 -2.336 1 97.25 132 VAL B N 1
ATOM 3019 C CA . VAL B 1 132 ? -20.25 -14.18 -1.268 1 97.25 132 VAL B CA 1
ATOM 3020 C C . VAL B 1 132 ? -21.656 -14.156 -1.861 1 97.25 132 VAL B C 1
ATOM 3022 O O . VAL B 1 132 ? -22.5 -14.961 -1.481 1 97.25 132 VAL B O 1
ATOM 3025 N N . ALA B 1 133 ? -21.844 -13.219 -2.832 1 97.25 133 ALA B N 1
ATOM 3026 C CA . ALA B 1 133 ? -23.141 -13.117 -3.467 1 97.25 133 ALA B CA 1
ATOM 3027 C C . ALA B 1 133 ? -23.516 -14.414 -4.18 1 97.25 133 ALA B C 1
ATOM 3029 O O . ALA B 1 133 ? -24.641 -14.914 -4.027 1 97.25 133 ALA B O 1
ATOM 3030 N N . LEU B 1 134 ? -22.641 -15.016 -4.883 1 95.5 134 LEU B N 1
ATOM 3031 C CA . LEU B 1 134 ? -22.891 -16.25 -5.629 1 95.5 134 LEU B CA 1
ATOM 3032 C C . LEU B 1 134 ? -23.141 -17.406 -4.684 1 95.5 134 LEU B C 1
ATOM 3034 O O . LEU B 1 134 ? -24.062 -18.203 -4.906 1 95.5 134 LEU B O 1
ATOM 3038 N N . ARG B 1 135 ? -22.406 -17.5 -3.625 1 93.88 135 ARG B N 1
ATOM 3039 C CA . ARG B 1 135 ? -22.547 -18.578 -2.666 1 93.88 135 ARG B CA 1
ATOM 3040 C C . ARG B 1 135 ? -23.875 -18.469 -1.905 1 93.88 135 ARG B C 1
ATOM 3042 O O . ARG B 1 135 ? -24.484 -19.484 -1.558 1 93.88 135 ARG B O 1
ATOM 3049 N N . CYS B 1 136 ? -24.234 -17.266 -1.697 1 93.62 136 CYS B N 1
ATOM 3050 C CA . CYS B 1 136 ? -25.484 -17.047 -0.972 1 93.62 136 CYS B CA 1
ATOM 3051 C C . CYS B 1 136 ? -26.656 -16.938 -1.934 1 93.62 136 CYS B C 1
ATOM 3053 O O . CYS B 1 136 ? -27.766 -16.547 -1.531 1 93.62 136 CYS B O 1
ATOM 3055 N N . ARG B 1 137 ? -26.531 -17.109 -3.182 1 92.88 137 ARG B N 1
ATOM 3056 C CA . ARG B 1 137 ? -27.547 -17.078 -4.227 1 92.88 137 ARG B CA 1
ATOM 3057 C C . ARG B 1 137 ? -28.234 -15.711 -4.273 1 92.88 137 ARG B C 1
ATOM 3059 O O . ARG B 1 137 ? -29.469 -15.625 -4.367 1 92.88 137 ARG B O 1
ATOM 3066 N N . ARG B 1 138 ? -27.406 -14.711 -4.129 1 93.69 138 ARG B N 1
ATOM 3067 C CA . ARG B 1 138 ? -27.875 -13.328 -4.242 1 93.69 138 ARG B CA 1
ATOM 3068 C C . ARG B 1 138 ? -27.531 -12.75 -5.609 1 93.69 138 ARG B C 1
ATOM 3070 O O . ARG B 1 138 ? -26.703 -13.305 -6.336 1 93.69 138 ARG B O 1
ATOM 3077 N N . GLU B 1 139 ? -28.266 -11.727 -5.953 1 92.88 139 GLU B N 1
ATOM 3078 C CA . GLU B 1 139 ? -28 -11.031 -7.207 1 92.88 139 GLU B CA 1
ATOM 3079 C C . GLU B 1 139 ? -26.594 -10.422 -7.207 1 92.88 139 GLU B C 1
ATOM 3081 O O . GLU B 1 139 ? -26.188 -9.781 -6.23 1 92.88 139 GLU B O 1
ATOM 3086 N N . CYS B 1 140 ? -25.844 -10.734 -8.328 1 94.5 140 CYS B N 1
ATOM 3087 C CA . CYS B 1 140 ? -24.469 -10.25 -8.367 1 94.5 140 CYS B CA 1
ATOM 3088 C C . CYS B 1 140 ? -24.188 -9.508 -9.672 1 94.5 140 CYS B C 1
ATOM 3090 O O . CYS B 1 140 ? -23.031 -9.234 -9.992 1 94.5 140 CYS B O 1
ATOM 3092 N N . ALA B 1 141 ? -25.188 -9.156 -10.367 1 95.56 141 ALA B N 1
ATOM 3093 C CA . ALA B 1 141 ? -25.031 -8.523 -11.672 1 95.56 141 ALA B CA 1
ATOM 3094 C C . ALA B 1 141 ? -24.312 -7.184 -11.555 1 95.56 141 ALA B C 1
ATOM 3096 O O . ALA B 1 141 ? -23.375 -6.898 -12.305 1 95.56 141 ALA B O 1
ATOM 3097 N N . ASP B 1 142 ? -24.734 -6.324 -10.641 1 97.5 142 ASP B N 1
ATOM 3098 C CA . ASP B 1 142 ? -24.125 -5.016 -10.445 1 97.5 142 ASP B CA 1
ATOM 3099 C C . ASP B 1 142 ? -22.672 -5.152 -10.016 1 97.5 142 ASP B C 1
ATOM 3101 O O . ASP B 1 142 ? -21.812 -4.363 -10.422 1 97.5 142 ASP B O 1
ATOM 3105 N N . LEU B 1 143 ? -22.391 -6.117 -9.188 1 97.88 143 LEU B N 1
ATOM 3106 C CA . LEU B 1 143 ? -21.031 -6.387 -8.742 1 97.88 143 LEU B CA 1
ATOM 3107 C C . LEU B 1 143 ? -20.156 -6.82 -9.906 1 97.88 143 LEU B C 1
ATOM 3109 O O . LEU B 1 143 ? -19.016 -6.344 -10.047 1 97.88 143 LEU B O 1
ATOM 3113 N N . LYS B 1 144 ? -20.672 -7.648 -10.711 1 97.56 144 LYS B N 1
ATOM 3114 C CA . LYS B 1 144 ? -19.922 -8.125 -11.875 1 97.56 144 LYS B CA 1
ATOM 3115 C C . LYS B 1 144 ? -19.672 -6.988 -12.867 1 97.56 144 LYS B C 1
ATOM 3117 O O . LYS B 1 144 ? -18.609 -6.922 -13.477 1 97.56 144 LYS B O 1
ATOM 3122 N N . ILE B 1 145 ? -20.656 -6.148 -13.039 1 98 145 ILE B N 1
ATOM 3123 C CA . ILE B 1 145 ? -20.5 -4.996 -13.914 1 98 145 ILE B CA 1
ATOM 3124 C C . ILE B 1 145 ? -19.359 -4.117 -13.414 1 98 145 ILE B C 1
ATOM 3126 O O . ILE B 1 145 ? -18.484 -3.711 -14.188 1 98 145 ILE B O 1
ATOM 3130 N N . ALA B 1 146 ? -19.328 -3.877 -12.117 1 98.06 146 ALA B N 1
ATOM 3131 C CA . ALA B 1 146 ? -18.281 -3.078 -11.508 1 98.06 146 ALA B CA 1
ATOM 3132 C C . ALA B 1 146 ? -16.922 -3.754 -11.672 1 98.06 146 ALA B C 1
ATOM 3134 O O . ALA B 1 146 ? -15.922 -3.096 -11.992 1 98.06 146 ALA B O 1
ATOM 3135 N N . LEU B 1 147 ? -16.891 -5.027 -11.5 1 98.38 147 LEU B N 1
ATOM 3136 C CA . LEU B 1 147 ? -15.656 -5.785 -11.625 1 98.38 147 LEU B CA 1
ATOM 3137 C C . LEU B 1 147 ? -15.148 -5.773 -13.062 1 98.38 147 LEU B C 1
ATOM 3139 O O . LEU B 1 147 ? -13.953 -5.582 -13.297 1 98.38 147 LEU B O 1
ATOM 3143 N N . ARG B 1 148 ? -15.977 -5.93 -14.047 1 98.25 148 ARG B N 1
ATOM 3144 C CA . ARG B 1 148 ? -15.617 -5.887 -15.461 1 98.25 148 ARG B CA 1
ATOM 3145 C C . ARG B 1 148 ? -15.023 -4.535 -15.836 1 98.25 148 ARG B C 1
ATOM 3147 O O . ARG B 1 148 ? -14.086 -4.457 -16.625 1 98.25 148 ARG B O 1
ATOM 3154 N N . GLN B 1 149 ? -15.602 -3.514 -15.25 1 97.44 149 GLN B N 1
ATOM 3155 C CA . GLN B 1 149 ? -15.07 -2.18 -15.5 1 97.44 149 GLN B CA 1
ATOM 3156 C C . GLN B 1 149 ? -13.641 -2.055 -14.992 1 97.44 149 GLN B C 1
ATOM 3158 O O . GLN B 1 149 ? -12.781 -1.477 -15.672 1 97.44 149 GLN B O 1
ATOM 3163 N N . GLU B 1 150 ? -13.367 -2.586 -13.789 1 97.62 150 GLU B N 1
ATOM 3164 C CA . GLU B 1 150 ? -12.016 -2.572 -13.25 1 97.62 150 GLU B CA 1
ATOM 3165 C C . GLU B 1 150 ? -11.055 -3.35 -14.148 1 97.62 150 GLU B C 1
ATOM 3167 O O . GLU B 1 150 ? -9.93 -2.916 -14.383 1 97.62 150 GLU B O 1
ATOM 3172 N N . PHE B 1 151 ? -11.453 -4.449 -14.648 1 98.19 151 PHE B N 1
ATOM 3173 C CA . PHE B 1 151 ? -10.617 -5.258 -15.531 1 98.19 151 PHE B CA 1
ATOM 3174 C C . PHE B 1 151 ? -10.383 -4.547 -16.859 1 98.19 151 PHE B C 1
ATOM 3176 O O . PHE B 1 151 ? -9.297 -4.641 -17.438 1 98.19 151 PHE B O 1
ATOM 3183 N N . CYS B 1 152 ? -11.391 -3.834 -17.328 1 97.12 152 CYS B N 1
ATOM 3184 C CA . CYS B 1 152 ? -11.227 -3.033 -18.531 1 97.12 152 CYS B CA 1
ATOM 3185 C C . CYS B 1 152 ? -10.156 -1.964 -18.344 1 97.12 152 CYS B C 1
ATOM 3187 O O . CYS B 1 152 ? -9.367 -1.695 -19.25 1 97.12 152 CYS B O 1
ATOM 3189 N N . ASN B 1 153 ? -10.156 -1.346 -17.188 1 95 153 ASN B N 1
ATOM 3190 C CA . ASN B 1 153 ? -9.133 -0.357 -16.875 1 95 153 ASN B CA 1
ATOM 3191 C C . ASN B 1 153 ? -7.734 -0.968 -16.906 1 95 153 ASN B C 1
ATOM 3193 O O . ASN B 1 153 ? -6.801 -0.36 -17.438 1 95 153 ASN B O 1
ATOM 3197 N N . LEU B 1 154 ? -7.59 -2.174 -16.391 1 96.56 154 LEU B N 1
ATOM 3198 C CA . LEU B 1 154 ? -6.305 -2.865 -16.391 1 96.56 154 LEU B CA 1
ATOM 3199 C C . LEU B 1 154 ? -5.895 -3.227 -17.812 1 96.56 154 LEU B C 1
ATOM 3201 O O . LEU B 1 154 ? -4.715 -3.125 -18.172 1 96.56 154 LEU B O 1
ATOM 3205 N N . GLU B 1 155 ? -6.871 -3.646 -18.594 1 96.12 155 GLU B N 1
ATOM 3206 C CA . GLU B 1 155 ? -6.629 -3.965 -20 1 96.12 155 GLU B CA 1
ATOM 3207 C C . GLU B 1 155 ? -6.055 -2.762 -20.75 1 96.12 155 GLU B C 1
ATOM 3209 O O . GLU B 1 155 ? -5.117 -2.902 -21.531 1 96.12 155 GLU B O 1
ATOM 3214 N N . LYS B 1 156 ? -6.574 -1.593 -20.5 1 94 156 LYS B N 1
ATOM 3215 C CA . LYS B 1 156 ? -6.105 -0.362 -21.125 1 94 156 LYS B CA 1
ATOM 3216 C C . LYS B 1 156 ? -4.648 -0.081 -20.781 1 94 156 LYS B C 1
ATOM 3218 O O . LYS B 1 156 ? -3.875 0.376 -21.625 1 94 156 LYS B O 1
ATOM 3223 N N . ILE B 1 157 ? -4.301 -0.37 -19.562 1 93.06 157 ILE B N 1
ATOM 3224 C CA . ILE B 1 157 ? -2.932 -0.153 -19.125 1 93.06 157 ILE B CA 1
ATOM 3225 C C . ILE B 1 157 ? -1.99 -1.107 -19.844 1 93.06 157 ILE B C 1
ATOM 3227 O O . ILE B 1 157 ? -0.932 -0.698 -20.328 1 93.06 157 ILE B O 1
ATOM 3231 N N . LEU B 1 158 ? -2.32 -2.338 -19.953 1 93.56 158 LEU B N 1
ATOM 3232 C CA . LEU B 1 158 ? -1.519 -3.328 -20.656 1 93.56 158 LEU B CA 1
ATOM 3233 C C . LEU B 1 158 ? -1.359 -2.945 -22.125 1 93.56 158 LEU B C 1
ATOM 3235 O O . LEU B 1 158 ? -0.267 -3.057 -22.688 1 93.56 158 LEU B O 1
ATOM 3239 N N . ASP B 1 159 ? -2.412 -2.498 -22.656 1 92.25 159 ASP B N 1
ATOM 3240 C CA . ASP B 1 159 ? -2.41 -2.115 -24.062 1 92.25 159 ASP B CA 1
ATOM 3241 C C . ASP B 1 159 ? -1.504 -0.909 -24.312 1 92.25 159 ASP B C 1
ATOM 3243 O O . ASP B 1 159 ? -0.76 -0.871 -25.297 1 92.25 159 ASP B O 1
ATOM 3247 N N . TYR B 1 160 ? -1.588 -0.016 -23.469 1 89.56 160 TYR B N 1
ATOM 3248 C CA . TYR B 1 160 ? -0.804 1.208 -23.594 1 89.56 160 TYR B CA 1
ATOM 3249 C C . TYR B 1 160 ? 0.688 0.91 -23.5 1 89.56 160 TYR B C 1
ATOM 3251 O O . TYR B 1 160 ? 1.482 1.467 -24.266 1 89.56 160 TYR B O 1
ATOM 3259 N N . GLU B 1 161 ? 1.06 0.072 -22.594 1 89 161 GLU B N 1
ATOM 3260 C CA . GLU B 1 161 ? 2.467 -0.257 -22.391 1 89 161 GLU B CA 1
ATOM 3261 C C . GLU B 1 161 ? 2.98 -1.188 -23.484 1 89 161 GLU B C 1
ATOM 3263 O O . GLU B 1 161 ? 4.184 -1.243 -23.75 1 89 161 GLU B O 1
ATOM 3268 N N . ASN B 1 162 ? 2.098 -1.898 -24.125 1 91.56 162 ASN B N 1
ATOM 3269 C CA . ASN B 1 162 ? 2.438 -2.857 -25.172 1 91.56 162 ASN B CA 1
ATOM 3270 C C . ASN B 1 162 ? 3.502 -3.844 -24.703 1 91.56 162 ASN B C 1
ATOM 3272 O O . ASN B 1 162 ? 4.523 -4.027 -25.375 1 91.56 162 ASN B O 1
ATOM 3276 N N . THR B 1 163 ? 3.391 -4.348 -23.531 1 91.38 163 THR B N 1
ATOM 3277 C CA . THR B 1 163 ? 4.27 -5.34 -22.922 1 91.38 163 THR B CA 1
ATOM 3278 C C . THR B 1 163 ? 3.475 -6.559 -22.469 1 91.38 163 THR B C 1
ATOM 3280 O O . THR B 1 163 ? 2.248 -6.496 -22.344 1 91.38 163 THR B O 1
ATOM 3283 N N . THR B 1 164 ? 4.16 -7.668 -22.281 1 92.69 164 THR B N 1
ATOM 3284 C CA . THR B 1 164 ? 3.518 -8.906 -21.859 1 92.69 164 THR B CA 1
ATOM 3285 C C . THR B 1 164 ? 3.031 -8.812 -20.422 1 92.69 164 THR B C 1
ATOM 3287 O O . THR B 1 164 ? 1.939 -9.281 -20.094 1 92.69 164 THR B O 1
ATOM 3290 N N . PHE B 1 165 ? 3.893 -8.242 -19.625 1 97.62 165 PHE B N 1
ATOM 3291 C CA . PHE B 1 165 ? 3.57 -8.133 -18.219 1 97.62 165 PHE B CA 1
ATOM 3292 C C . PHE B 1 165 ? 3.314 -6.684 -17.828 1 97.62 165 PHE B C 1
ATOM 3294 O O . PHE B 1 165 ? 3.664 -5.766 -18.562 1 97.62 165 PHE B O 1
ATOM 3301 N N . PHE B 1 166 ? 2.613 -6.484 -16.672 1 97.12 166 PHE B N 1
ATOM 3302 C CA . PHE B 1 166 ? 2.309 -5.141 -16.188 1 97.12 166 PHE B CA 1
ATOM 3303 C C . PHE B 1 166 ? 3.59 -4.363 -15.914 1 97.12 166 PHE B C 1
ATOM 3305 O O . PHE B 1 166 ? 3.625 -3.141 -16.062 1 97.12 166 PHE B O 1
ATOM 3312 N N . GLY B 1 167 ? 4.672 -5.086 -15.461 1 93.31 167 GLY B N 1
ATOM 3313 C CA . GLY B 1 167 ? 5.941 -4.438 -15.172 1 93.31 167 GLY B CA 1
ATOM 3314 C C . GLY B 1 167 ? 6.84 -4.316 -16.391 1 93.31 167 GLY B C 1
ATOM 3315 O O . GLY B 1 167 ? 7.973 -3.842 -16.281 1 93.31 167 GLY B O 1
ATOM 3316 N N . GLY B 1 168 ? 6.422 -4.746 -17.594 1 93.69 168 GLY B N 1
ATOM 3317 C CA . GLY B 1 168 ? 7.234 -4.703 -18.797 1 93.69 168 GLY B CA 1
ATOM 3318 C C . GLY B 1 168 ? 7.309 -6.039 -19.516 1 93.69 168 GLY B C 1
ATOM 3319 O O . GLY B 1 168 ? 6.312 -6.762 -19.594 1 93.69 168 GLY B O 1
ATOM 3320 N N . ASP B 1 169 ? 8.523 -6.297 -20.047 1 92.31 169 ASP B N 1
ATOM 3321 C CA . ASP B 1 169 ? 8.703 -7.5 -20.844 1 92.31 169 ASP B CA 1
ATOM 3322 C C . ASP B 1 169 ? 8.953 -8.719 -19.969 1 92.31 169 ASP B C 1
ATOM 3324 O O . ASP B 1 169 ? 8.797 -9.859 -20.406 1 92.31 169 ASP B O 1
ATOM 3328 N N . CYS B 1 170 ? 9.297 -8.438 -18.797 1 94.44 170 CYS B N 1
ATOM 3329 C CA . CYS B 1 170 ? 9.523 -9.516 -17.844 1 94.44 170 CYS B CA 1
ATOM 3330 C C . CYS B 1 170 ? 8.656 -9.336 -16.609 1 94.44 170 CYS B C 1
ATOM 3332 O O . CYS B 1 170 ? 8.25 -8.227 -16.281 1 94.44 170 CYS B O 1
ATOM 3334 N N . ILE B 1 171 ? 8.438 -10.469 -15.992 1 96.69 171 ILE B N 1
ATOM 3335 C CA . ILE B 1 171 ? 7.641 -10.484 -14.773 1 96.69 171 ILE B CA 1
ATOM 3336 C C . ILE B 1 171 ? 8.32 -9.625 -13.703 1 96.69 171 ILE B C 1
ATOM 3338 O O . ILE B 1 171 ? 9.547 -9.664 -13.562 1 96.69 171 ILE B O 1
ATOM 3342 N N . SER B 1 172 ? 7.547 -8.859 -13 1 97.31 172 SER B N 1
ATOM 3343 C CA . SER B 1 172 ? 8.062 -7.988 -11.953 1 97.31 172 SER B CA 1
ATOM 3344 C C . SER B 1 172 ? 7.172 -8.023 -10.719 1 97.31 172 SER B C 1
ATOM 3346 O O . SER B 1 172 ? 6.27 -8.859 -10.617 1 97.31 172 SER B O 1
ATOM 3348 N N . MET B 1 173 ? 7.406 -7.176 -9.711 1 98.75 173 MET B N 1
ATOM 3349 C CA . MET B 1 173 ? 6.699 -7.137 -8.438 1 98.75 173 MET B CA 1
ATOM 3350 C C . MET B 1 173 ? 5.199 -6.973 -8.648 1 98.75 173 MET B C 1
ATOM 3352 O O . MET B 1 173 ? 4.402 -7.711 -8.07 1 98.75 173 MET B O 1
ATOM 3356 N N . ILE B 1 174 ? 4.84 -6.008 -9.562 1 98.75 174 ILE B N 1
ATOM 3357 C CA . ILE B 1 174 ? 3.43 -5.664 -9.734 1 98.75 174 ILE B CA 1
ATOM 3358 C C . ILE B 1 174 ? 2.666 -6.875 -10.258 1 98.75 174 ILE B C 1
ATOM 3360 O O . ILE B 1 174 ? 1.512 -7.102 -9.883 1 98.75 174 ILE B O 1
ATOM 3364 N N . ASP B 1 175 ? 3.277 -7.719 -11.039 1 98.81 175 ASP B N 1
ATOM 3365 C CA . ASP B 1 175 ? 2.623 -8.914 -11.562 1 98.81 175 ASP B CA 1
ATOM 3366 C C . ASP B 1 175 ? 2.287 -9.891 -10.438 1 98.81 175 ASP B C 1
ATOM 3368 O O . ASP B 1 175 ? 1.182 -10.438 -10.383 1 98.81 175 ASP B O 1
ATOM 3372 N N . TYR B 1 176 ? 3.242 -10.023 -9.555 1 98.81 176 TYR B N 1
ATOM 3373 C CA . TYR B 1 176 ? 3.018 -10.922 -8.422 1 98.81 176 TYR B CA 1
ATOM 3374 C C . TYR B 1 176 ? 1.983 -10.344 -7.465 1 98.81 176 TYR B C 1
ATOM 3376 O O . TYR B 1 176 ? 1.217 -11.086 -6.848 1 98.81 176 TYR B O 1
ATOM 3384 N N . LEU B 1 177 ? 1.91 -9.117 -7.297 1 98.81 177 LEU B N 1
ATOM 3385 C CA . LEU B 1 177 ? 0.983 -8.484 -6.363 1 98.81 177 LEU B CA 1
ATOM 3386 C C . LEU B 1 177 ? -0.452 -8.586 -6.871 1 98.81 177 LEU B C 1
ATOM 3388 O O . LEU B 1 177 ? -1.395 -8.602 -6.074 1 98.81 177 LEU B O 1
ATOM 3392 N N . LEU B 1 178 ? -0.657 -8.664 -8.219 1 98.75 178 LEU B N 1
ATOM 3393 C CA . LEU B 1 178 ? -1.996 -8.719 -8.797 1 98.75 178 LEU B CA 1
ATOM 3394 C C . LEU B 1 178 ? -2.465 -10.164 -8.945 1 98.75 178 LEU B C 1
ATOM 3396 O O . LEU B 1 178 ? -3.66 -10.453 -8.828 1 98.75 178 LEU B O 1
ATOM 3400 N N . TRP B 1 179 ? -1.604 -11.07 -9.047 1 98.75 179 TRP B N 1
ATOM 3401 C CA . TRP B 1 179 ? -1.838 -12.422 -9.547 1 98.75 179 TRP B CA 1
ATOM 3402 C C . TRP B 1 179 ? -2.834 -13.164 -8.664 1 98.75 179 TRP B C 1
ATOM 3404 O O . TRP B 1 179 ? -3.748 -13.82 -9.172 1 98.75 179 TRP B O 1
ATOM 3414 N N . PRO B 1 180 ? -2.748 -13.078 -7.328 1 98.69 180 PRO B N 1
ATOM 3415 C CA . PRO B 1 180 ? -3.582 -13.945 -6.488 1 98.69 180 PRO B CA 1
ATOM 3416 C C . PRO B 1 180 ? -5.066 -13.836 -6.824 1 98.69 180 PRO B C 1
ATOM 3418 O O . PRO B 1 180 ? -5.789 -14.836 -6.777 1 98.69 180 PRO B O 1
ATOM 3421 N N . TRP B 1 181 ? -5.551 -12.656 -7.227 1 98.62 181 TRP B N 1
ATOM 3422 C CA . TRP B 1 181 ? -6.973 -12.461 -7.48 1 98.62 181 TRP B CA 1
ATOM 3423 C C . TRP B 1 181 ? -7.371 -13.023 -8.836 1 98.62 181 TRP B C 1
ATOM 3425 O O . TRP B 1 181 ? -8.508 -13.461 -9.031 1 98.62 181 TRP B O 1
ATOM 3435 N N . PHE B 1 182 ? -6.41 -13.047 -9.75 1 98.44 182 PHE B N 1
ATOM 3436 C CA . PHE B 1 182 ? -6.699 -13.609 -11.062 1 98.44 182 PHE B CA 1
ATOM 3437 C C . PHE B 1 182 ? -6.676 -15.133 -11.023 1 98.44 182 PHE B C 1
ATOM 3439 O O . PHE B 1 182 ? -7.441 -15.789 -11.734 1 98.44 182 PHE B O 1
ATOM 3446 N N . GLU B 1 183 ? -5.832 -15.625 -10.188 1 97.69 183 GLU B N 1
ATOM 3447 C CA . GLU B 1 183 ? -5.82 -17.078 -9.992 1 97.69 183 GLU B CA 1
ATOM 3448 C C . GLU B 1 183 ? -7.168 -17.562 -9.469 1 97.69 183 GLU B C 1
ATOM 3450 O O . GLU B 1 183 ? -7.59 -18.688 -9.789 1 97.69 183 GLU B O 1
ATOM 3455 N N . ARG B 1 184 ? -7.875 -16.766 -8.734 1 97.38 184 ARG B N 1
ATOM 3456 C CA . ARG B 1 184 ? -9.055 -17.203 -7.988 1 97.38 184 ARG B CA 1
ATOM 3457 C C . ARG B 1 184 ? -10.328 -16.969 -8.789 1 97.38 184 ARG B C 1
ATOM 3459 O O . ARG B 1 184 ? -11.414 -17.359 -8.359 1 97.38 184 ARG B O 1
ATOM 3466 N N . LEU B 1 185 ? -10.25 -16.344 -9.938 1 97.69 185 LEU B N 1
ATOM 3467 C CA . LEU B 1 185 ? -11.438 -15.992 -10.703 1 97.69 185 LEU B CA 1
ATOM 3468 C C . LEU B 1 185 ? -12.281 -17.234 -10.992 1 97.69 185 LEU B C 1
ATOM 3470 O O . LEU B 1 185 ? -13.508 -17.203 -10.836 1 97.69 185 LEU B O 1
ATOM 3474 N N . ASP B 1 186 ? -11.672 -18.312 -11.336 1 96.06 186 ASP B N 1
ATOM 3475 C CA . ASP B 1 186 ? -12.406 -19.531 -11.703 1 96.06 186 ASP B CA 1
ATOM 3476 C C . ASP B 1 186 ? -13.086 -20.141 -10.484 1 96.06 186 ASP B C 1
ATOM 3478 O O . ASP B 1 186 ? -14.289 -20.422 -10.508 1 96.06 186 ASP B O 1
ATOM 3482 N N . VAL B 1 187 ? -12.352 -20.312 -9.406 1 96.56 187 VAL B N 1
ATOM 3483 C CA . VAL B 1 187 ? -12.883 -20.969 -8.227 1 96.56 187 VAL B CA 1
ATOM 3484 C C . VAL B 1 187 ? -13.953 -20.094 -7.57 1 96.56 187 VAL B C 1
ATOM 3486 O O . VAL B 1 187 ? -14.883 -20.609 -6.949 1 96.56 187 VAL B O 1
ATOM 3489 N N . TYR B 1 188 ? -13.836 -18.766 -7.746 1 97.06 188 TYR B N 1
ATOM 3490 C CA . TYR B 1 188 ? -14.844 -17.844 -7.23 1 97.06 188 TYR B CA 1
ATOM 3491 C C . TYR B 1 188 ? -16.078 -17.828 -8.125 1 97.06 188 TYR B C 1
ATOM 3493 O O . TYR B 1 188 ? -17.125 -17.281 -7.758 1 97.06 188 TYR B O 1
ATOM 3501 N N . GLY B 1 189 ? -16.031 -18.453 -9.328 1 95.69 189 GLY B N 1
ATOM 3502 C CA . GLY B 1 189 ? -17.156 -18.516 -10.25 1 95.69 189 GLY B CA 1
ATOM 3503 C C . GLY B 1 189 ? -17.328 -17.234 -11.055 1 95.69 189 GLY B C 1
ATOM 3504 O O . GLY B 1 189 ? -18.438 -16.922 -11.492 1 95.69 189 GLY B O 1
ATOM 3505 N N . ILE B 1 190 ? -16.219 -16.438 -11.211 1 97.81 190 ILE B N 1
ATOM 3506 C CA . ILE B 1 190 ? -16.359 -15.148 -11.883 1 97.81 190 ILE B CA 1
ATOM 3507 C C . ILE B 1 190 ? -15.32 -15.039 -13 1 97.81 190 ILE B C 1
ATOM 3509 O O . ILE B 1 190 ? -14.859 -13.938 -13.32 1 97.81 190 ILE B O 1
ATOM 3513 N N . ALA B 1 191 ? -14.883 -16.141 -13.578 1 97.06 191 ALA B N 1
ATOM 3514 C CA . ALA B 1 191 ? -13.914 -16.156 -14.672 1 97.06 191 ALA B CA 1
ATOM 3515 C C . ALA B 1 191 ? -14.453 -15.406 -15.891 1 97.06 191 ALA B C 1
ATOM 3517 O O . ALA B 1 191 ? -13.68 -14.875 -16.688 1 97.06 191 ALA B O 1
ATOM 3518 N N . ASP B 1 192 ? -15.688 -15.367 -16.016 1 97.19 192 ASP B N 1
ATOM 3519 C CA . ASP B 1 192 ? -16.312 -14.719 -17.156 1 97.19 192 ASP B CA 1
ATOM 3520 C C . ASP B 1 192 ? -16.094 -13.211 -17.125 1 97.19 192 ASP B C 1
ATOM 3522 O O . ASP B 1 192 ? -16.281 -12.531 -18.141 1 97.19 192 ASP B O 1
ATOM 3526 N N . CYS B 1 193 ? -15.727 -12.68 -16 1 98.06 193 CYS B N 1
ATOM 3527 C CA . CYS B 1 193 ? -15.562 -11.242 -15.844 1 98.06 193 CYS B CA 1
ATOM 3528 C C . CYS B 1 193 ? -14.367 -10.742 -16.656 1 98.06 193 CYS B C 1
ATOM 3530 O O . CYS B 1 193 ? -14.234 -9.539 -16.891 1 98.06 193 CYS B O 1
ATOM 3532 N N . VAL B 1 194 ? -13.445 -11.641 -17.078 1 98 194 VAL B N 1
ATOM 3533 C CA . VAL B 1 194 ? -12.297 -11.219 -17.875 1 98 194 VAL B CA 1
ATOM 3534 C C . VAL B 1 194 ? -12.508 -11.578 -19.344 1 98 194 VAL B C 1
ATOM 3536 O O . VAL B 1 194 ? -11.625 -11.359 -20.172 1 98 194 VAL B O 1
ATOM 3539 N N . SER B 1 195 ? -13.633 -12.102 -19.703 1 96.81 195 SER B N 1
ATOM 3540 C CA . SER B 1 195 ? -13.867 -12.617 -21.047 1 96.81 195 SER B CA 1
ATOM 3541 C C . SER B 1 195 ? -13.734 -11.523 -22.094 1 96.81 195 SER B C 1
ATOM 3543 O O . SER B 1 195 ? -13.367 -11.789 -23.234 1 96.81 195 SER B O 1
ATOM 3545 N N . HIS B 1 196 ? -13.93 -10.266 -21.734 1 95.62 196 HIS B N 1
ATOM 3546 C CA . HIS B 1 196 ? -13.914 -9.148 -22.672 1 95.62 196 HIS B CA 1
ATOM 3547 C C . HIS B 1 196 ? -12.57 -8.438 -22.672 1 95.62 196 HIS B C 1
ATOM 3549 O O . HIS B 1 196 ? -12.438 -7.34 -23.219 1 95.62 196 HIS B O 1
ATOM 3555 N N . THR B 1 197 ? -11.609 -9.008 -22 1 97.88 197 THR B N 1
ATOM 3556 C CA . THR B 1 197 ? -10.289 -8.398 -21.891 1 97.88 197 THR B CA 1
ATOM 3557 C C . THR B 1 197 ? -9.211 -9.344 -22.406 1 97.88 197 THR B C 1
ATOM 3559 O O . THR B 1 197 ? -8.531 -10.016 -21.625 1 97.88 197 THR B O 1
ATOM 3562 N N . PRO B 1 198 ? -9.023 -9.375 -23.766 1 96.75 198 PRO B N 1
ATOM 3563 C CA . PRO B 1 198 ? -8.07 -10.312 -24.359 1 96.75 198 PRO B CA 1
ATOM 3564 C C . PRO B 1 198 ? -6.645 -10.102 -23.859 1 96.75 198 PRO B C 1
ATOM 3566 O O . PRO B 1 198 ? -5.898 -11.062 -23.672 1 96.75 198 PRO B O 1
ATOM 3569 N N . GLY B 1 199 ? -6.23 -8.805 -23.672 1 96.5 199 GLY B N 1
ATOM 3570 C CA . GLY B 1 199 ? -4.902 -8.539 -23.141 1 96.5 199 GLY B CA 1
ATOM 3571 C C . GLY B 1 199 ? -4.684 -9.102 -21.75 1 96.5 199 GLY B C 1
ATOM 3572 O O . GLY B 1 199 ? -3.635 -9.688 -21.469 1 96.5 199 GLY B O 1
ATOM 3573 N N . LEU B 1 200 ? -5.648 -8.906 -20.938 1 97.25 200 LEU B N 1
ATOM 3574 C CA . LEU B 1 200 ? -5.574 -9.445 -19.578 1 97.25 200 LEU B CA 1
ATOM 3575 C C . LEU B 1 200 ? -5.535 -10.969 -19.594 1 97.25 200 LEU B C 1
ATOM 3577 O O . LEU B 1 200 ? -4.82 -11.586 -18.812 1 97.25 200 LEU B O 1
ATOM 3581 N N . ARG B 1 201 ? -6.32 -11.57 -20.5 1 97.62 201 ARG B N 1
ATOM 3582 C CA . ARG B 1 201 ? -6.316 -13.023 -20.625 1 97.62 201 ARG B CA 1
ATOM 3583 C C . ARG B 1 201 ? -4.949 -13.531 -21.078 1 97.62 201 ARG B C 1
ATOM 3585 O O . ARG B 1 201 ? -4.488 -14.578 -20.625 1 97.62 201 ARG B O 1
ATOM 3592 N N . LEU B 1 202 ? -4.344 -12.836 -21.938 1 97.38 202 LEU B N 1
ATOM 3593 C CA . LEU B 1 202 ? -2.992 -13.188 -22.359 1 97.38 202 LEU B CA 1
ATOM 3594 C C . LEU B 1 202 ? -2.008 -13.062 -21.203 1 97.38 202 LEU B C 1
ATOM 3596 O O . LEU B 1 202 ? -1.122 -13.906 -21.047 1 97.38 202 LEU B O 1
ATOM 3600 N N . TRP B 1 203 ? -2.127 -11.969 -20.453 1 98.25 203 TRP B N 1
ATOM 3601 C CA . TRP B 1 203 ? -1.296 -11.789 -19.266 1 98.25 203 TRP B CA 1
ATOM 3602 C C . TRP B 1 203 ? -1.489 -12.945 -18.297 1 98.25 203 TRP B C 1
ATOM 3604 O O . TRP B 1 203 ? -0.516 -13.5 -17.781 1 98.25 203 TRP B O 1
ATOM 3614 N N . ILE B 1 204 ? -2.771 -13.344 -18.062 1 98.19 204 ILE B N 1
ATOM 3615 C CA . ILE B 1 204 ? -3.084 -14.453 -17.172 1 98.19 204 ILE B CA 1
ATOM 3616 C C . ILE B 1 204 ? -2.404 -15.727 -17.672 1 98.19 204 ILE B C 1
ATOM 3618 O O . ILE B 1 204 ? -1.791 -16.453 -16.891 1 98.19 204 ILE B O 1
ATOM 3622 N N . ALA B 1 205 ? -2.479 -16.016 -18.922 1 97.56 205 ALA B N 1
ATOM 3623 C CA . ALA B 1 205 ? -1.851 -17.188 -19.516 1 97.56 205 ALA B CA 1
ATOM 3624 C C . ALA B 1 205 ? -0.334 -17.141 -19.359 1 97.56 205 ALA B C 1
ATOM 3626 O O . ALA B 1 205 ? 0.295 -18.156 -19.047 1 97.56 205 ALA B O 1
ATOM 3627 N N . ALA B 1 206 ? 0.218 -15.992 -19.578 1 98.06 206 ALA B N 1
ATOM 3628 C CA . ALA B 1 206 ? 1.661 -15.82 -19.422 1 98.06 206 ALA B CA 1
ATOM 3629 C C . ALA B 1 206 ? 2.092 -16.047 -17.984 1 98.06 206 ALA B C 1
ATOM 3631 O O . ALA B 1 206 ? 3.113 -16.688 -17.719 1 98.06 206 ALA B O 1
ATOM 3632 N N . MET B 1 207 ? 1.344 -15.461 -17.062 1 98.44 207 MET B N 1
ATOM 3633 C CA . MET B 1 207 ? 1.64 -15.633 -15.641 1 98.44 207 MET B CA 1
ATOM 3634 C C . MET B 1 207 ? 1.629 -17.109 -15.258 1 98.44 207 MET B C 1
ATOM 3636 O O . MET B 1 207 ? 2.486 -17.562 -14.5 1 98.44 207 MET B O 1
ATOM 3640 N N . LYS B 1 208 ? 0.701 -17.859 -15.789 1 97.44 208 LYS B N 1
ATOM 3641 C CA . LYS B 1 208 ? 0.567 -19.281 -15.469 1 97.44 208 LYS B CA 1
ATOM 3642 C C . LYS B 1 208 ? 1.788 -20.078 -15.945 1 97.44 208 LYS B C 1
ATOM 3644 O O . LYS B 1 208 ? 2.02 -21.203 -15.492 1 97.44 208 LYS B O 1
ATOM 3649 N N . GLN B 1 209 ? 2.553 -19.5 -16.781 1 97.19 209 GLN B N 1
ATOM 3650 C CA . GLN B 1 209 ? 3.746 -20.172 -17.281 1 97.19 209 GLN B CA 1
ATOM 3651 C C . GLN B 1 209 ? 4.961 -19.875 -16.406 1 97.19 209 GLN B C 1
ATOM 3653 O O . GLN B 1 209 ? 6 -20.516 -16.547 1 97.19 209 GLN B O 1
ATOM 3658 N N . ASP B 1 210 ? 4.883 -18.891 -15.648 1 97.19 210 ASP B N 1
ATOM 3659 C CA . ASP B 1 210 ? 5.98 -18.547 -14.75 1 97.19 210 ASP B CA 1
ATOM 3660 C C . ASP B 1 210 ? 6.234 -19.672 -13.742 1 97.19 210 ASP B C 1
ATOM 3662 O O . ASP B 1 210 ? 5.293 -20.219 -13.156 1 97.19 210 ASP B O 1
ATOM 3666 N N . ALA B 1 211 ? 7.477 -20.016 -13.492 1 97.31 211 ALA B N 1
ATOM 3667 C CA . ALA B 1 211 ? 7.855 -21.141 -12.625 1 97.31 211 ALA B CA 1
ATOM 3668 C C . ALA B 1 211 ? 7.383 -20.906 -11.195 1 97.31 211 ALA B C 1
ATOM 3670 O O . ALA B 1 211 ? 6.93 -21.828 -10.523 1 97.31 211 ALA B O 1
ATOM 3671 N N . THR B 1 212 ? 7.492 -19.719 -10.703 1 97.88 212 THR B N 1
ATOM 3672 C CA . THR B 1 212 ? 7.066 -19.375 -9.344 1 97.88 212 THR B CA 1
ATOM 3673 C C . THR B 1 212 ? 5.555 -19.531 -9.203 1 97.88 212 THR B C 1
ATOM 3675 O O . THR B 1 212 ? 5.07 -20.125 -8.242 1 97.88 212 THR B O 1
ATOM 3678 N N . VAL B 1 213 ? 4.793 -18.969 -10.172 1 98.19 213 VAL B N 1
ATOM 3679 C CA . VAL B 1 213 ? 3.338 -19.047 -10.164 1 98.19 213 VAL B CA 1
ATOM 3680 C C . VAL B 1 213 ? 2.891 -20.5 -10.211 1 98.19 213 VAL B C 1
ATOM 3682 O O . VAL B 1 213 ? 2.049 -20.938 -9.422 1 98.19 213 VAL B O 1
ATOM 3685 N N . ARG B 1 214 ? 3.494 -21.297 -11.008 1 97.06 214 ARG B N 1
ATOM 3686 C CA . ARG B 1 214 ? 3.143 -22.703 -11.148 1 97.06 214 ARG B CA 1
ATOM 3687 C C . ARG B 1 214 ? 3.395 -23.469 -9.844 1 97.06 214 ARG B C 1
ATOM 3689 O O . ARG B 1 214 ? 2.584 -24.297 -9.445 1 97.06 214 ARG B O 1
ATOM 3696 N N . ALA B 1 215 ? 4.453 -23.109 -9.258 1 95.62 215 ALA B N 1
ATOM 3697 C CA . ALA B 1 215 ? 4.855 -23.812 -8.047 1 95.62 215 ALA B CA 1
ATOM 3698 C C . ALA B 1 215 ? 3.883 -23.547 -6.902 1 95.62 215 ALA B C 1
ATOM 3700 O O . ALA B 1 215 ? 3.748 -24.359 -5.984 1 95.62 215 ALA B O 1
ATOM 3701 N N . LEU B 1 216 ? 3.152 -22.422 -6.957 1 95.62 216 LEU B N 1
ATOM 3702 C CA . LEU B 1 216 ? 2.311 -22.031 -5.832 1 95.62 216 LEU B CA 1
ATOM 3703 C C . LEU B 1 216 ? 0.836 -22.062 -6.223 1 95.62 216 LEU B C 1
ATOM 3705 O O . LEU B 1 216 ? -0.014 -21.547 -5.492 1 95.62 216 LEU B O 1
ATOM 3709 N N . LEU B 1 217 ? 0.573 -22.594 -7.352 1 94.69 217 LEU B N 1
ATOM 3710 C CA . LEU B 1 217 ? -0.818 -22.719 -7.773 1 94.69 217 LEU B CA 1
ATOM 3711 C C . LEU B 1 217 ? -1.595 -23.625 -6.824 1 94.69 217 LEU B C 1
ATOM 3713 O O . LEU B 1 217 ? -1.105 -24.688 -6.43 1 94.69 217 LEU B O 1
ATOM 3717 N N . THR B 1 218 ? -2.707 -23.188 -6.402 1 91.5 218 THR B N 1
ATOM 3718 C CA . THR B 1 218 ? -3.58 -24.031 -5.582 1 91.5 218 THR B CA 1
ATOM 3719 C C . THR B 1 218 ? -4.508 -24.859 -6.457 1 91.5 218 THR B C 1
ATOM 3721 O O . THR B 1 218 ? -5.156 -24.344 -7.363 1 91.5 218 THR B O 1
ATOM 3724 N N . ASP B 1 219 ? -4.598 -26.078 -6.125 1 91.44 219 ASP B N 1
ATOM 3725 C CA . ASP B 1 219 ? -5.516 -26.969 -6.844 1 91.44 219 ASP B CA 1
ATOM 3726 C C . ASP B 1 219 ? -6.961 -26.484 -6.699 1 91.44 219 ASP B C 1
ATOM 3728 O O . ASP B 1 219 ? -7.398 -26.156 -5.598 1 91.44 219 ASP B O 1
ATOM 3732 N N . LYS B 1 220 ? -7.582 -26.469 -7.82 1 91.88 220 LYS B N 1
ATOM 3733 C CA . LYS B 1 220 ? -8.945 -25.938 -7.844 1 91.88 220 LYS B CA 1
ATOM 3734 C C . LYS B 1 220 ? -9.852 -26.719 -6.895 1 91.88 220 LYS B C 1
ATOM 3736 O O . LYS B 1 220 ? -10.656 -26.125 -6.172 1 91.88 220 LYS B O 1
ATOM 3741 N N . CYS B 1 221 ? -9.773 -28 -6.875 1 92.38 221 CYS B N 1
ATOM 3742 C CA . CYS B 1 221 ? -10.617 -28.844 -6.035 1 92.38 221 CYS B CA 1
ATOM 3743 C C . CYS B 1 221 ? -10.344 -28.594 -4.559 1 92.38 221 CYS B C 1
ATOM 3745 O O . CYS B 1 221 ? -11.266 -28.547 -3.746 1 92.38 221 CYS B O 1
ATOM 3747 N N . VAL B 1 222 ? -9.094 -28.5 -4.289 1 92.38 222 VAL B N 1
ATOM 3748 C CA . VAL B 1 222 ? -8.711 -28.219 -2.912 1 92.38 222 VAL B CA 1
ATOM 3749 C C . VAL B 1 222 ? -9.281 -26.859 -2.484 1 92.38 222 VAL B C 1
ATOM 3751 O O . VAL B 1 222 ? -9.82 -26.734 -1.386 1 92.38 222 VAL B O 1
ATOM 3754 N N . PHE B 1 223 ? -9.203 -25.891 -3.369 1 94.88 223 PHE B N 1
ATOM 3755 C CA . PHE B 1 223 ? -9.719 -24.562 -3.07 1 94.88 223 PHE B CA 1
ATOM 3756 C C . PHE B 1 223 ? -11.234 -24.609 -2.885 1 94.88 223 PHE B C 1
ATOM 3758 O O . PHE B 1 223 ? -11.766 -23.969 -1.971 1 94.88 223 PHE B O 1
ATOM 3765 N N . GLN B 1 224 ? -11.914 -25.375 -3.691 1 94.5 224 GLN B N 1
ATOM 3766 C CA . GLN B 1 224 ? -13.367 -25.531 -3.582 1 94.5 224 GLN B CA 1
ATOM 3767 C C . GLN B 1 224 ? -13.75 -26.188 -2.266 1 94.5 224 GLN B C 1
ATOM 3769 O O . GLN B 1 224 ? -14.766 -25.844 -1.662 1 94.5 224 GLN B O 1
ATOM 3774 N N . GLY B 1 225 ? -12.945 -27.156 -1.898 1 93.56 225 GLY B N 1
ATOM 3775 C CA . GLY B 1 225 ? -13.164 -27.797 -0.61 1 93.56 225 GLY B CA 1
ATOM 3776 C C . GLY B 1 225 ? -13.062 -26.828 0.557 1 93.56 225 GLY B C 1
ATOM 3777 O O . GLY B 1 225 ? -13.922 -26.828 1.444 1 93.56 225 GLY B O 1
ATOM 3778 N N . TYR B 1 226 ? -12.094 -26.047 0.582 1 94.88 226 TYR B N 1
ATOM 3779 C CA . TYR B 1 226 ? -11.945 -25 1.592 1 94.88 226 TYR B CA 1
ATOM 3780 C C . TYR B 1 226 ? -13.172 -24.094 1.619 1 94.88 226 TYR B C 1
ATOM 3782 O O . TYR B 1 226 ? -13.742 -23.844 2.684 1 94.88 226 TYR B O 1
ATOM 3790 N N . LEU B 1 227 ? -13.562 -23.594 0.411 1 95.31 227 LEU B N 1
ATOM 3791 C CA . LEU B 1 227 ? -14.688 -22.656 0.328 1 95.31 227 LEU B CA 1
ATOM 3792 C C . LEU B 1 227 ? -15.961 -23.297 0.869 1 95.31 227 LEU B C 1
ATOM 3794 O O . LEU B 1 227 ? -16.75 -22.641 1.549 1 95.31 227 LEU B O 1
ATOM 3798 N N . SER B 1 228 ? -16.141 -24.594 0.569 1 94.62 228 SER B N 1
ATOM 3799 C CA . SER B 1 228 ? -17.328 -25.297 1.046 1 94.62 228 SER B CA 1
ATOM 3800 C C . SER B 1 228 ? -17.375 -25.328 2.57 1 94.62 228 SER B C 1
ATOM 3802 O O . SER B 1 228 ? -18.422 -25.062 3.168 1 94.62 228 SER B O 1
ATOM 3804 N N . LEU B 1 229 ? -16.25 -25.578 3.166 1 94.06 229 LEU B N 1
ATOM 3805 C CA . LEU B 1 229 ? -16.188 -25.625 4.621 1 94.06 229 LEU B CA 1
ATOM 3806 C C . LEU B 1 229 ? -16.266 -24.219 5.219 1 94.06 229 LEU B C 1
ATOM 3808 O O . LEU B 1 229 ? -16.906 -24.031 6.258 1 94.06 229 LEU B O 1
ATOM 3812 N N . TYR B 1 230 ? -15.633 -23.297 4.59 1 93.5 230 TYR B N 1
ATOM 3813 C CA . TYR B 1 230 ? -15.609 -21.906 5.047 1 93.5 230 TYR B CA 1
ATOM 3814 C C . TYR B 1 230 ? -17.016 -21.344 5.141 1 93.5 230 TYR B C 1
ATOM 3816 O O . TYR B 1 230 ? -17.375 -20.734 6.148 1 93.5 230 TYR B O 1
ATOM 3824 N N . PHE B 1 231 ? -17.844 -21.609 4.168 1 93.94 231 PHE B N 1
ATOM 3825 C CA . PHE B 1 231 ? -19.188 -21.047 4.129 1 93.94 231 PHE B CA 1
ATOM 3826 C C . PHE B 1 231 ? -20.125 -21.812 5.051 1 93.94 231 PHE B C 1
ATOM 3828 O O . PHE B 1 231 ? -21.219 -21.344 5.359 1 93.94 231 PHE B O 1
ATOM 3835 N N . ARG B 1 232 ? -19.703 -22.922 5.547 1 92.69 232 ARG B N 1
ATOM 3836 C CA . ARG B 1 232 ? -20.453 -23.656 6.566 1 92.69 232 ARG B CA 1
ATOM 3837 C C . ARG B 1 232 ? -19.969 -23.297 7.965 1 92.69 232 ARG B C 1
ATOM 3839 O O . ARG B 1 232 ? -20.344 -23.938 8.945 1 92.69 232 ARG B O 1
ATOM 3846 N N . ASN B 1 233 ? -19.016 -22.344 7.918 1 90.44 233 ASN B N 1
ATOM 3847 C CA . ASN B 1 233 ? -18.438 -21.844 9.164 1 90.44 233 ASN B CA 1
ATOM 3848 C C . ASN B 1 233 ? -17.719 -22.969 9.93 1 90.44 233 ASN B C 1
ATOM 3850 O O . ASN B 1 233 ? -17.812 -23.031 11.156 1 90.44 233 ASN B O 1
ATOM 3854 N N . SER B 1 234 ? -17.141 -23.828 9.156 1 88.19 234 SER B N 1
ATOM 3855 C CA . SER B 1 234 ? -16.391 -24.906 9.766 1 88.19 234 SER B CA 1
ATOM 3856 C C . SER B 1 234 ? -14.977 -24.469 10.141 1 88.19 234 SER B C 1
ATOM 3858 O O . SER B 1 234 ? -14.242 -23.953 9.297 1 88.19 234 SER B O 1
ATOM 3860 N N . PRO B 1 235 ? -14.547 -24.703 11.352 1 80.31 235 PRO B N 1
ATOM 3861 C CA . PRO B 1 235 ? -13.172 -24.359 11.742 1 80.31 235 PRO B CA 1
ATOM 3862 C C . PRO B 1 235 ? -12.125 -25.188 11.016 1 80.31 235 PRO B C 1
ATOM 3864 O O . PRO B 1 235 ? -10.945 -24.812 10.984 1 80.31 235 PRO B O 1
ATOM 3867 N N . SER B 1 236 ? -12.602 -26.266 10.453 1 85.56 236 SER B N 1
ATOM 3868 C CA . SER B 1 236 ? -11.68 -27.156 9.766 1 85.56 236 SER B CA 1
ATOM 3869 C C . SER B 1 236 ? -11.367 -26.672 8.359 1 85.56 236 SER B C 1
ATOM 3871 O O . SER B 1 236 ? -10.516 -27.234 7.668 1 85.56 236 SER B O 1
ATOM 3873 N N . ALA B 1 237 ? -11.945 -25.609 8.031 1 90.5 237 ALA B N 1
ATOM 3874 C CA . ALA B 1 237 ? -11.734 -25.062 6.688 1 90.5 237 ALA B CA 1
ATOM 3875 C C . ALA B 1 237 ? -10.273 -24.703 6.469 1 90.5 237 ALA B C 1
ATOM 3877 O O . ALA B 1 237 ? -9.719 -24.969 5.395 1 90.5 237 ALA B O 1
ATOM 3878 N N . PHE B 1 238 ? -9.68 -24.25 7.445 1 88.75 238 PHE B N 1
ATOM 3879 C CA . PHE B 1 238 ? -8.336 -23.688 7.312 1 88.75 238 PHE B CA 1
ATOM 3880 C C . PHE B 1 238 ? -7.289 -24.797 7.305 1 88.75 238 PHE B C 1
ATOM 3882 O O . PHE B 1 238 ? -6.109 -24.531 7.047 1 88.75 238 PHE B O 1
ATOM 3889 N N . ASP B 1 239 ? -7.703 -26.016 7.547 1 86.5 239 ASP B N 1
ATOM 3890 C CA . ASP B 1 239 ? -6.812 -27.172 7.477 1 86.5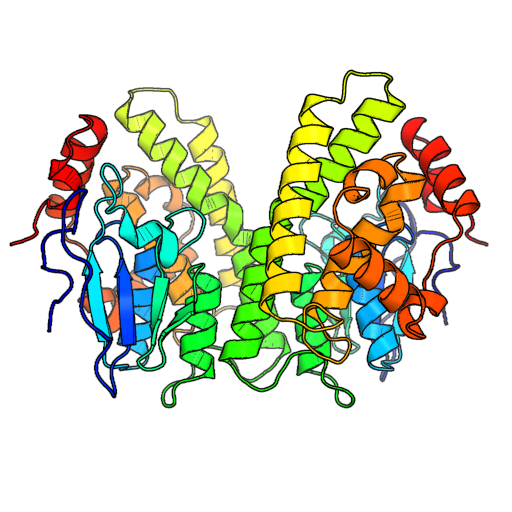 239 ASP B CA 1
ATOM 3891 C C . ASP B 1 239 ? -7.125 -28.031 6.254 1 86.5 239 ASP B C 1
ATOM 3893 O O . ASP B 1 239 ? -6.547 -29.109 6.082 1 86.5 239 ASP B O 1
ATOM 3897 N N . TYR B 1 240 ? -8.031 -27.5 5.492 1 86.69 240 TYR B N 1
ATOM 3898 C CA . TYR B 1 240 ? -8.438 -28.312 4.352 1 86.69 240 TYR B CA 1
ATOM 3899 C C . TYR B 1 240 ? -7.262 -28.578 3.416 1 86.69 240 TYR B C 1
ATOM 3901 O O . TYR B 1 240 ? -6.586 -27.641 2.98 1 86.69 240 TYR B O 1
ATOM 3909 N N . GLY B 1 241 ? -6.973 -29.781 3.17 1 80.06 241 GLY B N 1
ATOM 3910 C CA . GLY B 1 241 ? -5.902 -30.188 2.266 1 80.06 241 GLY B CA 1
ATOM 3911 C C . GLY B 1 241 ? -4.543 -30.219 2.934 1 80.06 241 GLY B C 1
ATOM 3912 O O . GLY B 1 241 ? -3.533 -30.5 2.281 1 80.06 241 GLY B O 1
ATOM 3913 N N . LEU B 1 242 ? -4.559 -29.828 4.121 1 76 242 LEU B N 1
ATOM 3914 C CA . LEU B 1 242 ? -3.291 -29.844 4.844 1 76 242 LEU B CA 1
ATOM 3915 C C . LEU B 1 242 ? -3.137 -31.156 5.617 1 76 242 LEU B C 1
ATOM 3917 O O . LEU B 1 242 ? -4.129 -31.75 6.039 1 76 242 LEU B O 1
ATOM 3921 N N . CYS B 1 243 ? -1.898 -31.781 5.57 1 66.81 243 CYS B N 1
ATOM 3922 C CA . CYS B 1 243 ? -1.634 -33.031 6.262 1 66.81 243 CYS B CA 1
ATOM 3923 C C . CYS B 1 243 ? -1.012 -32.781 7.629 1 66.81 243 CYS B C 1
ATOM 3925 O O . CYS B 1 243 ? -0.312 -31.797 7.824 1 66.81 243 CYS B O 1
#

Secondary structure (DSSP, 8-state):
---TTSPPB-TTPPPP-PPPTT-EEEEE-TT-HHHHHHHHHHHHTT--EEEEEB-SSS--GGGGGT-TT--S-EEE-TT--EEESHHHHHHHHHHHS-S---S-SSHHHHHHHHHHHHHTTHHHHHHHHHHHHHHTT---HHHHHHHHHHHHHHHHHHHHHT-SBTTBSS--HHHHHHHHHHHTTTTTT-GGGGTT-HHHHHHHHHHHTSHHHHHTPPPHHHHHHHHHHHHTT-GGGGGTT--/---TTSPPB-TTPPPP-PPPTT-EEEEE-TT-HHHHHHHHHHHHTT--EEEEEB-SSS--GGGGGT-TT--S-EEE-TT--EEESHHHHHHHHHHHS-S---S-SSHHHHHHHHHHHHHTTHHHHHHHHHHHHHHTT---HHHHHHHHHHHHHHHHHHHHHT-SBTTBSS--HHHHHHHHHHHTHHHHT-GGGGTT-HHHHHHHHHHHHSHHHHHTPPPHHHHHHHHHHHHTT-GGGGGTT--

Solvent-accessible surface area (backbone atoms only — not comparable to full-atom values): 26277 Å² total; per-residue (Å²): 117,60,40,87,43,42,54,38,40,26,59,86,51,78,78,80,75,83,45,54,82,88,34,35,34,34,40,29,37,91,82,38,51,50,24,43,30,35,52,43,48,36,56,65,40,66,52,56,64,35,39,43,31,47,21,85,84,45,50,30,74,70,47,44,80,70,24,89,83,59,66,68,21,28,37,33,35,52,84,70,46,69,39,47,51,37,70,49,36,40,51,32,51,46,67,64,42,74,73,66,68,41,62,58,86,49,40,64,60,37,39,50,44,54,43,51,51,58,73,47,61,58,52,64,58,41,54,50,49,40,31,52,21,58,75,66,71,42,89,41,63,69,48,47,52,53,44,30,51,54,46,48,52,53,26,51,51,40,59,72,66,69,36,66,32,86,61,28,83,48,87,26,45,55,42,47,66,52,40,46,61,65,71,40,23,58,80,52,72,48,47,70,51,50,68,88,25,67,64,46,48,49,31,52,56,54,47,60,65,36,68,53,49,51,72,65,59,73,55,62,66,56,52,50,52,24,52,57,28,46,76,66,69,38,80,61,22,66,34,53,87,34,101,116,60,41,88,44,44,53,38,41,28,60,87,50,78,78,80,76,82,45,52,82,86,34,34,34,35,39,29,36,90,82,39,51,49,25,44,30,36,51,44,49,37,56,65,41,65,54,56,64,35,39,44,31,48,20,87,87,44,50,28,74,70,46,45,78,70,25,91,82,57,65,66,20,29,36,33,35,54,84,70,46,70,38,47,51,37,69,49,36,39,50,32,51,46,68,66,43,73,72,65,69,40,63,58,85,50,40,66,61,36,38,50,45,54,42,50,52,59,73,46,60,60,51,65,58,40,54,52,51,40,31,53,22,57,75,66,73,42,90,39,64,70,47,48,52,53,45,30,52,54,48,48,55,52,28,52,51,38,58,71,65,69,36,67,31,85,60,29,84,46,87,24,45,54,42,46,66,53,39,46,62,64,69,40,24,59,80,52,71,48,49,69,52,48,68,86,25,68,64,46,50,49,30,52,56,53,48,59,66,35,68,54,49,52,73,66,60,72,54,62,67,55,51,50,51,23,51,58,30,46,77,66,68,38,83,60,22,68,35,54,88,36,102

Nearest PDB structures (foldseek):
  3qag-assembly1_A  TM=9.965E-01  e=4.615E-35  Homo sapiens
  3q19-assembly1_A  TM=9.986E-01  e=8.445E-33  Homo sapiens
  4is0-assembly1_A-2  TM=9.784E-01  e=3.360E-31  Homo sapiens
  3vln-assembly1_A-2  TM=9.605E-01  e=5.687E-31  Homo sapiens
  3lfl-assembly2_C  TM=9.644E-01  e=2.007E-26  Homo sapiens

InterPro domains:
  IPR004045 Glutathione S-transferase, N-terminal [PF13409] (31-95)
  IPR004045 Glutathione S-transferase, N-terminal [PS50404] (22-101)
  IPR005442 Glutathione S-transferase, omega-class [PR01625] (22-37)
  IPR005442 Glutathione S-transferase, omega-class [PR01625] (97-111)
  IPR005442 Glutathione S-transferase, omega-class [PR01625] (165-184)
  IPR010987 Glutathione S-transferase, C-terminal-like [PS50405] (106-236)
  IPR036249 Thioredoxin-like superfamily [SSF52833] (24-122)
  IPR036282 Glutathione S-transferase, C-terminal domain superfamily [SSF47616] (103-235)
  IPR040079 Glutathione transferase family [SFLDS00019] (24-209)
  IPR050983 Glutathione S-transferase Omega/HSP26 [PTHR43968] (3-241)

Foldseek 3Di:
DAALQAFADFAPGDDDDADDPQEKEWADFLQDLLRQLLLLLCVVFVRHYHYHYALPLGGYPCCCVLPVVSDDTWMAHNVRDIDDDSLRSSVCCQVVDDGDHQADPDPVLNVQLVVVVVLCVCQVVLLVVLLVCVVVVHDNPVSLVVNLVSLVVVLVQCVVQVELESSHVDHGSSLSSNLSSQLCCVLSVNVCSCVPRVSVVSSNVVLCPDPSCVVSRDDSVQNNQLVVCVVVVHSCSSNRSHD/DAALQAFADFAPGDDDDADDPQEKEWADFLLDLLRQLLLLLCVVFVRHYHYHYALPLGGYPCCCVLPVVSDDTWMAHNVRDIDDDSLRNSVCCQPVDDGDHQADPDPVLNVQLVVVVVLCVCQVVLLVVLLVCVVVVHDNVVSLVVNLVSLVVVLVQCVVQVELESSHVDHGSSLSSNLSSQLCCVLSVNVCSCVPRVSVVSSNVVCCPDPSCVVSRDDSVQSNQLVVCVVVVHSCSSNRSHD